Protein AF-A0A165DN73-F1 (afdb_monomer_lite)

InterPro domains:
  IPR006156 Dihydroneopterin aldolase [PTHR42844] (267-382)
  IPR006157 Dihydroneopterin aldolase/epimerase domain [PF02152] (141-256)
  IPR006157 Dihydroneopterin aldolase/epimerase domain [PF02152] (274-376)
  IPR006157 Dihydroneopterin aldolase/epimerase domain [SM00905] (140-257)
  IPR006157 Dihydroneopterin aldolase/epimerase domain [SM00905] (274-377)
  IPR043133 GTP cyclohydrolase I, C-terminal/NADPH-dependent 7-cyano-7-deazaguanine reductase [G3DSA:3.30.1130.10] (134-257)
  IPR043133 GTP cyclohydrolase I, C-terminal/NADPH-dependent 7-cyano-7-deazaguanine reductase [G3DSA:3.30.1130.10] (260-380)

Radius of gyration: 40.14 Å; chains: 1; bounding box: 101×133×83 Å

pLDDT: mean 70.64, std 29.01, range [25.64, 98.56]

Structure (mmCIF, N/CA/C/O backbone):
data_AF-A0A165DN73-F1
#
_entry.id   AF-A0A165DN73-F1
#
loop_
_atom_site.group_PDB
_atom_site.id
_atom_site.type_symbol
_atom_site.label_atom_id
_atom_site.label_alt_id
_atom_site.label_comp_id
_atom_site.label_asym_id
_atom_site.label_entity_id
_atom_site.label_seq_id
_atom_site.pdbx_PDB_ins_code
_atom_site.Cartn_x
_atom_site.Cartn_y
_atom_site.Cartn_z
_atom_site.occupancy
_atom_site.B_iso_or_equiv
_atom_site.auth_seq_id
_atom_site.auth_comp_id
_atom_site.auth_asym_id
_atom_site.auth_atom_id
_atom_site.pdbx_PDB_model_num
ATOM 1 N N . MET A 1 1 ? -51.128 38.262 -44.334 1.00 47.69 1 MET A N 1
ATOM 2 C CA . MET A 1 1 ? -50.463 38.670 -43.079 1.00 47.69 1 MET A CA 1
ATOM 3 C C . MET A 1 1 ? -49.093 38.023 -43.085 1.00 47.69 1 MET A C 1
ATOM 5 O O . MET A 1 1 ? -49.005 36.804 -43.091 1.00 47.69 1 MET A O 1
ATOM 9 N N . SER A 1 2 ? -48.076 38.842 -43.325 1.00 33.59 2 SER A N 1
ATOM 10 C CA . SER A 1 2 ? -46.837 38.476 -44.018 1.00 33.59 2 SER A CA 1
ATOM 11 C C . SER A 1 2 ? -45.715 38.024 -43.074 1.00 33.59 2 SER A C 1
ATOM 13 O O . SER A 1 2 ? -45.574 38.562 -41.981 1.00 33.59 2 SER A O 1
ATOM 15 N N . GLN A 1 3 ? -44.918 37.054 -43.536 1.00 36.19 3 GLN A N 1
ATOM 16 C CA . GLN A 1 3 ? -43.580 36.692 -43.032 1.00 36.19 3 GLN A CA 1
ATOM 17 C C . GLN A 1 3 ? -42.520 37.778 -43.398 1.00 36.19 3 GLN A C 1
ATOM 19 O O . GLN A 1 3 ? -42.934 38.796 -43.960 1.00 36.19 3 GLN A O 1
ATOM 24 N N . PRO A 1 4 ? -41.177 37.557 -43.341 1.00 59.91 4 PRO A N 1
ATOM 25 C CA . PRO A 1 4 ? -40.282 36.740 -42.487 1.00 59.91 4 PRO A CA 1
ATOM 26 C C . PRO A 1 4 ? -39.035 37.527 -41.959 1.00 59.91 4 PRO A C 1
ATOM 28 O O . PRO A 1 4 ? -38.881 38.727 -42.152 1.00 59.91 4 PRO A O 1
ATOM 31 N N . VAL A 1 5 ? -38.138 36.767 -41.316 1.00 47.97 5 VAL A N 1
ATOM 32 C CA . VAL A 1 5 ? -36.706 36.944 -40.969 1.00 47.97 5 VAL A CA 1
ATOM 33 C C . VAL A 1 5 ? -35.807 37.630 -42.032 1.00 47.97 5 VAL A C 1
ATOM 35 O O . VAL A 1 5 ? -35.908 37.300 -43.210 1.00 47.97 5 VAL A O 1
ATOM 38 N N . ALA A 1 6 ? -34.843 38.463 -41.590 1.00 36.78 6 ALA A N 1
ATOM 39 C CA . ALA A 1 6 ? -33.602 38.874 -42.296 1.00 36.78 6 ALA A CA 1
ATOM 40 C C . ALA A 1 6 ? -32.585 39.456 -41.267 1.00 36.78 6 ALA A C 1
ATOM 42 O O . ALA A 1 6 ? -32.956 40.312 -40.471 1.00 36.78 6 ALA A O 1
ATOM 43 N N . SER A 1 7 ? -31.422 38.835 -41.010 1.00 33.72 7 SER A N 1
ATOM 44 C CA . SER A 1 7 ? -30.075 39.085 -41.585 1.00 33.72 7 SER A CA 1
ATOM 45 C C . SER A 1 7 ? -29.487 40.506 -41.414 1.00 33.72 7 SER A C 1
ATOM 47 O O . SER A 1 7 ? -30.041 41.479 -41.914 1.00 33.72 7 SER A O 1
ATOM 49 N N . SER A 1 8 ? -28.306 40.584 -40.776 1.00 32.84 8 SER A N 1
ATOM 50 C CA . SER A 1 8 ? -27.316 41.693 -40.746 1.00 32.84 8 SER A CA 1
ATOM 51 C C . SER A 1 8 ? -26.905 42.167 -42.166 1.00 32.84 8 SER A C 1
ATOM 53 O O . SER A 1 8 ? -27.294 41.483 -43.113 1.00 32.84 8 SER A O 1
ATOM 55 N N . PRO A 1 9 ? -26.035 43.192 -42.398 1.00 49.66 9 PRO A N 1
ATOM 56 C CA . PRO A 1 9 ? -25.287 44.103 -41.504 1.00 49.66 9 PRO A CA 1
ATOM 57 C C . PRO A 1 9 ? -25.316 45.598 -41.962 1.00 49.66 9 PRO A C 1
ATOM 59 O O . PRO A 1 9 ? -25.859 45.921 -43.011 1.00 49.66 9 PRO A O 1
ATOM 62 N N . SER A 1 10 ? -24.687 46.524 -41.218 1.00 31.05 10 SER A N 1
ATOM 63 C CA . SER A 1 10 ? -23.777 47.580 -41.742 1.00 31.05 10 SER A CA 1
ATOM 64 C C . SER A 1 10 ? -23.665 48.837 -40.860 1.00 31.05 10 SER A C 1
ATOM 66 O O . SER A 1 10 ? -24.521 49.191 -40.059 1.00 31.05 10 SER A O 1
ATOM 68 N N . SER A 1 11 ? -22.504 49.459 -41.027 1.00 31.56 11 SER A N 1
ATOM 69 C CA . SER A 1 11 ? -21.884 50.626 -40.405 1.00 31.56 11 SER A CA 1
ATOM 70 C C . SER A 1 11 ? -22.658 51.953 -40.379 1.00 31.56 11 SER A C 1
ATOM 72 O O . SER A 1 11 ? -23.144 52.399 -41.413 1.00 31.56 11 SER A O 1
ATOM 74 N N . SER A 1 12 ? -22.503 52.702 -39.278 1.00 33.12 12 SER A N 1
ATOM 75 C CA . SER A 1 12 ? -22.450 54.183 -39.255 1.00 33.12 12 SER A CA 1
ATOM 76 C C . SER A 1 12 ? -21.990 54.667 -37.869 1.00 33.12 12 SER A C 1
ATOM 78 O O . SER A 1 12 ? -22.677 54.472 -36.876 1.00 33.12 12 SER A O 1
ATOM 80 N N . LYS A 1 13 ? -20.720 55.056 -37.702 1.00 32.69 13 LYS A N 1
ATOM 81 C CA . LYS A 1 13 ? -20.219 56.448 -37.649 1.00 32.69 13 LYS A CA 1
ATOM 82 C C . LYS A 1 13 ? -20.992 57.419 -36.722 1.00 32.69 13 LYS A C 1
ATOM 84 O O . LYS A 1 13 ? -21.967 58.026 -37.132 1.00 32.69 13 LYS A O 1
ATOM 89 N N . ALA A 1 14 ? -20.335 57.712 -35.593 1.00 30.09 14 ALA A N 1
ATOM 90 C CA . ALA A 1 14 ? -19.729 59.016 -35.268 1.00 30.09 14 ALA A CA 1
ATOM 91 C C . ALA A 1 14 ? -20.469 60.039 -34.366 1.00 30.09 14 ALA A C 1
ATOM 93 O O . ALA A 1 14 ? -21.549 60.514 -34.681 1.00 30.09 14 ALA A O 1
ATOM 94 N N . LYS A 1 15 ? -19.665 60.526 -33.395 1.00 30.11 15 LYS A N 1
ATOM 95 C CA . LYS A 1 15 ? -19.577 61.878 -32.789 1.00 30.11 15 LYS A CA 1
ATOM 96 C C . LYS A 1 15 ? -20.568 62.286 -31.692 1.00 30.11 15 LYS A C 1
ATOM 98 O O . LYS A 1 15 ? -21.745 62.453 -31.956 1.00 30.11 15 LYS A O 1
ATOM 103 N N . PHE A 1 16 ? -19.996 62.615 -30.525 1.00 30.73 16 PHE A N 1
ATOM 104 C CA . PHE A 1 16 ? -20.041 63.885 -29.750 1.00 30.73 16 PHE A CA 1
ATOM 105 C C . PHE A 1 16 ? -19.655 63.541 -28.295 1.00 30.73 16 PHE A C 1
ATOM 107 O O . PHE A 1 16 ? -20.081 62.507 -27.808 1.00 30.73 16 PHE A O 1
ATOM 114 N N . GLY A 1 17 ? -18.869 64.259 -27.491 1.00 31.31 17 GLY A N 1
ATOM 115 C CA . GLY A 1 17 ? -18.036 65.467 -27.535 1.00 31.31 17 GLY A CA 1
ATOM 116 C C . GLY A 1 17 ? -17.197 65.405 -26.231 1.00 31.31 17 GLY A C 1
ATOM 117 O O . GLY A 1 17 ? -17.632 64.819 -25.251 1.00 31.31 17 GLY A O 1
ATOM 118 N N . GLY A 1 18 ? -15.912 65.751 -26.193 1.00 29.44 18 GLY A N 1
ATOM 119 C CA . GLY A 1 18 ? -15.428 67.124 -26.098 1.00 29.44 18 GLY A CA 1
ATOM 120 C C . GLY A 1 18 ? -15.257 67.574 -24.636 1.00 29.44 18 GLY A C 1
ATOM 121 O O . GLY A 1 18 ? -16.231 67.981 -24.026 1.00 29.44 18 GLY A O 1
ATOM 122 N N . SER A 1 19 ? -14.022 67.598 -24.112 1.00 34.66 19 SER A N 1
ATOM 123 C CA . SER A 1 19 ? -13.524 68.758 -23.351 1.00 34.66 19 SER A 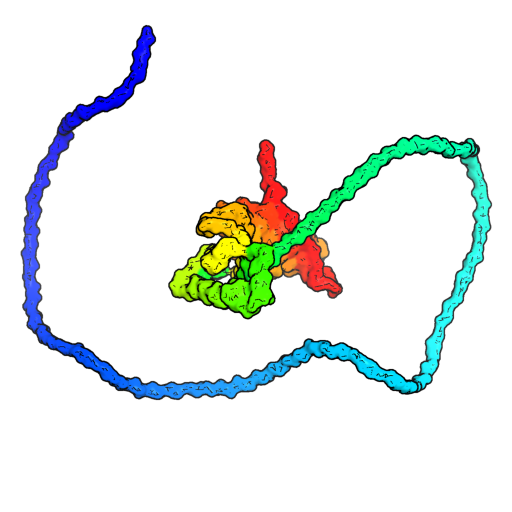CA 1
ATOM 124 C C . SER A 1 19 ? -11.993 68.755 -23.212 1.00 34.66 19 SER A C 1
ATOM 126 O O . SER A 1 19 ? -11.370 67.740 -22.912 1.00 34.66 19 SER A O 1
ATOM 128 N N . LYS A 1 20 ? -11.392 69.915 -23.496 1.00 35.53 20 LYS A N 1
ATOM 129 C CA . LYS A 1 20 ? -9.953 70.239 -23.506 1.00 35.53 20 LYS A CA 1
ATOM 130 C C . LYS A 1 20 ? -9.538 70.884 -22.175 1.00 35.53 20 LYS A C 1
ATOM 132 O O . LYS A 1 20 ? -10.307 71.698 -21.677 1.00 35.53 20 LYS A O 1
ATOM 137 N N . ARG A 1 21 ? -8.276 70.686 -21.743 1.00 35.84 21 ARG A N 1
ATOM 138 C CA . ARG A 1 21 ? -7.293 71.695 -21.219 1.00 35.84 21 ARG A CA 1
ATOM 139 C C . ARG A 1 21 ? -6.169 70.963 -20.450 1.00 35.84 21 ARG A C 1
ATOM 141 O O . ARG A 1 21 ? -6.456 70.300 -19.471 1.00 35.84 21 ARG A O 1
ATOM 148 N N . ARG A 1 22 ? -4.934 70.813 -20.955 1.00 32.31 22 ARG A N 1
ATOM 149 C CA . ARG A 1 22 ? -3.760 71.732 -21.031 1.00 32.31 22 ARG A CA 1
ATOM 150 C C . ARG A 1 22 ? -3.201 72.276 -19.685 1.00 32.31 22 ARG A C 1
ATOM 152 O O . ARG A 1 22 ? -3.631 73.323 -19.226 1.00 32.31 22 ARG A O 1
ATOM 159 N N . SER A 1 23 ? -2.155 71.593 -19.188 1.00 29.69 23 SER A N 1
ATOM 160 C CA . SER A 1 23 ? -0.745 72.035 -18.963 1.00 29.69 23 SER A CA 1
ATOM 161 C C . SER A 1 23 ? -0.344 73.187 -18.009 1.00 29.69 23 SER A C 1
ATOM 163 O O . SER A 1 23 ? -0.702 74.331 -18.273 1.00 29.69 23 SER A O 1
ATOM 165 N N . LYS A 1 24 ? 0.590 72.882 -17.073 1.00 31.08 24 LYS A N 1
ATOM 166 C CA . LYS A 1 24 ? 1.900 73.536 -16.703 1.00 31.08 24 LYS A CA 1
ATOM 167 C C . LYS A 1 24 ? 2.376 72.928 -15.351 1.00 31.08 24 LYS A C 1
ATOM 169 O O . LYS A 1 24 ? 1.539 72.824 -14.471 1.00 31.08 24 LYS A O 1
ATOM 174 N N . LYS A 1 25 ? 3.552 72.301 -15.144 1.00 33.91 25 LYS A N 1
ATOM 175 C CA . LYS A 1 25 ? 5.006 72.627 -15.268 1.00 33.91 25 LYS A CA 1
ATOM 176 C C . LYS A 1 25 ? 5.533 73.582 -14.174 1.00 33.91 25 LYS A C 1
ATOM 178 O O . LYS A 1 25 ? 4.906 74.625 -14.026 1.00 33.91 25 LYS A O 1
ATOM 183 N N . VAL A 1 26 ? 6.705 73.239 -13.573 1.00 33.72 26 VAL A N 1
ATOM 184 C CA . VAL A 1 26 ? 7.794 74.053 -12.914 1.00 33.72 26 VAL A CA 1
ATOM 185 C C . VAL A 1 26 ? 8.186 73.485 -11.516 1.00 33.72 26 VAL A C 1
ATOM 187 O O . VAL A 1 26 ? 7.262 73.122 -10.803 1.00 33.72 26 VAL A O 1
ATOM 190 N N . VAL A 1 27 ? 9.435 73.371 -11.002 1.00 34.56 27 VAL A N 1
ATOM 191 C CA . VAL A 1 27 ? 10.863 73.542 -11.424 1.00 34.56 27 VAL A CA 1
ATOM 192 C C . VAL A 1 27 ? 11.798 7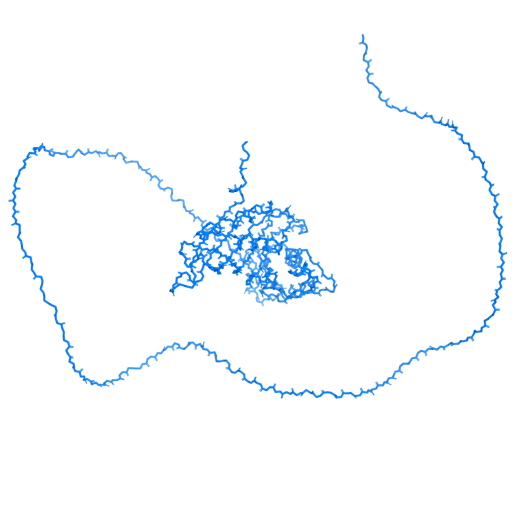2.940 -10.330 1.00 34.56 27 VAL A C 1
ATOM 194 O O . VAL A 1 27 ? 11.380 72.809 -9.183 1.00 34.56 27 VAL A O 1
ATOM 197 N N . ASP A 1 28 ? 13.042 72.621 -10.724 1.00 33.38 28 ASP A N 1
ATOM 198 C CA . ASP A 1 28 ? 14.259 72.234 -9.970 1.00 33.38 28 ASP A CA 1
ATOM 199 C C . ASP A 1 28 ? 14.838 73.237 -8.941 1.00 33.38 28 ASP A C 1
ATOM 201 O O . ASP A 1 28 ? 14.747 74.449 -9.132 1.00 33.38 28 ASP A O 1
ATOM 205 N N . THR A 1 29 ? 15.655 72.716 -8.007 1.00 30.62 29 THR A N 1
ATOM 206 C CA . THR A 1 29 ? 16.985 73.284 -7.669 1.00 30.62 29 THR A CA 1
ATOM 207 C C . THR A 1 29 ? 17.962 72.224 -7.123 1.00 30.62 29 THR A C 1
ATOM 209 O O . THR A 1 29 ? 17.571 71.260 -6.475 1.00 30.62 29 THR A O 1
ATOM 212 N N . SER A 1 30 ? 19.248 72.427 -7.423 1.00 35.03 30 SER A N 1
ATOM 213 C CA . SER A 1 30 ? 20.411 71.519 -7.363 1.00 35.03 30 SER A CA 1
ATOM 214 C C . SER A 1 30 ? 21.444 71.847 -6.264 1.00 35.03 30 SER A C 1
ATOM 216 O O . SER A 1 30 ? 21.418 72.970 -5.767 1.00 35.03 30 SER A O 1
ATOM 218 N N . LEU A 1 31 ? 22.413 70.927 -6.029 1.00 35.16 31 LEU A N 1
ATOM 219 C CA . LEU A 1 31 ? 23.882 71.068 -5.729 1.00 35.16 31 LEU A CA 1
ATOM 220 C C . LEU A 1 31 ? 24.339 69.922 -4.774 1.00 35.16 31 LEU A C 1
ATOM 222 O O . LEU A 1 31 ? 23.590 69.597 -3.865 1.00 35.16 31 LEU A O 1
ATOM 226 N N . ASN A 1 32 ? 25.502 69.245 -4.840 1.00 29.25 32 ASN A N 1
ATOM 227 C CA . ASN A 1 32 ? 26.800 69.441 -5.512 1.00 29.25 32 ASN A CA 1
ATOM 228 C C . ASN A 1 32 ? 27.628 68.108 -5.508 1.00 29.25 32 ASN A C 1
ATOM 230 O O . ASN A 1 32 ? 27.356 67.236 -4.686 1.00 29.25 32 ASN A O 1
ATOM 234 N N . VAL A 1 33 ? 28.656 67.973 -6.366 1.00 35.03 33 VAL A N 1
ATOM 235 C CA . VAL A 1 33 ? 29.646 66.845 -6.490 1.00 35.03 33 VAL A CA 1
ATOM 236 C C . VAL A 1 33 ? 31.048 67.342 -6.016 1.00 35.03 33 VAL A C 1
ATOM 238 O O . VAL A 1 33 ? 31.164 68.564 -5.882 1.00 35.03 33 VAL A O 1
ATOM 241 N N . PRO A 1 34 ? 32.115 66.530 -5.743 1.00 42.94 34 PRO A N 1
ATOM 242 C CA . PRO A 1 34 ? 32.963 65.897 -6.785 1.00 42.94 34 PRO A CA 1
ATOM 243 C C . PRO A 1 34 ? 33.644 64.538 -6.418 1.00 42.94 34 PRO A C 1
ATOM 245 O O . PRO A 1 34 ? 33.554 64.023 -5.310 1.00 42.94 34 PRO A O 1
ATOM 248 N N . SER A 1 35 ? 34.327 63.980 -7.424 1.00 33.69 35 SER A N 1
ATOM 249 C CA . SER A 1 35 ? 34.937 62.651 -7.646 1.00 33.69 35 SER A CA 1
ATOM 250 C C . SER A 1 35 ? 36.448 62.502 -7.354 1.00 33.69 35 SER A C 1
ATOM 252 O O . SER A 1 35 ? 37.150 63.496 -7.489 1.00 33.69 35 SER A O 1
ATOM 254 N N . THR A 1 36 ? 36.951 61.257 -7.214 1.00 29.58 36 THR A N 1
ATOM 255 C CA . THR A 1 36 ? 38.280 60.729 -7.678 1.00 29.58 36 THR A CA 1
ATOM 256 C C . THR A 1 36 ? 38.276 59.177 -7.602 1.00 29.58 36 THR A C 1
ATOM 258 O O . THR A 1 36 ? 37.935 58.622 -6.568 1.00 29.58 36 THR A O 1
ATOM 261 N N . SER A 1 37 ? 38.308 58.412 -8.706 1.00 29.70 37 SER A N 1
ATOM 262 C CA . SER A 1 37 ? 39.447 57.793 -9.438 1.00 29.70 37 SER A CA 1
ATOM 263 C C . SER A 1 37 ? 40.376 56.836 -8.651 1.00 29.70 37 SER A C 1
ATOM 265 O O . SER A 1 37 ? 41.133 57.319 -7.816 1.00 29.70 37 SER A O 1
ATOM 267 N N . ALA A 1 38 ? 40.425 55.536 -9.015 1.00 29.73 38 ALA A N 1
ATOM 268 C CA . ALA A 1 38 ? 41.623 54.825 -9.533 1.00 29.73 38 ALA A CA 1
ATOM 269 C C . ALA A 1 38 ? 41.611 53.278 -9.350 1.00 29.73 38 ALA A C 1
ATOM 271 O O . ALA A 1 38 ? 41.439 52.774 -8.249 1.00 29.73 38 ALA A O 1
ATOM 272 N N . ALA A 1 39 ? 41.939 52.597 -10.460 1.00 30.11 39 ALA A N 1
ATOM 273 C CA . ALA A 1 39 ? 42.869 51.461 -10.615 1.00 30.11 39 ALA A CA 1
ATOM 274 C C . ALA A 1 39 ? 42.522 50.003 -10.197 1.00 30.11 39 ALA A C 1
ATOM 276 O O . ALA A 1 39 ? 42.418 49.671 -9.026 1.00 30.11 39 ALA A O 1
ATOM 277 N N . ASN A 1 40 ? 42.520 49.146 -11.237 1.00 29.56 40 ASN A N 1
ATOM 278 C CA . ASN A 1 40 ? 43.252 47.875 -11.445 1.00 29.56 40 ASN A CA 1
ATOM 279 C C . ASN A 1 40 ? 43.280 46.754 -10.388 1.00 29.56 40 ASN A C 1
ATOM 281 O O . ASN A 1 40 ? 43.687 46.961 -9.253 1.00 29.56 40 ASN A O 1
ATOM 285 N N . GLY A 1 41 ? 43.119 45.509 -10.865 1.00 27.12 41 GLY A N 1
ATOM 286 C CA . GLY A 1 41 ? 43.716 44.337 -10.211 1.00 27.12 41 GLY A CA 1
ATOM 287 C C . GLY A 1 41 ? 43.266 42.977 -10.747 1.00 27.12 41 GLY A C 1
ATOM 288 O O . GLY A 1 41 ? 42.268 42.437 -10.294 1.00 27.12 41 GLY A O 1
ATOM 289 N N . ASN A 1 42 ? 44.024 42.435 -11.699 1.00 29.62 42 ASN A N 1
ATOM 290 C CA . ASN A 1 42 ? 43.960 41.064 -12.217 1.00 29.62 42 ASN A CA 1
ATOM 291 C C . ASN A 1 42 ? 44.447 40.021 -11.184 1.00 29.62 42 ASN A C 1
ATOM 293 O O . ASN A 1 42 ? 45.382 40.319 -10.453 1.00 29.62 42 ASN A O 1
ATOM 297 N N . ALA A 1 43 ? 43.893 38.804 -11.289 1.00 30.20 43 ALA A N 1
ATOM 298 C CA . ALA A 1 43 ? 44.532 37.473 -11.243 1.00 30.20 43 ALA A CA 1
ATOM 299 C C . ALA A 1 43 ? 45.437 37.007 -10.067 1.00 30.20 43 ALA A C 1
ATOM 301 O O . ALA A 1 43 ? 46.200 37.764 -9.480 1.00 30.20 43 ALA A O 1
ATOM 302 N N . ASN A 1 44 ? 45.426 35.671 -9.917 1.00 29.78 44 ASN A N 1
ATOM 303 C CA . ASN A 1 44 ? 46.336 34.756 -9.202 1.00 29.78 44 ASN A CA 1
ATOM 304 C C . ASN A 1 44 ? 46.004 34.501 -7.722 1.00 29.78 44 ASN A C 1
ATOM 306 O O . ASN A 1 44 ? 45.872 35.423 -6.928 1.00 29.78 44 ASN A O 1
ATOM 310 N N . ASP A 1 45 ? 45.610 33.280 -7.360 1.00 29.36 45 ASP A N 1
ATOM 311 C CA . ASP A 1 45 ? 46.396 32.034 -7.226 1.00 29.36 45 ASP A CA 1
ATOM 312 C C . ASP A 1 45 ? 47.181 31.950 -5.908 1.00 29.36 45 ASP A C 1
ATOM 314 O O . ASP A 1 45 ? 47.886 32.868 -5.507 1.00 29.36 45 ASP A O 1
ATOM 318 N N . GLU A 1 46 ? 47.056 30.759 -5.320 1.00 30.05 46 GLU A N 1
ATOM 319 C CA . GLU A 1 46 ? 47.906 30.125 -4.311 1.00 30.05 46 GLU A CA 1
ATOM 320 C C . GLU A 1 46 ? 47.746 30.427 -2.803 1.00 30.05 46 GLU A C 1
ATOM 322 O O . GLU A 1 46 ? 48.058 31.486 -2.272 1.00 30.05 46 GLU A O 1
ATOM 327 N N . GLN A 1 47 ? 47.399 29.322 -2.125 1.00 28.77 47 GLN A N 1
ATOM 328 C CA . GLN A 1 47 ? 47.969 28.814 -0.872 1.00 28.77 47 GLN A CA 1
ATOM 329 C C . GLN A 1 47 ? 47.658 29.552 0.436 1.00 28.77 47 GLN A C 1
ATOM 331 O O . GLN A 1 47 ? 48.294 30.534 0.778 1.00 28.77 47 GLN A O 1
ATOM 336 N N . PHE A 1 48 ? 46.836 28.915 1.281 1.00 30.02 48 PHE A N 1
ATOM 337 C CA . PHE A 1 48 ? 47.183 28.732 2.696 1.00 30.02 48 PHE A CA 1
ATOM 338 C C . PHE A 1 48 ? 46.645 27.393 3.216 1.00 30.02 48 PHE A C 1
ATOM 340 O O . PHE A 1 48 ? 45.445 27.185 3.383 1.00 30.02 48 PHE A O 1
ATOM 347 N N . ALA A 1 49 ? 47.579 26.481 3.481 1.00 29.75 49 ALA A N 1
ATOM 348 C CA . ALA A 1 49 ? 47.374 25.297 4.295 1.00 29.75 49 ALA A CA 1
ATOM 349 C C . ALA A 1 49 ? 47.289 25.702 5.775 1.00 29.75 49 ALA A C 1
ATOM 351 O O . ALA A 1 49 ? 48.170 26.394 6.283 1.00 29.75 49 ALA A O 1
ATOM 352 N N . ALA A 1 50 ? 46.269 25.223 6.488 1.00 29.94 50 ALA A N 1
ATOM 353 C CA . ALA A 1 50 ? 46.263 25.208 7.946 1.00 29.94 50 ALA A CA 1
ATOM 354 C C . ALA A 1 50 ? 45.558 23.945 8.452 1.00 29.94 50 ALA A C 1
ATOM 356 O O . ALA A 1 50 ? 44.343 23.782 8.382 1.00 29.94 50 ALA A O 1
ATOM 357 N N . VAL A 1 51 ? 46.397 23.044 8.950 1.00 31.39 51 VAL A N 1
ATOM 358 C CA . VAL A 1 51 ? 46.096 21.782 9.617 1.00 31.39 51 VAL A CA 1
ATOM 359 C C . VAL A 1 51 ? 45.242 22.020 10.867 1.00 31.39 51 VAL A C 1
ATOM 361 O O . VAL A 1 51 ? 45.641 22.768 11.759 1.00 31.39 51 VAL A O 1
ATOM 364 N N . ARG A 1 52 ? 44.121 21.301 10.996 1.00 29.89 52 ARG A N 1
ATOM 365 C CA . ARG A 1 52 ? 43.521 20.977 12.298 1.00 29.89 52 ARG A CA 1
ATOM 366 C C . ARG A 1 52 ? 43.201 19.487 12.368 1.00 29.89 52 ARG A C 1
ATOM 368 O O . ARG A 1 52 ? 42.323 18.992 11.673 1.00 29.89 52 ARG A O 1
ATOM 375 N N . ARG A 1 53 ? 43.964 18.804 13.227 1.00 26.75 53 ARG A N 1
ATOM 376 C CA . ARG A 1 53 ? 43.660 17.493 13.807 1.00 26.75 53 ARG A CA 1
ATOM 377 C C . ARG A 1 53 ? 42.370 17.593 14.623 1.00 26.75 53 ARG A C 1
ATOM 379 O O . ARG A 1 53 ? 42.235 18.524 15.414 1.00 26.75 53 ARG A O 1
ATOM 386 N N . LEU A 1 54 ? 41.494 16.604 14.489 1.00 28.14 54 LEU A N 1
ATOM 387 C CA . LEU A 1 54 ? 40.622 16.176 15.576 1.00 28.14 54 LEU A CA 1
ATOM 388 C C . LEU A 1 54 ? 40.541 14.651 15.563 1.00 28.14 54 LEU A C 1
ATOM 390 O O . LEU A 1 54 ? 40.301 14.033 14.527 1.00 28.14 54 LEU A O 1
ATOM 394 N N . ASP A 1 55 ? 40.835 14.096 16.729 1.00 26.77 55 ASP A N 1
ATOM 395 C CA . ASP A 1 55 ? 41.000 12.684 17.022 1.00 26.77 55 ASP A CA 1
ATOM 396 C C . ASP A 1 55 ? 39.668 11.928 16.937 1.00 26.77 55 ASP A C 1
ATOM 398 O O . ASP A 1 55 ? 38.664 12.332 17.525 1.00 26.77 55 ASP A O 1
ATOM 402 N N . VAL A 1 56 ? 39.673 10.798 16.227 1.00 28.94 56 VAL A N 1
ATOM 403 C CA . VAL A 1 56 ? 38.596 9.804 16.265 1.00 28.94 56 VAL A CA 1
ATOM 404 C C . VAL A 1 56 ? 38.975 8.762 17.311 1.00 28.94 56 VAL A C 1
ATOM 406 O O . VAL A 1 56 ? 39.885 7.960 17.111 1.00 28.94 56 VAL A O 1
ATOM 409 N N . VAL A 1 57 ? 38.271 8.790 18.440 1.00 29.12 57 VAL A N 1
ATOM 410 C CA . VAL A 1 57 ? 38.295 7.732 19.453 1.00 29.12 57 VAL A CA 1
ATOM 411 C C . VAL A 1 57 ? 37.415 6.585 18.960 1.00 29.12 57 VAL A C 1
ATOM 413 O O . VAL A 1 57 ? 36.199 6.718 18.863 1.00 29.12 57 VAL A O 1
ATOM 416 N N . THR A 1 58 ? 38.039 5.453 18.649 1.00 30.94 58 THR A N 1
ATOM 417 C CA . THR A 1 58 ? 37.376 4.174 18.384 1.00 30.94 58 THR A CA 1
ATOM 418 C C . THR A 1 58 ? 37.249 3.366 19.677 1.00 30.94 58 THR A C 1
ATOM 420 O O . THR A 1 58 ? 38.248 2.900 20.221 1.00 30.94 58 THR A O 1
ATOM 423 N N . GLN A 1 59 ? 36.017 3.157 20.131 1.00 29.88 59 GLN A N 1
ATOM 424 C CA . GLN A 1 59 ? 35.587 2.003 20.929 1.00 29.88 59 GLN A CA 1
ATOM 425 C C . GLN A 1 59 ? 34.390 1.423 20.149 1.00 29.88 59 GLN A C 1
ATOM 427 O O . GLN A 1 59 ? 33.516 2.180 19.752 1.00 29.88 59 GLN A O 1
ATOM 432 N N . GLY A 1 60 ? 34.305 0.157 19.753 1.00 26.89 60 GLY A N 1
ATOM 433 C CA . GLY A 1 60 ? 34.903 -1.039 20.326 1.00 26.89 60 GLY A CA 1
ATOM 434 C C . GLY A 1 60 ? 33.823 -1.875 21.010 1.00 26.89 60 GLY A C 1
ATOM 435 O O . GLY A 1 60 ? 33.979 -2.182 22.181 1.00 26.89 60 GLY A O 1
ATOM 436 N N . GLU A 1 61 ? 32.737 -2.223 20.310 1.00 27.94 61 GLU A N 1
ATOM 437 C CA . GLU A 1 61 ? 31.754 -3.198 20.800 1.00 27.94 61 GLU A CA 1
ATOM 438 C C . GLU A 1 61 ? 31.452 -4.244 19.722 1.00 27.94 61 GLU A C 1
ATOM 440 O O . GLU A 1 61 ? 30.849 -3.988 18.681 1.00 27.94 61 GLU A O 1
ATOM 445 N N . THR A 1 62 ? 31.950 -5.447 19.987 1.00 29.27 62 THR A N 1
ATOM 446 C CA . THR A 1 62 ? 31.704 -6.685 19.256 1.00 29.27 62 THR A CA 1
ATOM 447 C C . THR A 1 62 ? 30.342 -7.255 19.643 1.00 29.27 62 THR A C 1
ATOM 449 O O . THR A 1 62 ? 30.129 -7.601 20.804 1.00 29.27 62 THR A O 1
ATOM 452 N N . SER A 1 63 ? 29.450 -7.425 18.668 1.00 28.27 63 SER A N 1
ATOM 453 C CA . SER A 1 63 ? 28.223 -8.214 18.801 1.00 28.27 63 SER A CA 1
ATOM 454 C C . SER A 1 63 ? 28.273 -9.371 17.804 1.00 28.27 63 SER A C 1
ATOM 456 O O . SER A 1 63 ? 28.052 -9.217 16.605 1.00 28.27 63 SER A O 1
ATOM 458 N N . THR A 1 64 ? 28.644 -10.541 18.314 1.00 31.27 64 THR A N 1
ATOM 459 C CA . THR A 1 64 ? 28.558 -11.836 17.643 1.00 31.27 64 THR A CA 1
ATOM 460 C C . THR A 1 64 ? 27.100 -12.288 17.656 1.00 31.27 64 THR A C 1
ATOM 462 O O . THR A 1 64 ? 26.587 -12.670 18.704 1.00 31.27 64 THR A O 1
ATOM 465 N N . ASN A 1 65 ? 26.434 -12.285 16.498 1.00 29.39 65 ASN A N 1
ATOM 466 C CA . ASN A 1 65 ? 25.152 -12.965 16.325 1.00 29.39 65 ASN A CA 1
ATOM 467 C C . ASN A 1 65 ? 25.344 -14.237 15.499 1.00 29.39 65 ASN A C 1
ATOM 469 O O . ASN A 1 65 ? 25.739 -14.213 14.334 1.00 29.39 65 ASN A O 1
ATOM 473 N N . ALA A 1 66 ? 25.094 -15.358 16.172 1.00 29.89 66 ALA A N 1
ATOM 474 C CA . ALA A 1 66 ? 25.184 -16.709 15.659 1.00 29.89 66 ALA A CA 1
ATOM 475 C C . ALA A 1 66 ? 24.040 -17.003 14.676 1.00 29.89 66 ALA A C 1
ATOM 477 O O . ALA A 1 66 ? 22.862 -16.886 15.012 1.00 29.89 66 ALA A O 1
ATOM 478 N N . HIS A 1 67 ? 24.410 -17.440 13.475 1.00 28.39 67 HIS A N 1
ATOM 479 C CA . HIS A 1 67 ? 23.511 -18.050 12.504 1.00 28.39 67 HIS A CA 1
ATOM 480 C C . HIS A 1 67 ? 23.271 -19.522 12.862 1.00 28.39 67 HIS A C 1
ATOM 482 O O . HIS A 1 67 ? 24.205 -20.321 12.909 1.00 28.39 67 HIS A O 1
ATOM 488 N N . TRP A 1 68 ? 22.003 -19.882 13.056 1.00 25.64 68 TRP A N 1
ATOM 489 C CA . TRP A 1 68 ? 21.519 -21.260 13.072 1.00 25.64 68 TRP A CA 1
ATOM 490 C C . TRP A 1 68 ? 21.036 -21.642 11.670 1.00 25.64 68 TRP A C 1
ATOM 492 O O . TRP A 1 68 ? 20.046 -21.091 11.197 1.00 25.64 68 TRP A O 1
ATOM 502 N N . TRP A 1 69 ? 21.698 -22.608 11.032 1.00 28.41 69 TRP A N 1
ATOM 503 C CA . TRP A 1 69 ? 21.124 -23.383 9.930 1.00 28.41 69 TRP A CA 1
ATOM 504 C C . TRP A 1 69 ? 21.375 -24.876 10.137 1.00 28.41 69 TRP A C 1
ATOM 506 O O . TRP A 1 69 ? 22.462 -25.310 10.518 1.00 28.41 69 TRP A O 1
ATOM 516 N N . LEU A 1 70 ? 20.298 -25.625 9.906 1.00 28.44 70 LEU A N 1
ATOM 517 C CA . LEU A 1 70 ? 20.144 -27.068 10.015 1.00 28.44 70 LEU A CA 1
ATOM 518 C C . LEU A 1 70 ? 21.202 -27.851 9.230 1.00 28.44 70 LEU A C 1
ATOM 520 O O . LEU A 1 70 ? 21.425 -27.600 8.047 1.00 28.44 70 LEU A O 1
ATOM 524 N N . LYS A 1 71 ? 21.744 -28.895 9.865 1.00 29.33 71 LYS A N 1
ATOM 525 C CA . LYS A 1 71 ? 22.420 -30.003 9.188 1.00 29.33 71 LYS A CA 1
ATOM 526 C C . LYS A 1 71 ? 21.559 -31.257 9.346 1.00 29.33 71 LYS A C 1
ATOM 528 O O . LYS A 1 71 ? 21.280 -31.688 10.463 1.00 29.33 71 LYS A O 1
ATOM 533 N N . LEU A 1 72 ? 21.103 -31.775 8.208 1.00 30.64 72 LEU A N 1
ATOM 534 C CA . LEU A 1 72 ? 20.459 -33.078 8.055 1.00 30.64 72 LEU A CA 1
ATOM 535 C C . LEU A 1 72 ? 21.387 -34.192 8.553 1.00 30.64 72 LEU A C 1
ATOM 537 O O . LEU A 1 72 ? 22.610 -34.094 8.434 1.00 30.64 72 LEU A O 1
ATOM 541 N N . GLY A 1 73 ? 20.777 -35.217 9.144 1.00 25.80 73 GLY A N 1
ATOM 542 C CA . GLY A 1 73 ? 21.469 -36.345 9.749 1.00 25.80 73 GLY A CA 1
ATOM 543 C C . GLY A 1 73 ? 21.906 -37.416 8.761 1.00 25.80 73 GLY A C 1
ATOM 544 O O . GLY A 1 73 ? 21.479 -37.422 7.615 1.00 25.80 73 GLY A O 1
ATOM 545 N N . GLU A 1 74 ? 22.703 -38.354 9.267 1.00 27.94 74 GLU A N 1
ATOM 546 C CA . GLU A 1 74 ? 22.587 -39.778 8.966 1.00 27.94 74 GLU A CA 1
ATOM 547 C C . GLU A 1 74 ? 23.448 -40.616 9.933 1.00 27.94 74 GLU A C 1
ATOM 549 O O . GLU A 1 74 ? 24.603 -40.296 10.190 1.00 27.94 74 GLU A O 1
ATOM 554 N N . GLN A 1 75 ? 22.823 -41.699 10.411 1.00 29.09 75 GLN A N 1
ATOM 555 C CA . GLN A 1 75 ? 23.355 -43.019 10.788 1.00 29.09 75 GLN A CA 1
ATOM 556 C C . GLN A 1 75 ? 24.301 -43.208 11.993 1.00 29.09 75 GLN A C 1
ATOM 558 O O . GLN A 1 75 ? 25.350 -42.591 12.130 1.00 29.09 75 GLN A O 1
ATOM 563 N N . GLY A 1 76 ? 23.959 -44.221 12.805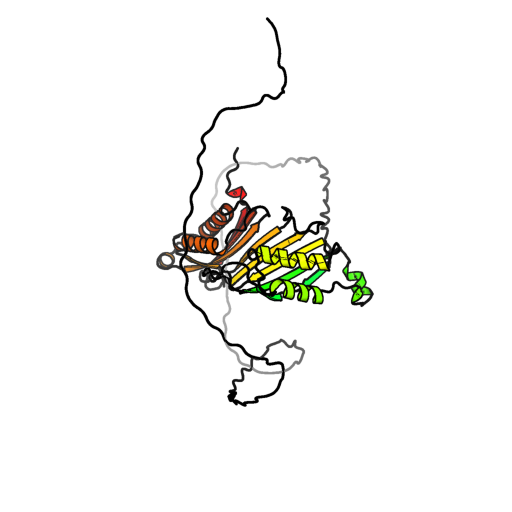 1.00 26.16 76 GLY A N 1
ATOM 564 C CA . GLY A 1 76 ? 24.888 -44.894 13.719 1.00 26.16 76 GLY A CA 1
ATOM 565 C C . GLY A 1 76 ? 24.194 -45.625 14.869 1.00 26.16 76 GLY A C 1
ATOM 566 O O . GLY A 1 76 ? 23.815 -45.010 15.854 1.00 26.16 76 GLY A O 1
ATOM 567 N N . ALA A 1 77 ? 24.011 -46.935 14.720 1.00 27.53 77 ALA A N 1
ATOM 568 C CA . ALA A 1 77 ? 23.312 -47.844 15.627 1.00 27.53 77 ALA A CA 1
ATOM 569 C C . ALA A 1 77 ? 24.131 -48.302 16.858 1.00 27.53 77 ALA A C 1
ATOM 571 O O . ALA A 1 77 ? 25.351 -48.168 16.885 1.00 27.53 77 ALA A O 1
ATOM 572 N N . SER A 1 78 ? 23.426 -49.011 17.763 1.00 28.91 78 SER A N 1
ATOM 573 C CA . SER A 1 78 ? 23.900 -49.900 18.855 1.00 28.91 78 SER A CA 1
ATOM 574 C C . SER A 1 78 ? 24.437 -49.185 20.112 1.00 28.91 78 SER A C 1
ATOM 576 O O . SER A 1 78 ? 25.048 -48.137 19.999 1.00 28.91 78 SER A O 1
ATOM 578 N N . SER A 1 79 ? 24.236 -49.617 21.362 1.00 29.48 79 SER A N 1
ATOM 579 C CA . SER A 1 79 ? 23.787 -50.879 21.979 1.00 29.48 79 SER A CA 1
ATOM 580 C C . SER A 1 79 ? 23.583 -50.659 23.496 1.00 29.48 79 SER A C 1
ATOM 582 O O . SER A 1 79 ? 24.319 -49.849 24.046 1.00 29.48 79 SER A O 1
ATOM 584 N N . THR A 1 80 ? 22.710 -51.467 24.143 1.00 27.94 80 THR A N 1
ATOM 585 C CA . THR A 1 80 ? 22.748 -51.953 25.566 1.00 27.94 80 THR A CA 1
ATOM 586 C C . THR A 1 80 ? 22.781 -50.900 26.694 1.00 27.94 80 THR A C 1
ATOM 588 O O . THR A 1 80 ? 23.469 -49.905 26.588 1.00 27.94 80 THR A O 1
ATOM 591 N N . SER A 1 81 ? 22.165 -50.991 27.872 1.00 28.78 81 SER A N 1
ATOM 592 C CA . SER A 1 81 ? 21.471 -51.978 28.721 1.00 28.78 81 SER A CA 1
ATOM 593 C C . SER A 1 81 ? 20.946 -51.135 29.915 1.00 28.78 81 SER A C 1
ATOM 595 O O . SER A 1 81 ? 21.581 -50.141 30.257 1.00 28.78 81 SER A O 1
ATOM 597 N N . SER A 1 82 ? 19.777 -51.345 30.520 1.00 28.12 82 SER A N 1
ATOM 598 C CA . SER A 1 82 ? 19.563 -52.137 31.752 1.00 28.12 82 SER A CA 1
ATOM 599 C C . SER A 1 82 ? 18.281 -51.569 32.402 1.00 28.12 82 SER A C 1
ATOM 601 O O . SER A 1 82 ? 18.155 -50.354 32.500 1.00 28.12 82 SER A O 1
ATOM 603 N N . VAL A 1 83 ? 17.227 -52.370 32.586 1.00 30.33 83 VAL A N 1
ATOM 604 C CA . VAL A 1 83 ? 16.700 -52.842 33.890 1.00 30.33 83 VAL A CA 1
ATOM 605 C C . VAL A 1 83 ? 16.333 -51.727 34.890 1.00 30.33 83 VAL A C 1
ATOM 607 O O . VAL A 1 83 ? 17.216 -51.174 35.527 1.00 30.33 83 VAL A O 1
ATOM 610 N N . ASP A 1 84 ? 15.032 -51.446 35.057 1.00 29.59 84 ASP A N 1
ATOM 611 C CA . ASP A 1 84 ? 14.307 -51.746 36.308 1.00 29.59 84 ASP A CA 1
ATOM 612 C C . ASP A 1 84 ? 12.776 -51.576 36.171 1.00 29.59 84 ASP A C 1
ATOM 614 O O . ASP A 1 84 ? 12.268 -50.678 35.500 1.00 29.59 84 ASP A O 1
ATOM 618 N N . GLN A 1 85 ? 12.053 -52.519 36.786 1.00 30.34 85 GLN A N 1
ATOM 619 C CA . GLN A 1 85 ? 10.591 -52.583 36.958 1.00 30.34 85 GLN A CA 1
ATOM 620 C C . GLN A 1 85 ? 10.150 -51.560 38.042 1.00 30.34 85 GLN A C 1
ATOM 622 O O . GLN A 1 85 ? 10.983 -51.088 38.803 1.00 30.34 85 GLN A O 1
ATOM 627 N N . VAL A 1 86 ? 8.889 -51.135 38.208 1.00 31.42 86 VAL A N 1
ATOM 628 C CA . VAL A 1 86 ? 7.729 -51.910 38.700 1.00 31.42 86 VAL A CA 1
ATOM 629 C C . VAL A 1 86 ? 6.437 -51.070 38.597 1.00 31.42 86 VAL A C 1
ATOM 631 O O . VAL A 1 86 ? 6.421 -49.912 39.002 1.00 31.42 86 VAL A O 1
ATOM 634 N N . GLY A 1 87 ? 5.344 -51.736 38.184 1.00 27.36 87 GLY A N 1
ATOM 635 C CA . GLY A 1 87 ? 3.956 -51.533 38.654 1.00 27.36 87 GLY A CA 1
ATOM 636 C C . GLY A 1 87 ? 3.133 -50.456 37.934 1.00 27.36 87 GLY A C 1
ATOM 637 O O . GLY A 1 87 ? 3.494 -49.294 37.935 1.00 27.36 87 GLY A O 1
ATOM 638 N N . GLY A 1 88 ? 1.978 -50.707 37.318 1.00 25.69 88 GLY A N 1
ATOM 639 C CA . GLY A 1 88 ? 1.076 -51.855 37.311 1.00 25.69 88 GLY A CA 1
ATOM 640 C C . GLY A 1 88 ? -0.355 -51.325 37.434 1.00 25.69 88 GLY A C 1
ATOM 641 O O . GLY A 1 88 ? -0.667 -50.771 38.472 1.00 25.69 88 GLY A O 1
ATOM 642 N N . PHE A 1 89 ? -1.205 -51.468 36.410 1.00 28.02 89 PHE A N 1
ATOM 643 C CA . PHE A 1 89 ? -2.674 -51.401 36.528 1.00 28.02 89 PHE A CA 1
ATOM 644 C C . PHE A 1 89 ? -3.323 -52.029 35.280 1.00 28.02 89 PHE A C 1
ATOM 646 O O . PHE A 1 89 ? -3.173 -51.532 34.166 1.00 28.02 89 PHE A O 1
ATOM 653 N N . SER A 1 90 ? -4.042 -53.136 35.483 1.00 31.14 90 SER A N 1
ATOM 654 C CA . SER A 1 90 ? -4.926 -53.778 34.498 1.00 31.14 90 SER A CA 1
ATOM 655 C C . SER A 1 90 ? -6.355 -53.228 34.623 1.00 31.14 90 SER A C 1
ATOM 657 O O . SER A 1 90 ? -6.787 -52.978 35.750 1.00 31.14 90 SER A O 1
ATOM 659 N N . PRO A 1 91 ? -7.143 -53.125 33.534 1.00 35.34 91 PRO A N 1
ATOM 660 C CA . PRO A 1 91 ? -8.578 -52.876 33.608 1.00 35.34 91 PRO A CA 1
ATOM 661 C C . PRO A 1 91 ? -9.377 -54.179 33.441 1.00 35.34 91 PRO A C 1
ATOM 663 O O . PRO A 1 91 ? -9.085 -55.000 32.569 1.00 35.34 91 PRO A O 1
ATOM 666 N N . SER A 1 92 ? -10.428 -54.360 34.243 1.00 29.42 92 SER A N 1
ATOM 667 C CA . SER A 1 92 ? -11.383 -55.459 34.090 1.00 29.42 92 SER A CA 1
ATOM 668 C C . SER A 1 92 ? -12.832 -54.964 33.990 1.00 29.42 92 SER A C 1
ATOM 670 O O . SER A 1 92 ? -13.331 -54.220 34.823 1.00 29.42 92 SER A O 1
ATOM 672 N N . HIS A 1 93 ? -13.489 -55.482 32.948 1.00 30.38 93 HIS A N 1
ATOM 673 C CA . HIS A 1 93 ? -14.854 -56.024 32.926 1.00 30.38 93 HIS A CA 1
ATOM 674 C C . HIS A 1 93 ? -16.067 -55.080 32.818 1.00 30.38 93 HIS A C 1
ATOM 676 O O . HIS A 1 93 ? -16.499 -54.422 33.757 1.00 30.38 93 HIS A O 1
ATOM 682 N N . SER A 1 94 ? -16.738 -55.198 31.665 1.00 32.66 94 SER A N 1
ATOM 683 C CA . SER A 1 94 ? -18.203 -55.141 31.549 1.00 32.66 94 SER A CA 1
ATOM 684 C C . SER A 1 94 ? -18.856 -56.348 32.246 1.00 32.66 94 SER A C 1
ATOM 686 O O . SER A 1 94 ? -18.209 -57.386 32.398 1.00 32.66 94 SER A O 1
ATOM 688 N N . PRO A 1 95 ? -20.168 -56.291 32.545 1.00 41.44 95 PRO A N 1
ATOM 689 C CA . PRO A 1 95 ? -21.043 -57.198 31.798 1.00 41.44 95 PRO A CA 1
ATOM 690 C C . PRO A 1 95 ? -22.454 -56.668 31.476 1.00 41.44 95 PRO A C 1
ATOM 692 O O . PRO A 1 95 ? -23.038 -55.801 32.115 1.00 41.44 95 PRO A O 1
ATOM 695 N N . ARG A 1 96 ? -22.996 -57.305 30.441 1.00 27.84 96 ARG A N 1
ATOM 696 C CA . ARG A 1 96 ? -24.342 -57.276 29.857 1.00 27.84 96 ARG A CA 1
ATOM 697 C C . ARG A 1 96 ? -25.321 -58.093 30.712 1.00 27.84 96 ARG A C 1
ATOM 699 O O . ARG A 1 96 ? -24.953 -59.217 31.028 1.00 27.84 96 ARG A O 1
ATOM 706 N N . THR A 1 97 ? -26.574 -57.664 30.946 1.00 29.27 97 THR A N 1
ATOM 707 C CA . THR A 1 97 ? -27.796 -58.466 30.637 1.00 29.27 97 THR A CA 1
ATOM 708 C C . THR A 1 97 ? -29.158 -57.823 30.977 1.00 29.27 97 THR A C 1
ATOM 710 O O . THR A 1 97 ? -29.337 -57.217 32.022 1.00 29.27 97 THR A O 1
ATOM 713 N N . LYS A 1 98 ? -30.130 -58.192 30.118 1.00 29.34 98 LYS A N 1
ATOM 714 C CA . LYS A 1 98 ? -31.552 -58.549 30.348 1.00 29.34 98 LYS A CA 1
ATOM 715 C C . LYS A 1 98 ? -32.676 -57.510 30.166 1.00 29.34 98 LYS A C 1
ATOM 717 O O . LYS A 1 98 ? -32.900 -56.601 30.950 1.00 29.34 98 LYS A O 1
ATOM 722 N N . GLN A 1 99 ? -33.447 -57.815 29.117 1.00 27.91 99 GLN A N 1
ATOM 723 C CA . GLN A 1 99 ? -34.822 -57.437 28.800 1.00 27.91 99 GLN A CA 1
ATOM 724 C C . GLN A 1 99 ? -35.823 -57.845 29.893 1.00 27.91 99 GLN A C 1
ATOM 726 O O . GLN A 1 99 ? -35.707 -58.940 30.438 1.00 27.91 99 GLN A O 1
ATOM 731 N N . THR A 1 100 ? -36.907 -57.076 30.035 1.00 29.73 100 THR A N 1
ATOM 732 C CA . THR A 1 100 ? -38.277 -57.619 30.114 1.00 29.73 100 THR A CA 1
ATOM 733 C C . THR A 1 100 ? -39.247 -56.692 29.377 1.00 29.73 100 THR A C 1
ATOM 735 O O . THR A 1 100 ? -39.049 -55.483 29.301 1.00 29.73 100 THR A O 1
ATOM 738 N N . ALA A 1 101 ? -40.260 -57.299 28.764 1.00 28.38 101 ALA A N 1
ATOM 739 C CA . ALA A 1 101 ? -41.237 -56.690 27.873 1.00 28.38 101 ALA A CA 1
ATOM 740 C C . ALA A 1 101 ? -42.619 -56.603 28.538 1.00 28.38 101 ALA A C 1
ATOM 742 O O . ALA A 1 101 ? -42.981 -57.486 29.316 1.00 28.38 101 ALA A O 1
ATOM 743 N N . ARG A 1 102 ? -43.454 -55.645 28.112 1.00 27.73 102 ARG A N 1
ATOM 744 C CA . ARG A 1 102 ? -44.914 -55.825 28.082 1.00 27.73 102 ARG A CA 1
ATOM 745 C C . ARG A 1 102 ? -45.551 -55.057 26.912 1.00 27.73 102 ARG A C 1
ATOM 747 O O . ARG A 1 102 ? -45.242 -53.897 26.675 1.00 27.73 102 ARG A O 1
ATOM 754 N N . LYS A 1 103 ? -46.386 -55.804 26.175 1.00 30.08 103 LYS A N 1
ATOM 755 C CA . LYS A 1 103 ? -47.282 -55.461 25.044 1.00 30.08 103 LYS A CA 1
ATOM 756 C C . LYS A 1 103 ? -48.344 -54.427 25.493 1.00 30.08 103 LYS A C 1
ATOM 758 O O . LYS A 1 103 ? -48.497 -54.258 26.694 1.00 30.08 103 LYS A O 1
ATOM 763 N N . SER A 1 104 ? -49.140 -53.738 24.669 1.00 30.05 104 SER A N 1
ATOM 764 C CA . SER A 1 104 ? -49.819 -54.003 23.378 1.00 30.05 104 SER A CA 1
ATOM 765 C C . SER A 1 104 ? -50.356 -52.640 22.838 1.00 30.05 104 SER A C 1
ATOM 767 O O . SER A 1 104 ? -50.289 -51.668 23.576 1.00 30.05 104 SER A O 1
ATOM 769 N N . THR A 1 105 ? -50.892 -52.394 21.632 1.00 29.17 105 THR A N 1
ATOM 770 C CA . THR A 1 105 ? -51.760 -53.160 20.711 1.00 29.17 105 THR A CA 1
ATOM 771 C C . THR A 1 105 ? -51.993 -52.319 19.431 1.00 29.17 105 THR A C 1
ATOM 773 O O . THR A 1 105 ? -52.179 -51.112 19.551 1.00 29.17 105 THR A O 1
ATOM 776 N N . GLY A 1 106 ? -52.107 -52.988 18.270 1.00 26.80 106 GLY A N 1
ATOM 777 C CA . GLY A 1 106 ? -52.860 -52.566 17.063 1.00 26.80 106 GLY A CA 1
ATOM 778 C C . GLY A 1 106 ? -52.090 -51.757 15.996 1.00 26.80 106 GLY A C 1
ATOM 779 O O . GLY A 1 106 ? -51.383 -50.832 16.352 1.00 26.80 106 GLY A O 1
ATOM 780 N N . THR A 1 107 ? -52.149 -51.993 14.673 1.00 30.38 107 THR A N 1
ATOM 781 C CA . THR A 1 107 ? -53.002 -52.852 13.823 1.00 30.38 107 THR A CA 1
ATOM 782 C C . THR A 1 107 ? -52.401 -52.950 12.387 1.00 30.38 107 THR A C 1
ATOM 784 O O . THR A 1 107 ? -51.970 -51.946 11.837 1.00 30.38 107 THR A O 1
ATOM 787 N N . SER A 1 108 ? -52.346 -54.178 11.837 1.00 30.22 108 SER A N 1
ATOM 788 C CA . SER A 1 108 ? -52.351 -54.685 10.427 1.00 30.22 108 SER A CA 1
ATOM 789 C C . SER A 1 108 ? -51.679 -53.988 9.196 1.00 30.22 108 SER A C 1
ATOM 791 O O . SER A 1 108 ? -52.183 -52.980 8.719 1.00 30.22 108 SER A O 1
ATOM 793 N N . ILE A 1 109 ? -50.631 -54.640 8.624 1.00 34.22 109 ILE A N 1
ATOM 794 C CA . ILE A 1 109 ? -50.469 -55.353 7.294 1.00 34.22 109 ILE A CA 1
ATOM 795 C C . ILE A 1 109 ? -51.048 -54.712 5.979 1.00 34.22 109 ILE A C 1
ATOM 797 O O . ILE A 1 109 ? -52.138 -54.167 6.084 1.00 34.22 109 ILE A O 1
ATOM 801 N N . PRO A 1 110 ? -50.514 -54.892 4.716 1.00 40.56 110 PRO A N 1
ATOM 802 C CA . PRO A 1 110 ? -49.270 -55.506 4.173 1.00 40.56 110 PRO A CA 1
ATOM 803 C C . PRO A 1 110 ? -48.449 -54.653 3.148 1.00 40.56 110 PRO A C 1
ATOM 805 O O . PRO A 1 110 ? -48.809 -53.565 2.719 1.00 40.56 110 PRO A O 1
ATOM 808 N N . LYS A 1 111 ? -47.337 -55.266 2.710 1.00 36.09 111 LYS A N 1
ATOM 809 C CA . LYS A 1 111 ? -46.325 -54.900 1.700 1.00 36.09 111 LYS A CA 1
ATOM 810 C C . LYS A 1 111 ? -46.795 -54.958 0.229 1.00 36.09 111 LYS A C 1
ATOM 812 O O . LYS A 1 111 ? -47.428 -55.937 -0.155 1.00 36.09 111 LYS A O 1
ATOM 817 N N . ARG A 1 112 ? -46.274 -54.036 -0.598 1.00 32.09 112 ARG A N 1
ATOM 818 C CA . ARG A 1 112 ? -45.511 -54.250 -1.864 1.00 32.09 112 ARG A CA 1
ATOM 819 C C . ARG A 1 112 ? -45.043 -52.879 -2.401 1.00 32.09 112 ARG A C 1
ATOM 821 O O . ARG A 1 112 ? -45.908 -52.039 -2.627 1.00 32.09 112 ARG A O 1
ATOM 828 N N . PRO A 1 113 ? -43.743 -52.610 -2.634 1.00 34.66 113 PRO A N 1
ATOM 829 C CA . PRO A 1 113 ? -43.355 -51.439 -3.409 1.00 34.66 113 PRO A CA 1
ATOM 830 C C . PRO A 1 113 ? -43.468 -51.744 -4.907 1.00 34.66 113 PRO A C 1
ATOM 832 O O . PRO A 1 113 ? -42.983 -52.762 -5.403 1.00 34.66 113 PRO A O 1
ATOM 835 N N . VAL A 1 114 ? -44.163 -50.844 -5.591 1.00 35.38 114 VAL A N 1
ATOM 836 C CA . VAL A 1 114 ? -44.326 -50.755 -7.041 1.00 35.38 114 VAL A CA 1
ATOM 837 C C . VAL A 1 114 ? -42.964 -50.456 -7.674 1.00 35.38 114 VAL A C 1
ATOM 839 O O . VAL A 1 114 ? -42.270 -49.537 -7.243 1.00 35.38 114 VAL A O 1
ATOM 842 N N . VAL A 1 115 ? -42.585 -51.226 -8.695 1.00 32.88 115 VAL A N 1
ATOM 843 C CA . VAL A 1 115 ? -41.481 -50.878 -9.599 1.00 32.88 115 VAL A CA 1
ATOM 844 C C . VAL A 1 115 ? -41.946 -49.676 -10.416 1.00 32.88 115 VAL A C 1
ATOM 846 O O . VAL A 1 115 ? -42.819 -49.807 -11.268 1.00 32.88 115 VAL A O 1
ATOM 849 N N . VAL A 1 116 ? -41.408 -48.497 -10.113 1.00 32.25 116 VAL A N 1
ATOM 850 C CA . VAL A 1 116 ? -41.565 -47.302 -10.946 1.00 32.25 116 VAL A CA 1
ATOM 851 C C . VAL A 1 116 ? -40.332 -47.233 -11.840 1.00 32.25 116 VAL A C 1
ATOM 853 O O . VAL A 1 116 ? -39.247 -46.882 -11.380 1.00 32.25 116 VAL A O 1
ATOM 856 N N . GLU A 1 117 ? -40.488 -47.610 -13.108 1.00 29.64 117 GLU A N 1
ATOM 857 C CA . GLU A 1 117 ? -39.504 -47.299 -14.146 1.00 29.64 117 GLU A CA 1
ATOM 858 C C . GLU A 1 117 ? -39.432 -45.778 -14.314 1.00 29.64 117 GLU A C 1
ATOM 860 O O . GLU A 1 117 ? -40.371 -45.130 -14.776 1.00 29.64 117 GLU A O 1
ATOM 865 N N . VAL A 1 118 ? -38.304 -45.198 -13.906 1.00 34.69 118 VAL A N 1
ATOM 866 C CA . VAL A 1 118 ? -37.971 -43.799 -14.177 1.00 34.69 118 VAL A CA 1
ATOM 867 C C . VAL A 1 118 ? -37.341 -43.740 -15.573 1.00 34.69 118 VAL A C 1
ATOM 869 O O . VAL A 1 118 ? -36.360 -44.450 -15.819 1.00 34.69 118 VAL A O 1
ATOM 872 N N . PRO A 1 119 ? -37.855 -42.923 -16.510 1.00 29.12 119 PRO A N 1
ATOM 873 C CA . PRO A 1 119 ? -37.310 -42.867 -17.856 1.00 29.12 119 PRO A CA 1
ATOM 874 C C . PRO A 1 119 ? -35.885 -42.308 -17.829 1.00 29.12 119 PRO A C 1
ATOM 876 O O . PRO A 1 119 ? -35.608 -41.243 -17.274 1.00 29.12 119 PRO A O 1
ATOM 879 N N . SER A 1 120 ? -34.978 -43.052 -18.461 1.00 32.69 120 SER A N 1
ATOM 880 C CA . SER A 1 120 ? -33.565 -42.716 -18.620 1.00 32.69 120 SER A CA 1
ATOM 881 C C . SER A 1 120 ? -33.394 -41.480 -19.506 1.00 32.69 120 SER A C 1
ATOM 883 O O . SER A 1 120 ? -33.232 -41.573 -20.722 1.00 32.69 120 SER A O 1
ATOM 885 N N . GLN A 1 121 ? -33.397 -40.297 -18.896 1.00 33.31 121 GLN A N 1
ATOM 886 C CA . GLN A 1 121 ? -32.872 -39.096 -19.532 1.00 33.31 121 GLN A CA 1
ATOM 887 C C . GLN A 1 121 ? -31.346 -39.191 -19.560 1.00 33.31 121 GLN A C 1
ATOM 889 O O . GLN A 1 121 ? -30.675 -38.987 -18.548 1.00 33.31 121 GLN A O 1
ATOM 894 N N . LYS A 1 122 ? -30.794 -39.484 -20.744 1.00 33.03 122 LYS A N 1
ATOM 895 C CA . LYS A 1 122 ? -29.379 -39.265 -21.073 1.00 33.03 122 LYS A CA 1
ATOM 896 C C . LYS A 1 122 ? -29.044 -37.788 -20.848 1.00 33.03 122 LYS A C 1
ATOM 898 O O . LYS A 1 122 ? -29.151 -36.967 -21.758 1.00 33.03 122 LYS A O 1
ATOM 903 N N . ARG A 1 123 ? -28.634 -37.441 -19.628 1.00 34.38 123 ARG A N 1
ATOM 904 C CA . ARG A 1 123 ? -27.929 -36.192 -19.351 1.00 34.38 123 ARG A CA 1
ATOM 905 C C . ARG A 1 123 ? -26.580 -36.297 -20.048 1.00 34.38 123 ARG A C 1
ATOM 907 O O . ARG A 1 123 ? -25.692 -36.998 -19.581 1.00 34.38 123 ARG A O 1
ATOM 914 N N . LYS A 1 124 ? -26.455 -35.627 -21.195 1.00 31.45 124 LYS A N 1
ATOM 915 C CA . LYS A 1 124 ? -25.152 -35.262 -21.748 1.00 31.45 124 LYS A CA 1
ATOM 916 C C . LYS A 1 124 ? -24.480 -34.377 -20.703 1.00 31.45 124 LYS A C 1
ATOM 918 O O . LYS A 1 124 ? -24.814 -33.201 -20.589 1.00 31.45 124 LYS A O 1
ATOM 923 N N . THR A 1 125 ? -23.590 -34.954 -19.910 1.00 37.78 125 THR A N 1
ATOM 924 C CA . THR A 1 125 ? -22.578 -34.202 -19.181 1.00 37.78 125 THR A CA 1
ATOM 925 C C . THR A 1 125 ? -21.734 -33.497 -20.235 1.00 37.78 125 THR A C 1
ATOM 927 O O . THR A 1 125 ? -20.911 -34.108 -20.909 1.00 37.78 125 THR A O 1
ATOM 930 N N . LYS A 1 126 ? -22.017 -32.211 -20.462 1.00 34.69 126 LYS A N 1
ATOM 931 C CA . LYS A 1 126 ? -21.022 -31.306 -21.025 1.00 34.69 126 LYS A CA 1
ATOM 932 C C . LYS A 1 126 ? -19.950 -31.196 -19.951 1.00 34.69 126 LYS A C 1
ATOM 934 O O . LYS A 1 126 ? -20.119 -30.462 -18.984 1.00 34.69 126 LYS A O 1
ATOM 939 N N . GLU A 1 127 ? -18.905 -31.996 -20.087 1.00 44.78 127 GLU A N 1
ATOM 940 C CA . GLU A 1 127 ? -17.626 -31.695 -19.464 1.00 44.78 127 GLU A CA 1
ATOM 941 C C . GLU A 1 127 ? -17.145 -30.398 -20.117 1.00 44.78 127 GLU A C 1
ATOM 943 O O . GLU A 1 127 ? -16.567 -30.384 -21.202 1.00 44.78 127 GLU A O 1
ATOM 948 N N . GLU A 1 128 ? -17.514 -29.273 -19.507 1.00 43.75 128 GLU A N 1
ATOM 949 C CA . GLU A 1 128 ? -16.848 -28.007 -19.759 1.00 43.75 128 GLU A CA 1
ATOM 950 C C . GLU A 1 128 ? -15.431 -28.172 -19.226 1.00 43.75 128 GLU A C 1
ATOM 952 O O . GLU A 1 128 ? -15.164 -28.038 -18.033 1.00 43.75 128 GLU A O 1
ATOM 957 N N . HIS A 1 129 ? -14.525 -28.549 -20.125 1.00 41.75 129 HIS A N 1
ATOM 958 C CA . HIS A 1 129 ? -13.103 -28.395 -19.902 1.00 41.75 129 HIS A CA 1
ATOM 959 C C . HIS A 1 129 ? -12.856 -26.911 -19.626 1.00 41.75 129 HIS A C 1
ATOM 961 O O . HIS A 1 129 ? -12.835 -26.088 -20.541 1.00 41.75 129 HIS A O 1
ATOM 967 N N . ILE A 1 130 ? -12.712 -26.567 -18.346 1.00 51.06 130 ILE A N 1
ATOM 968 C CA . ILE A 1 130 ? -12.139 -25.298 -17.923 1.00 51.06 130 ILE A CA 1
ATOM 969 C C . ILE A 1 130 ? -10.684 -25.365 -18.372 1.00 51.06 130 ILE A C 1
ATOM 971 O O . ILE A 1 130 ? -9.829 -25.926 -17.687 1.00 51.06 130 ILE A O 1
ATOM 975 N N . THR A 1 131 ? -10.409 -24.858 -19.570 1.00 46.88 131 THR A N 1
ATOM 976 C CA . THR A 1 131 ? -9.044 -24.584 -19.994 1.00 46.88 131 THR A CA 1
ATOM 977 C C . THR A 1 131 ? -8.556 -23.456 -19.100 1.00 46.88 131 THR A C 1
ATOM 979 O O . THR A 1 131 ? -8.835 -22.288 -19.355 1.00 46.88 131 THR A O 1
ATOM 982 N N . VAL A 1 132 ? -7.888 -23.810 -18.002 1.00 49.59 132 VAL A N 1
ATOM 983 C CA . VAL A 1 132 ? -7.089 -22.861 -17.233 1.00 49.59 132 VAL A CA 1
ATOM 984 C C . VAL A 1 132 ? -5.958 -22.451 -18.167 1.00 49.59 132 VAL A C 1
ATOM 986 O O . VAL A 1 132 ? -4.964 -23.160 -18.306 1.00 49.59 132 VAL A O 1
ATOM 989 N N . THR A 1 133 ? -6.152 -21.355 -18.894 1.00 50.88 133 THR A N 1
ATOM 990 C CA . THR A 1 133 ? -5.053 -20.670 -19.560 1.00 50.88 133 THR A CA 1
ATOM 991 C C . THR A 1 133 ? -4.180 -20.138 -18.438 1.00 50.88 133 THR A C 1
ATOM 993 O O . THR A 1 133 ? -4.554 -19.190 -17.754 1.00 50.88 133 THR A O 1
ATOM 996 N N . LEU A 1 134 ? -3.068 -20.820 -18.168 1.00 60.44 134 LEU A N 1
ATOM 997 C CA . LEU A 1 134 ? -2.008 -20.217 -17.380 1.00 60.44 134 LEU A CA 1
ATOM 998 C C . LEU A 1 134 ? -1.569 -18.987 -18.170 1.00 60.44 134 LEU A C 1
ATOM 1000 O O . LEU A 1 134 ? -1.151 -19.124 -19.321 1.00 60.44 134 LEU A O 1
ATOM 1004 N N . ASP A 1 135 ? -1.733 -17.805 -17.587 1.00 68.06 135 ASP A N 1
ATOM 1005 C CA . ASP A 1 135 ? -1.162 -16.586 -18.142 1.00 68.06 135 ASP A CA 1
ATOM 1006 C C . ASP A 1 135 ? 0.358 -16.742 -18.037 1.00 68.06 135 ASP A C 1
ATOM 1008 O O . ASP A 1 135 ? 0.955 -16.569 -16.977 1.00 68.06 135 ASP A O 1
ATOM 1012 N N . VAL A 1 136 ? 0.971 -17.222 -19.120 1.00 81.81 136 VAL A N 1
ATOM 1013 C CA . VAL A 1 136 ? 2.421 -17.379 -19.212 1.00 81.81 136 VAL A CA 1
ATOM 1014 C C . VAL A 1 136 ? 2.994 -15.993 -19.454 1.00 81.81 136 VAL A C 1
ATOM 1016 O O . VAL A 1 136 ? 2.812 -15.418 -20.528 1.00 81.81 136 VAL A O 1
ATOM 1019 N N . GLU A 1 137 ? 3.666 -15.455 -18.446 1.00 84.81 137 GLU A N 1
ATOM 1020 C CA . GLU A 1 137 ? 4.305 -14.149 -18.503 1.00 84.81 137 GLU A CA 1
ATOM 1021 C C . GLU A 1 137 ? 5.762 -14.227 -18.062 1.00 84.81 137 GLU A C 1
ATOM 1023 O O . GLU A 1 137 ? 6.116 -14.956 -17.135 1.00 84.81 137 GLU A O 1
ATOM 1028 N N . ASP A 1 138 ? 6.591 -13.426 -18.722 1.00 93.69 138 ASP A N 1
ATOM 1029 C CA . ASP A 1 138 ? 7.968 -13.196 -18.316 1.00 93.69 138 ASP A CA 1
ATOM 1030 C C . ASP A 1 138 ? 8.026 -11.890 -17.532 1.00 93.69 138 ASP A C 1
ATOM 1032 O O . ASP A 1 138 ? 7.472 -10.876 -17.966 1.00 93.69 138 ASP A O 1
ATOM 1036 N N . ILE A 1 139 ? 8.714 -11.891 -16.393 1.00 95.38 139 ILE A N 1
ATOM 1037 C CA . ILE A 1 139 ? 8.807 -10.716 -15.527 1.00 95.38 139 ILE A CA 1
ATOM 1038 C C . ILE A 1 139 ? 10.270 -10.387 -15.268 1.00 95.38 139 ILE A C 1
ATOM 1040 O O . ILE A 1 139 ? 11.024 -11.209 -14.750 1.00 95.38 139 ILE A O 1
ATOM 1044 N N . VAL A 1 140 ? 10.652 -9.147 -15.564 1.00 96.19 140 VAL A N 1
ATOM 1045 C CA . VAL A 1 140 ? 11.896 -8.552 -15.063 1.00 96.19 140 VAL A CA 1
ATOM 1046 C C . VAL A 1 140 ? 11.527 -7.614 -13.932 1.00 96.19 140 VAL A C 1
ATOM 1048 O O . VAL A 1 140 ? 10.699 -6.724 -14.116 1.00 96.19 140 VAL A O 1
ATOM 1051 N N . PHE A 1 141 ? 12.121 -7.802 -12.759 1.00 96.88 141 PHE A N 1
ATOM 1052 C CA . PHE A 1 141 ? 11.779 -7.008 -11.588 1.00 96.88 141 PHE A CA 1
ATOM 1053 C C . PHE A 1 141 ? 13.011 -6.480 -10.861 1.00 96.88 141 PHE A C 1
ATOM 1055 O O . PHE A 1 141 ? 14.088 -7.073 -10.896 1.00 96.88 141 PHE A O 1
ATOM 1062 N N . ILE A 1 142 ? 12.822 -5.346 -10.197 1.00 97.62 142 ILE A N 1
ATOM 1063 C CA . ILE A 1 142 ? 13.747 -4.772 -9.230 1.00 97.62 142 ILE A CA 1
ATOM 1064 C C . ILE A 1 142 ? 12.956 -4.642 -7.943 1.00 97.62 142 ILE A C 1
ATOM 1066 O O . ILE A 1 142 ? 11.933 -3.959 -7.921 1.00 97.62 142 ILE A O 1
ATOM 1070 N N . ASP A 1 143 ? 13.407 -5.309 -6.891 1.00 96.31 143 ASP A N 1
ATOM 1071 C CA . ASP A 1 143 ? 12.705 -5.292 -5.618 1.00 96.31 143 ASP A CA 1
ATOM 1072 C C . ASP A 1 143 ? 13.364 -4.315 -4.643 1.00 96.31 143 ASP A C 1
ATOM 1074 O O . ASP A 1 143 ? 14.579 -4.335 -4.444 1.00 96.31 143 ASP A O 1
ATOM 1078 N N . SER A 1 144 ? 12.541 -3.472 -4.028 1.00 95.75 144 SER A N 1
ATOM 1079 C CA . SER A 1 144 ? 12.868 -2.665 -2.860 1.00 95.75 144 SER A CA 1
ATOM 1080 C C . SER A 1 144 ? 14.039 -1.679 -3.033 1.00 95.75 144 SER A C 1
ATOM 1082 O O . SER A 1 144 ? 14.931 -1.593 -2.184 1.00 95.75 144 SER A O 1
ATOM 1084 N N . ILE A 1 145 ? 14.034 -0.871 -4.103 1.00 97.12 145 ILE A N 1
ATOM 1085 C CA . ILE A 1 145 ? 14.997 0.232 -4.275 1.00 97.12 145 ILE A CA 1
ATOM 1086 C C . ILE A 1 145 ? 14.769 1.259 -3.162 1.00 97.12 145 ILE A C 1
ATOM 1088 O O . ILE A 1 145 ? 13.712 1.883 -3.094 1.00 97.12 145 ILE A O 1
ATOM 1092 N N . GLN A 1 146 ? 15.755 1.444 -2.288 1.00 97.00 146 GLN A N 1
ATOM 1093 C CA . GLN A 1 146 ? 15.687 2.416 -1.198 1.00 97.00 146 GLN A CA 1
ATOM 1094 C C . GLN A 1 146 ? 16.036 3.809 -1.725 1.00 97.00 146 GLN A C 1
ATOM 1096 O O . GLN A 1 146 ? 17.140 4.015 -2.222 1.00 97.00 146 GLN A O 1
ATOM 1101 N N . LEU A 1 147 ? 15.099 4.749 -1.614 1.00 96.19 147 LEU A N 1
ATOM 1102 C CA . LEU A 1 147 ? 15.209 6.104 -2.156 1.00 96.19 147 LEU A CA 1
ATOM 1103 C C . LEU A 1 147 ? 14.790 7.144 -1.116 1.00 96.19 147 LEU A C 1
ATOM 1105 O O . LEU A 1 147 ? 14.041 6.855 -0.178 1.00 96.19 147 LEU A O 1
ATOM 1109 N N . SER A 1 148 ? 15.226 8.385 -1.321 1.00 94.94 148 SER A N 1
ATOM 1110 C CA . SER A 1 148 ? 14.731 9.547 -0.583 1.00 94.94 148 SER A CA 1
ATOM 1111 C C . SER A 1 148 ? 13.889 10.441 -1.497 1.00 94.94 148 SER A C 1
ATOM 1113 O O . SER A 1 148 ? 14.425 11.196 -2.305 1.00 94.94 148 SER A O 1
ATOM 1115 N N . ALA A 1 149 ? 12.560 10.370 -1.381 1.00 93.44 149 ALA A N 1
ATOM 1116 C CA . ALA A 1 149 ? 11.636 11.061 -2.285 1.00 93.44 149 ALA A CA 1
ATOM 1117 C C . ALA A 1 149 ? 10.829 12.149 -1.567 1.00 93.44 149 ALA A C 1
ATOM 1119 O O . ALA A 1 149 ? 10.352 11.953 -0.449 1.00 93.44 149 ALA A O 1
ATOM 1120 N N . ASN A 1 150 ? 10.630 13.294 -2.222 1.00 91.94 150 ASN A N 1
ATOM 1121 C CA . ASN A 1 150 ? 9.716 14.337 -1.754 1.00 91.94 150 ASN A CA 1
ATOM 1122 C C . ASN A 1 150 ? 8.351 14.166 -2.438 1.00 91.94 150 ASN A C 1
ATOM 1124 O O . ASN A 1 150 ? 8.196 14.511 -3.609 1.00 91.94 150 ASN A O 1
ATOM 1128 N N . MET A 1 151 ? 7.391 13.566 -1.732 1.00 88.25 151 MET A N 1
ATOM 1129 C CA . MET A 1 151 ? 6.097 13.168 -2.304 1.00 88.25 151 MET A CA 1
ATOM 1130 C C . MET A 1 151 ? 4.955 14.106 -1.932 1.00 88.25 151 MET A C 1
ATOM 1132 O O . MET A 1 151 ? 4.198 14.518 -2.790 1.00 88.25 151 MET A O 1
ATOM 1136 N N . ASP A 1 152 ? 4.785 14.395 -0.652 1.00 81.62 152 ASP A N 1
ATOM 1137 C CA . ASP A 1 152 ? 3.789 15.331 -0.137 1.00 81.62 152 ASP A CA 1
ATOM 1138 C C . ASP A 1 152 ? 4.248 15.753 1.267 1.00 81.62 152 ASP A C 1
ATOM 1140 O O . ASP A 1 152 ? 5.300 15.310 1.749 1.00 81.62 152 ASP A O 1
ATOM 1144 N N . ALA A 1 153 ? 3.476 16.600 1.936 1.00 83.69 153 ALA A N 1
ATOM 1145 C CA . ALA A 1 153 ? 3.656 16.867 3.347 1.00 83.69 153 ALA A CA 1
ATOM 1146 C C . ALA A 1 153 ? 3.663 15.555 4.155 1.00 83.69 153 ALA A C 1
ATOM 1148 O O . ALA A 1 153 ? 2.846 14.656 3.948 1.00 83.69 153 ALA A O 1
ATOM 1149 N N . ASP A 1 154 ? 4.607 15.444 5.092 1.00 83.25 154 ASP A N 1
ATOM 1150 C CA . ASP A 1 154 ? 4.633 14.335 6.036 1.00 83.25 154 ASP A CA 1
ATOM 1151 C C . ASP A 1 154 ? 3.427 14.376 6.988 1.00 83.25 154 ASP A C 1
ATOM 1153 O O . ASP A 1 154 ? 2.650 15.330 7.006 1.00 83.25 154 ASP A O 1
ATOM 1157 N N . TRP A 1 155 ? 3.279 13.352 7.831 1.00 83.12 155 TRP A N 1
ATOM 1158 C CA . TRP A 1 155 ? 2.198 13.287 8.822 1.00 83.12 155 TRP A CA 1
ATOM 1159 C C . TRP A 1 155 ? 2.137 14.514 9.763 1.00 83.12 155 TRP A C 1
ATOM 1161 O O . TRP A 1 155 ? 1.111 14.770 10.387 1.00 83.12 155 TRP A O 1
ATOM 1171 N N . TRP A 1 156 ? 3.221 15.292 9.873 1.00 84.38 156 TRP A N 1
ATOM 1172 C CA . TRP A 1 156 ? 3.299 16.524 10.667 1.00 84.38 156 TRP A CA 1
ATOM 1173 C C . TRP A 1 156 ? 3.208 17.804 9.821 1.00 84.38 156 TRP A C 1
ATOM 1175 O O . TRP A 1 156 ? 3.470 18.892 10.338 1.00 84.38 156 TRP A O 1
ATOM 1185 N N . GLY A 1 157 ? 2.864 17.698 8.538 1.00 84.00 157 GLY A N 1
ATOM 1186 C CA . GLY A 1 157 ? 2.701 18.831 7.631 1.00 84.00 157 GLY A CA 1
ATOM 1187 C C . GLY A 1 157 ? 4.007 19.368 7.033 1.00 84.00 157 GLY A C 1
ATOM 1188 O O . GLY A 1 157 ? 4.010 20.458 6.463 1.00 84.00 157 GLY A O 1
ATOM 1189 N N . ARG A 1 158 ? 5.139 18.666 7.176 1.00 87.50 158 ARG A N 1
ATOM 1190 C CA . ARG A 1 158 ? 6.448 19.139 6.691 1.00 87.50 158 ARG A CA 1
ATOM 1191 C C . ARG A 1 158 ? 6.749 18.573 5.312 1.00 87.50 158 ARG A C 1
ATOM 1193 O O . ARG A 1 158 ? 6.708 17.364 5.115 1.00 87.50 158 ARG A O 1
ATOM 1200 N N . VAL A 1 159 ? 7.160 19.434 4.388 1.00 87.00 159 VAL A N 1
ATOM 1201 C CA . VAL A 1 159 ? 7.609 19.028 3.050 1.00 87.00 159 VAL A CA 1
ATOM 1202 C C . VAL A 1 159 ? 9.112 18.762 3.088 1.00 87.00 159 VAL A C 1
ATOM 1204 O O . VAL A 1 159 ? 9.911 19.688 3.236 1.00 87.00 159 VAL A O 1
ATOM 1207 N N . ARG A 1 160 ? 9.509 17.490 3.005 1.00 89.62 160 ARG A N 1
ATOM 1208 C CA . ARG A 1 160 ? 10.915 17.063 2.973 1.00 89.62 160 ARG A CA 1
ATOM 1209 C C . ARG A 1 160 ? 11.054 15.701 2.291 1.00 89.62 160 ARG A C 1
ATOM 1211 O O . ARG A 1 160 ? 10.097 14.932 2.319 1.00 89.62 160 ARG A O 1
ATOM 1218 N N . PRO A 1 161 ? 12.243 15.357 1.768 1.00 91.62 161 PRO A N 1
ATOM 1219 C CA . PRO A 1 161 ? 12.520 14.002 1.314 1.00 91.62 161 PRO A CA 1
ATOM 1220 C C . PRO A 1 161 ? 12.307 12.981 2.440 1.00 91.62 161 PRO A C 1
ATOM 1222 O O . PRO A 1 161 ? 12.765 13.177 3.574 1.00 91.62 161 PRO A O 1
ATOM 1225 N N . GLN A 1 162 ? 11.590 11.906 2.128 1.00 91.31 162 GLN A N 1
ATOM 1226 C CA . GLN A 1 162 ? 11.281 10.815 3.041 1.00 91.31 162 GLN A CA 1
ATOM 1227 C C . GLN A 1 162 ? 11.862 9.502 2.512 1.00 91.31 162 GLN A C 1
ATOM 1229 O O . GLN A 1 162 ? 11.856 9.285 1.300 1.00 91.31 162 GLN A O 1
ATOM 1234 N N . PRO A 1 163 ? 12.319 8.606 3.406 1.00 93.69 163 PRO A N 1
ATOM 1235 C CA . PRO A 1 163 ? 12.740 7.276 3.001 1.00 93.69 163 PRO A CA 1
ATOM 1236 C C . PRO A 1 163 ? 11.532 6.490 2.487 1.00 93.69 163 PRO A C 1
ATOM 1238 O O . PRO A 1 163 ? 10.528 6.333 3.194 1.00 93.69 163 PRO A O 1
ATOM 1241 N N . VAL A 1 164 ? 11.656 5.998 1.263 1.00 95.44 164 VAL A N 1
ATOM 1242 C CA . VAL A 1 164 ? 10.674 5.154 0.587 1.00 95.44 164 VAL A CA 1
ATOM 1243 C C . VAL A 1 164 ? 11.385 3.984 -0.070 1.00 95.44 164 VAL A C 1
ATOM 1245 O O . VAL A 1 164 ? 12.559 4.075 -0.429 1.00 95.44 164 VAL A O 1
ATOM 1248 N N . SER A 1 165 ? 10.661 2.890 -0.238 1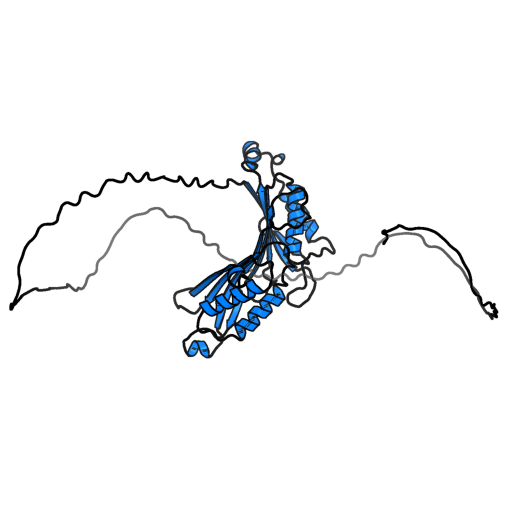.00 97.12 165 SER A N 1
ATOM 1249 C CA . SER A 1 165 ? 11.107 1.759 -1.030 1.00 97.12 165 SER A CA 1
ATOM 1250 C C . SER A 1 165 ? 10.268 1.665 -2.295 1.00 97.12 165 SER A C 1
ATOM 1252 O O . SER A 1 165 ? 9.051 1.832 -2.239 1.00 97.12 165 SER A O 1
ATOM 1254 N N . VAL A 1 166 ? 10.906 1.440 -3.439 1.00 97.75 166 VAL A N 1
ATOM 1255 C CA . VAL A 1 166 ? 10.225 1.312 -4.728 1.00 97.75 166 VAL A CA 1
ATOM 1256 C C . VAL A 1 166 ? 10.587 -0.022 -5.362 1.00 97.75 166 VAL A C 1
ATOM 1258 O O . VAL A 1 166 ? 11.749 -0.259 -5.685 1.00 97.75 166 VAL A O 1
ATOM 1261 N N . SER A 1 167 ? 9.589 -0.869 -5.593 1.00 98.38 167 SER A N 1
ATOM 1262 C CA . SER A 1 167 ? 9.726 -2.084 -6.397 1.00 98.38 167 SER A CA 1
ATOM 1263 C C . SER A 1 167 ? 9.103 -1.875 -7.775 1.00 98.38 167 SER A C 1
ATOM 1265 O O . SER A 1 167 ? 8.043 -1.260 -7.914 1.00 98.38 167 SER A O 1
ATOM 1267 N N . VAL A 1 168 ? 9.754 -2.402 -8.806 1.00 98.06 168 VAL A N 1
ATOM 1268 C CA . VAL A 1 168 ? 9.353 -2.278 -10.210 1.00 98.06 168 VAL A CA 1
ATOM 1269 C C . VAL A 1 168 ? 9.248 -3.664 -10.814 1.00 98.06 168 VAL A C 1
ATOM 1271 O O . VAL A 1 168 ? 10.197 -4.435 -10.744 1.00 98.06 168 VAL A O 1
ATOM 1274 N N . TYR A 1 169 ? 8.122 -3.967 -11.447 1.00 97.50 169 TYR A N 1
ATOM 1275 C CA . TYR A 1 169 ? 7.863 -5.229 -12.130 1.00 97.50 169 TYR A CA 1
ATOM 1276 C C . TYR A 1 169 ? 7.469 -4.930 -13.578 1.00 97.50 169 TYR A C 1
ATOM 1278 O O . TYR A 1 169 ? 6.429 -4.323 -13.844 1.00 97.50 169 TYR A O 1
ATOM 1286 N N . LEU A 1 170 ? 8.319 -5.334 -14.517 1.00 96.62 170 LEU A N 1
ATOM 1287 C CA . LEU A 1 170 ? 8.081 -5.249 -15.951 1.00 96.62 170 LEU A CA 1
ATOM 1288 C C . LEU A 1 170 ? 7.505 -6.582 -16.410 1.00 96.62 170 LEU A C 1
ATOM 1290 O O . LEU A 1 170 ? 8.240 -7.561 -16.529 1.00 96.62 170 LEU A O 1
ATOM 1294 N N . HIS A 1 171 ? 6.205 -6.621 -16.670 1.00 95.44 171 HIS A N 1
ATOM 1295 C CA . HIS A 1 171 ? 5.586 -7.782 -17.293 1.00 95.44 171 HIS A CA 1
ATOM 1296 C C . HIS A 1 171 ? 5.819 -7.670 -18.794 1.00 95.44 171 HIS A C 1
ATOM 1298 O O . HIS A 1 171 ? 5.429 -6.681 -19.419 1.00 95.44 171 HIS A O 1
ATOM 1304 N N . LEU A 1 172 ? 6.511 -8.642 -19.366 1.00 94.25 172 LEU A N 1
ATOM 1305 C CA . LEU A 1 172 ? 6.937 -8.642 -20.757 1.00 94.25 172 LEU A CA 1
ATOM 1306 C C . LEU A 1 172 ? 5.969 -9.469 -21.606 1.00 94.25 172 LEU A C 1
ATOM 1308 O O . LEU A 1 172 ? 5.032 -10.101 -21.113 1.00 94.25 172 LEU A O 1
ATOM 1312 N N . LYS A 1 173 ? 6.178 -9.453 -22.921 1.00 91.81 173 LYS A N 1
ATOM 1313 C CA . LYS A 1 173 ? 5.505 -10.406 -23.809 1.00 91.81 173 LYS A CA 1
ATOM 1314 C C . LYS A 1 173 ? 5.934 -11.841 -23.455 1.00 91.81 173 LYS A C 1
ATOM 1316 O O . LYS A 1 173 ? 7.074 -12.023 -23.032 1.00 91.81 173 LYS A O 1
ATOM 1321 N N . PRO A 1 174 ? 5.066 -12.846 -23.657 1.00 91.44 174 PRO A N 1
ATOM 1322 C CA . PRO A 1 174 ? 5.415 -14.239 -23.389 1.00 91.44 174 PRO A CA 1
ATOM 1323 C C . PRO A 1 174 ? 6.689 -14.662 -24.132 1.00 91.44 174 PRO A C 1
ATOM 1325 O O . PRO A 1 174 ? 6.854 -14.286 -25.298 1.00 91.44 174 PRO A O 1
ATOM 1328 N N . ALA A 1 175 ? 7.541 -15.458 -23.477 1.00 90.06 175 ALA A N 1
ATOM 1329 C CA . ALA A 1 175 ? 8.787 -15.997 -24.038 1.00 90.06 175 ALA A CA 1
ATOM 1330 C C . ALA A 1 175 ? 9.786 -14.924 -24.524 1.00 90.06 175 ALA A C 1
ATOM 1332 O O . ALA A 1 175 ? 10.624 -15.172 -25.395 1.00 90.06 175 ALA A O 1
ATOM 1333 N N . HIS A 1 176 ? 9.703 -13.701 -23.996 1.00 91.25 176 HIS A N 1
ATOM 1334 C CA . HIS A 1 176 ? 10.664 -12.651 -24.308 1.00 91.25 176 HIS A CA 1
ATOM 1335 C C . HIS A 1 176 ? 12.066 -12.981 -23.781 1.00 91.25 176 HIS A C 1
ATOM 1337 O O . HIS A 1 176 ? 13.057 -12.674 -24.445 1.00 91.25 176 HIS A O 1
ATOM 1343 N N . LEU A 1 177 ? 12.160 -13.614 -22.610 1.00 93.38 177 LEU A N 1
ATOM 1344 C CA . LEU A 1 177 ? 13.432 -13.936 -21.964 1.00 93.38 177 LEU A CA 1
ATOM 1345 C C . LEU A 1 177 ? 14.105 -15.188 -22.542 1.00 93.38 177 LEU A C 1
ATOM 1347 O O . LEU A 1 177 ? 15.307 -15.364 -22.344 1.00 93.38 177 LEU A O 1
ATOM 1351 N N . ASP A 1 178 ? 13.393 -16.005 -23.325 1.00 94.31 178 ASP A N 1
ATOM 1352 C CA . ASP A 1 178 ? 13.921 -17.228 -23.949 1.00 94.31 178 ASP A CA 1
ATOM 1353 C C . ASP A 1 178 ? 15.154 -16.959 -24.812 1.00 94.31 178 ASP A C 1
ATOM 1355 O O . ASP A 1 178 ? 16.112 -17.739 -24.813 1.00 94.31 178 ASP A O 1
ATOM 1359 N N . ARG A 1 179 ? 15.150 -15.836 -25.544 1.00 91.81 179 ARG A N 1
ATOM 1360 C CA . ARG A 1 179 ? 16.278 -15.452 -26.396 1.00 91.81 179 ARG A CA 1
ATOM 1361 C C . ARG A 1 179 ? 17.532 -15.231 -25.561 1.00 91.81 179 ARG A C 1
ATOM 1363 O O . ARG A 1 179 ? 18.549 -15.836 -25.874 1.00 91.81 179 ARG A O 1
ATOM 1370 N N . ALA A 1 180 ? 17.443 -14.417 -24.510 1.00 93.25 180 ALA A N 1
ATOM 1371 C CA . ALA A 1 180 ? 18.564 -14.172 -23.610 1.00 93.25 180 ALA A CA 1
ATOM 1372 C C . ALA A 1 180 ? 18.994 -15.453 -22.880 1.00 93.25 180 ALA A C 1
ATOM 1374 O O . ALA A 1 180 ? 20.186 -15.710 -22.757 1.00 93.25 180 ALA A O 1
ATOM 1375 N N . GLY A 1 181 ? 18.038 -16.292 -22.464 1.00 95.12 181 GLY A N 1
ATOM 1376 C CA . GLY A 1 181 ? 18.321 -17.582 -21.830 1.00 95.12 181 GLY A CA 1
ATOM 1377 C C . GLY A 1 181 ? 19.020 -18.586 -22.753 1.00 95.12 181 GLY A C 1
ATOM 1378 O O . GLY A 1 181 ? 19.793 -19.413 -22.281 1.00 95.12 181 GLY A O 1
ATOM 1379 N N . THR A 1 182 ? 18.780 -18.508 -24.066 1.00 96.62 182 THR A N 1
ATOM 1380 C CA . THR A 1 182 ? 19.421 -19.383 -25.061 1.00 96.62 182 THR A CA 1
ATOM 1381 C C . THR A 1 182 ? 20.758 -18.828 -25.547 1.00 96.62 182 THR A C 1
ATOM 1383 O O . THR A 1 182 ? 21.686 -19.595 -25.791 1.00 96.62 182 THR A O 1
ATOM 1386 N N . SER A 1 183 ? 20.853 -17.510 -25.746 1.00 95.88 183 SER A N 1
ATOM 1387 C CA . SER A 1 183 ? 22.052 -16.866 -26.288 1.00 95.88 183 SER A CA 1
ATOM 1388 C C . SER A 1 183 ? 23.119 -16.590 -25.232 1.00 95.88 183 SER A C 1
ATOM 1390 O O . SER A 1 183 ? 24.287 -16.493 -25.596 1.00 95.88 183 SER A O 1
ATOM 1392 N N . ASP A 1 184 ? 22.725 -16.461 -23.960 1.00 93.75 184 ASP A N 1
ATOM 1393 C CA . ASP A 1 184 ? 23.571 -16.015 -22.844 1.00 93.75 184 ASP A CA 1
ATOM 1394 C C . ASP A 1 184 ? 24.247 -14.652 -23.109 1.00 93.75 184 ASP A C 1
ATOM 1396 O O . ASP A 1 184 ? 25.343 -14.359 -22.637 1.00 93.75 184 ASP A O 1
ATOM 1400 N N . GLN A 1 185 ? 23.593 -13.792 -23.905 1.00 90.94 185 GLN A N 1
ATOM 1401 C CA . GLN A 1 185 ? 24.109 -12.472 -24.268 1.00 90.94 185 GLN A CA 1
ATOM 1402 C C . GLN A 1 185 ? 23.353 -11.355 -23.558 1.00 90.94 185 GLN A C 1
ATOM 1404 O O . GLN A 1 185 ? 22.147 -11.177 -23.729 1.00 90.94 185 GLN A O 1
ATOM 1409 N N . VAL A 1 186 ? 24.094 -10.505 -22.842 1.00 90.50 186 VAL A N 1
ATOM 1410 C CA . VAL A 1 186 ? 23.533 -9.356 -22.111 1.00 90.50 186 VAL A CA 1
ATOM 1411 C C . VAL A 1 186 ? 22.786 -8.368 -23.019 1.00 90.50 186 VAL A C 1
ATOM 1413 O O . VAL A 1 186 ? 21.842 -7.726 -22.570 1.00 90.50 186 VAL A O 1
ATOM 1416 N N . THR A 1 187 ? 23.145 -8.273 -24.302 1.00 90.25 187 THR A N 1
ATOM 1417 C CA . THR A 1 187 ? 22.484 -7.396 -25.290 1.00 90.25 187 THR A CA 1
ATOM 1418 C C . THR A 1 187 ? 21.055 -7.814 -25.614 1.00 90.25 187 THR A C 1
ATOM 1420 O O . THR A 1 187 ? 20.294 -7.019 -26.157 1.00 90.25 187 THR A O 1
ATOM 1423 N N . ASP A 1 188 ? 20.708 -9.066 -25.316 1.00 88.62 188 ASP A N 1
ATOM 1424 C CA . ASP A 1 188 ? 19.365 -9.605 -25.499 1.00 88.62 188 ASP A CA 1
ATOM 1425 C C . ASP A 1 188 ? 18.511 -9.461 -24.226 1.00 88.62 188 ASP A C 1
ATOM 1427 O O . ASP A 1 188 ? 17.337 -9.828 -24.234 1.00 88.62 188 ASP A O 1
ATOM 1431 N N . THR A 1 189 ? 19.084 -8.937 -23.134 1.00 91.06 189 THR A N 1
ATOM 1432 C CA . THR A 1 189 ? 18.386 -8.746 -21.857 1.00 91.06 189 THR A CA 1
ATOM 1433 C C . THR A 1 189 ? 17.746 -7.362 -21.748 1.00 91.06 189 THR A C 1
ATOM 1435 O O . THR A 1 189 ? 18.110 -6.411 -22.439 1.00 91.06 189 THR A O 1
ATOM 1438 N N . VAL A 1 190 ? 16.802 -7.228 -20.816 1.00 90.12 190 VAL A N 1
ATOM 1439 C CA . VAL A 1 190 ? 16.317 -5.922 -20.363 1.00 90.12 190 VAL A CA 1
ATOM 1440 C C . VAL A 1 190 ? 17.287 -5.381 -19.311 1.00 90.12 190 VAL A C 1
ATOM 1442 O O . VAL A 1 190 ? 17.448 -5.976 -18.246 1.00 90.12 190 VAL A O 1
ATOM 1445 N N . HIS A 1 191 ? 17.913 -4.234 -19.585 1.00 90.69 191 HIS A N 1
ATOM 1446 C CA . HIS A 1 191 ? 18.909 -3.616 -18.704 1.00 90.69 191 HIS A CA 1
ATOM 1447 C C . HIS A 1 191 ? 18.284 -2.985 -17.444 1.00 90.69 191 HIS A C 1
ATOM 1449 O O . HIS A 1 191 ? 18.175 -1.765 -17.311 1.00 90.69 191 HIS A O 1
ATOM 1455 N N . TYR A 1 192 ? 17.916 -3.815 -16.467 1.00 91.88 192 TYR A N 1
ATOM 1456 C CA . TYR A 1 192 ? 17.385 -3.366 -15.173 1.00 91.88 192 TYR A CA 1
ATOM 1457 C C . TYR A 1 192 ? 18.381 -2.502 -14.371 1.00 91.88 192 TYR A C 1
ATOM 1459 O O . TYR A 1 192 ? 17.967 -1.690 -13.547 1.00 91.88 192 TYR A O 1
ATOM 1467 N N . GLY A 1 193 ? 19.690 -2.622 -14.631 1.00 94.75 193 GLY A N 1
ATOM 1468 C CA . GLY A 1 193 ? 20.711 -1.759 -14.029 1.00 94.75 193 GLY A CA 1
ATOM 1469 C C . GLY A 1 193 ? 20.604 -0.298 -14.475 1.00 94.75 193 GLY A C 1
ATOM 1470 O O . GLY A 1 193 ? 20.709 0.603 -13.645 1.00 94.75 193 GLY A O 1
ATOM 1471 N N . ASP A 1 194 ? 20.339 -0.055 -15.759 1.00 94.75 194 ASP A N 1
ATOM 1472 C CA . ASP A 1 194 ? 20.141 1.303 -16.275 1.00 94.75 194 ASP A CA 1
ATOM 1473 C C . ASP A 1 194 ? 18.766 1.846 -15.885 1.00 94.75 194 ASP A C 1
ATOM 1475 O O . ASP A 1 194 ? 18.644 3.024 -15.560 1.00 94.75 194 ASP A O 1
ATOM 1479 N N . LEU A 1 195 ? 17.753 0.977 -15.792 1.00 95.56 195 LEU A N 1
ATOM 1480 C CA . LEU A 1 195 ? 16.462 1.347 -15.214 1.00 95.56 195 LEU A CA 1
ATOM 1481 C C . LEU A 1 195 ? 16.613 1.840 -13.769 1.00 95.56 195 LEU A C 1
ATOM 1483 O O . LEU A 1 195 ? 16.087 2.894 -13.428 1.00 95.56 195 LEU A O 1
ATOM 1487 N N . CYS A 1 196 ? 17.356 1.107 -12.936 1.00 97.19 196 CYS A N 1
ATOM 1488 C CA . CYS A 1 196 ? 17.615 1.490 -11.550 1.00 97.19 196 CYS A CA 1
ATOM 1489 C C . CYS A 1 196 ? 18.284 2.871 -11.458 1.00 97.19 196 CYS A C 1
ATOM 1491 O O . CYS A 1 196 ? 17.803 3.733 -10.726 1.00 97.19 196 CYS A O 1
ATOM 1493 N N . LYS A 1 197 ? 19.332 3.116 -12.260 1.00 97.19 197 LYS A N 1
ATOM 1494 C CA . LYS A 1 197 ? 20.008 4.425 -12.321 1.00 97.19 197 LYS A CA 1
ATOM 1495 C C . LYS A 1 197 ? 19.053 5.540 -12.743 1.00 97.19 197 LYS A C 1
ATOM 1497 O O . LYS A 1 197 ? 18.954 6.538 -12.043 1.00 97.19 197 LYS A O 1
ATOM 1502 N N . ASN A 1 198 ? 18.289 5.338 -13.818 1.00 96.62 198 ASN A N 1
ATOM 1503 C CA . ASN A 1 198 ? 17.330 6.331 -14.308 1.00 96.62 198 ASN A CA 1
ATOM 1504 C C . ASN A 1 198 ? 16.251 6.658 -13.263 1.00 96.62 198 ASN A C 1
ATOM 1506 O O . ASN A 1 198 ? 15.812 7.802 -13.158 1.00 96.62 198 ASN A O 1
ATOM 1510 N N . ILE A 1 199 ? 15.818 5.663 -12.480 1.00 96.88 199 ILE A N 1
ATOM 1511 C CA . ILE A 1 199 ? 14.877 5.863 -11.373 1.00 96.88 199 ILE A CA 1
ATOM 1512 C C . ILE A 1 199 ? 15.522 6.695 -10.263 1.00 96.88 199 ILE A C 1
ATOM 1514 O O . ILE A 1 199 ? 14.917 7.678 -9.837 1.00 96.88 199 ILE A O 1
ATOM 1518 N N . ILE A 1 200 ? 16.730 6.337 -9.818 1.00 97.12 200 ILE A N 1
ATOM 1519 C CA . ILE A 1 200 ? 17.469 7.084 -8.788 1.00 97.12 200 ILE A CA 1
ATOM 1520 C C . ILE A 1 200 ? 17.649 8.540 -9.228 1.00 97.12 200 ILE A C 1
ATOM 1522 O O . ILE A 1 200 ? 17.234 9.450 -8.513 1.00 97.12 200 ILE A O 1
ATOM 1526 N N . ASP A 1 201 ? 18.153 8.762 -10.443 1.00 96.56 201 ASP A N 1
ATOM 1527 C CA . ASP A 1 201 ? 18.386 10.098 -10.992 1.00 96.56 201 ASP A CA 1
ATOM 1528 C C . ASP A 1 201 ? 17.088 10.912 -11.064 1.00 96.56 201 ASP A C 1
ATOM 1530 O O . ASP A 1 201 ? 17.059 12.093 -10.715 1.00 96.56 201 ASP A O 1
ATOM 1534 N N . ARG A 1 202 ? 15.974 10.286 -11.469 1.00 95.50 202 ARG A N 1
ATOM 1535 C CA . ARG A 1 202 ? 14.674 10.961 -11.563 1.00 95.50 202 ARG A CA 1
ATOM 1536 C C . ARG A 1 202 ? 14.087 11.316 -10.196 1.00 95.50 202 ARG A C 1
ATOM 1538 O O . ARG A 1 202 ? 13.438 12.363 -10.083 1.00 95.50 202 ARG A O 1
ATOM 1545 N N . VAL A 1 203 ? 14.242 10.441 -9.204 1.00 95.62 203 VAL A N 1
ATOM 1546 C CA . VAL A 1 203 ? 13.626 10.578 -7.875 1.00 95.62 203 VAL A CA 1
ATOM 1547 C C . VAL A 1 203 ? 14.443 11.482 -6.961 1.00 95.62 203 VAL A C 1
ATOM 1549 O O . VAL A 1 203 ? 13.862 12.332 -6.290 1.00 95.62 203 VAL A O 1
ATOM 1552 N N . GLU A 1 204 ? 15.767 11.354 -6.985 1.00 95.12 204 GLU A N 1
ATOM 1553 C CA . GLU A 1 204 ? 16.680 12.102 -6.113 1.00 95.12 204 GLU A CA 1
ATOM 1554 C C . GLU A 1 204 ? 17.227 13.384 -6.759 1.00 95.12 204 GLU A C 1
ATOM 1556 O O . GLU A 1 204 ? 18.025 14.099 -6.147 1.00 95.12 204 GLU A O 1
ATOM 1561 N N . SER A 1 205 ? 16.782 13.726 -7.978 1.00 94.75 205 SER A N 1
ATOM 1562 C CA . SER A 1 205 ? 17.157 14.997 -8.608 1.00 94.75 205 SER A CA 1
ATOM 1563 C C . SER A 1 205 ? 16.838 16.206 -7.704 1.00 94.75 205 SER A C 1
ATOM 1565 O O . SER A 1 205 ? 15.759 16.271 -7.100 1.00 94.75 205 SER A O 1
ATOM 1567 N N . PRO A 1 206 ? 17.742 17.202 -7.611 1.00 92.00 206 PRO A N 1
ATOM 1568 C CA . PRO A 1 206 ? 17.512 18.387 -6.793 1.00 92.00 206 PRO A CA 1
ATOM 1569 C C . PRO A 1 206 ? 16.222 19.115 -7.188 1.00 92.00 206 PRO A C 1
ATOM 1571 O O . PRO A 1 206 ? 16.063 19.547 -8.328 1.00 92.00 206 PRO A O 1
ATOM 1574 N N . GLY A 1 207 ? 15.303 19.272 -6.233 1.00 88.75 207 GLY A N 1
ATOM 1575 C CA . GLY A 1 207 ? 14.015 19.932 -6.463 1.00 88.75 207 GLY A CA 1
ATOM 1576 C C . GLY A 1 207 ? 12.925 19.035 -7.057 1.00 88.75 207 GLY A C 1
ATOM 1577 O O . GLY A 1 207 ? 11.835 19.538 -7.325 1.00 88.75 207 GLY A O 1
ATOM 1578 N N . ALA A 1 208 ? 13.165 17.728 -7.228 1.00 92.12 208 ALA A N 1
ATOM 1579 C CA . ALA A 1 208 ? 12.090 16.794 -7.539 1.00 92.12 208 ALA A CA 1
ATOM 1580 C C . ALA A 1 208 ? 11.011 16.837 -6.455 1.00 92.12 208 ALA A C 1
ATOM 1582 O O . ALA A 1 208 ? 11.281 16.695 -5.262 1.00 92.12 208 ALA A O 1
ATOM 1583 N N . MET A 1 209 ? 9.776 17.016 -6.906 1.00 91.56 209 MET A N 1
ATOM 1584 C CA . MET A 1 209 ? 8.575 16.896 -6.098 1.00 91.56 209 MET A CA 1
ATOM 1585 C C . MET A 1 209 ? 7.576 16.046 -6.866 1.00 91.56 209 MET A C 1
ATOM 1587 O O . MET A 1 209 ? 7.433 16.188 -8.085 1.00 91.56 209 MET A O 1
ATOM 1591 N N . PHE A 1 210 ? 6.917 15.148 -6.152 1.00 91.00 210 PHE A N 1
ATOM 1592 C CA . PHE A 1 210 ? 5.879 14.289 -6.697 1.00 91.00 210 PHE A CA 1
ATOM 1593 C C . PHE A 1 210 ? 4.516 14.705 -6.143 1.00 91.00 210 PHE A C 1
ATOM 1595 O O . PHE A 1 210 ? 4.431 15.544 -5.257 1.00 91.00 210 PHE A O 1
ATOM 1602 N N . ASP A 1 211 ? 3.451 14.171 -6.730 1.00 86.31 211 ASP A N 1
ATOM 1603 C CA . ASP A 1 211 ? 2.070 14.354 -6.273 1.00 86.31 211 ASP A CA 1
ATOM 1604 C C . ASP A 1 211 ? 1.669 13.105 -5.474 1.00 86.31 211 ASP A C 1
ATOM 1606 O O . ASP A 1 211 ? 1.087 12.152 -6.006 1.00 86.31 211 ASP A O 1
ATOM 1610 N N . GLY A 1 212 ? 2.138 13.040 -4.227 1.00 87.62 212 GLY A N 1
ATOM 1611 C CA . GLY A 1 212 ? 1.987 11.875 -3.359 1.00 87.62 212 GLY A CA 1
ATOM 1612 C C . GLY A 1 212 ? 2.712 10.616 -3.859 1.00 87.62 212 GLY A C 1
ATOM 1613 O O . GLY A 1 212 ? 3.525 10.634 -4.790 1.00 87.62 212 GLY A O 1
ATOM 1614 N N . THR A 1 213 ? 2.408 9.480 -3.229 1.00 89.94 213 THR A N 1
ATOM 1615 C CA . THR A 1 213 ? 2.970 8.165 -3.592 1.00 89.94 213 THR A CA 1
ATOM 1616 C C . THR A 1 213 ? 2.535 7.712 -4.981 1.00 89.94 213 THR A C 1
ATOM 1618 O O . THR A 1 213 ? 3.334 7.158 -5.732 1.00 89.94 213 THR A O 1
ATOM 1621 N N . THR A 1 214 ? 1.287 7.991 -5.3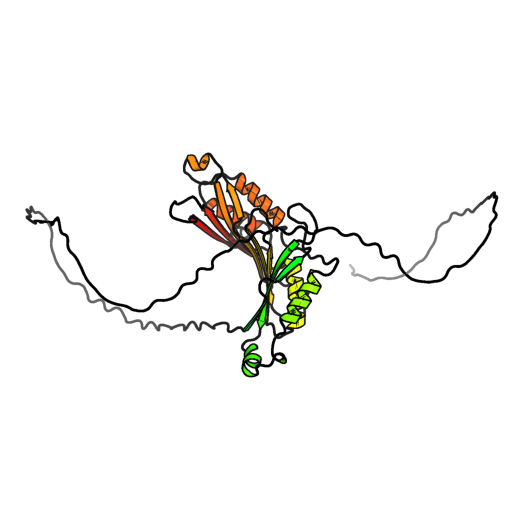59 1.00 90.00 214 THR A N 1
ATOM 1622 C CA . THR A 1 214 ? 0.762 7.675 -6.691 1.00 90.00 214 THR A CA 1
ATOM 1623 C C . THR A 1 214 ? 1.515 8.453 -7.774 1.00 90.00 214 THR A C 1
ATOM 1625 O O . THR A 1 214 ? 1.913 7.870 -8.780 1.00 90.00 214 THR A O 1
ATOM 1628 N N . GLY A 1 215 ? 1.771 9.753 -7.573 1.00 89.94 215 GLY A N 1
ATOM 1629 C CA . GLY A 1 215 ? 2.558 10.564 -8.505 1.00 89.94 215 GLY A CA 1
ATOM 1630 C C . GLY A 1 215 ? 3.997 10.067 -8.656 1.00 89.94 215 GLY A C 1
ATOM 1631 O O . GLY A 1 215 ? 4.509 10.016 -9.776 1.00 89.94 215 GLY A O 1
ATOM 1632 N N . LEU A 1 216 ? 4.623 9.634 -7.556 1.00 93.31 216 LEU A N 1
ATOM 1633 C CA . LEU A 1 216 ? 5.933 8.981 -7.591 1.00 93.31 216 LEU A CA 1
ATOM 1634 C C . LEU A 1 216 ? 5.887 7.682 -8.411 1.00 93.31 216 LEU A C 1
ATOM 1636 O O . LEU A 1 216 ? 6.718 7.495 -9.299 1.00 93.31 216 LEU A O 1
ATOM 1640 N N . ALA A 1 217 ? 4.891 6.823 -8.179 1.00 93.88 217 ALA A N 1
ATOM 1641 C CA . ALA A 1 217 ? 4.728 5.573 -8.920 1.00 93.88 217 ALA A CA 1
ATOM 1642 C C . ALA A 1 217 ? 4.598 5.809 -10.436 1.00 93.88 217 ALA A C 1
ATOM 1644 O O . ALA A 1 217 ? 5.248 5.123 -11.224 1.00 93.88 217 ALA A O 1
ATOM 1645 N N . TYR A 1 218 ? 3.835 6.825 -10.856 1.00 92.12 218 TYR A N 1
ATOM 1646 C CA . TYR A 1 218 ? 3.724 7.208 -12.268 1.00 92.12 218 TYR A CA 1
ATOM 1647 C C . TYR A 1 218 ? 5.044 7.714 -12.861 1.00 92.12 218 TYR A C 1
ATOM 1649 O O . TYR A 1 218 ? 5.382 7.358 -13.990 1.00 92.12 218 TYR A O 1
ATOM 1657 N N . ALA A 1 219 ? 5.810 8.516 -12.117 1.00 92.88 219 ALA A N 1
ATOM 1658 C CA . ALA A 1 219 ? 7.109 8.999 -12.582 1.00 92.88 219 ALA A CA 1
ATOM 1659 C C . ALA A 1 219 ? 8.113 7.851 -12.781 1.00 92.88 219 ALA A C 1
ATOM 1661 O O . ALA A 1 219 ? 8.853 7.837 -13.766 1.00 92.88 219 ALA A O 1
ATOM 1662 N N . VAL A 1 220 ? 8.103 6.863 -11.881 1.00 95.56 220 VAL A N 1
ATOM 1663 C CA . VAL A 1 220 ? 8.912 5.640 -11.995 1.00 95.56 220 VAL A CA 1
ATOM 1664 C C . VAL A 1 220 ? 8.444 4.787 -13.175 1.00 95.56 220 VAL A C 1
ATOM 1666 O O . VAL A 1 220 ? 9.265 4.339 -13.976 1.00 95.56 220 VAL A O 1
ATOM 1669 N N . ALA A 1 221 ? 7.131 4.609 -13.341 1.00 94.19 221 ALA A N 1
ATOM 1670 C CA . ALA A 1 221 ? 6.572 3.873 -14.470 1.00 94.19 221 ALA A CA 1
ATOM 1671 C C . ALA A 1 221 ? 6.948 4.499 -15.821 1.00 94.19 221 ALA A C 1
ATOM 1673 O O . ALA A 1 221 ? 7.225 3.778 -16.776 1.00 94.19 221 ALA A O 1
ATOM 1674 N N . GLN A 1 222 ? 7.021 5.831 -15.906 1.00 92.56 222 GLN A N 1
ATOM 1675 C CA . GLN A 1 222 ? 7.488 6.514 -17.112 1.00 92.56 222 GLN A CA 1
ATOM 1676 C C . GLN A 1 222 ? 8.925 6.102 -17.464 1.00 92.56 222 GLN A C 1
ATOM 1678 O O . GLN A 1 222 ? 9.186 5.767 -18.616 1.00 92.56 222 GLN A O 1
ATOM 1683 N N . GLN A 1 223 ? 9.839 6.047 -16.488 1.00 94.75 223 GLN A N 1
ATOM 1684 C CA . GLN A 1 223 ? 11.213 5.574 -16.721 1.00 94.75 223 GLN A CA 1
ATOM 1685 C C . GLN A 1 223 ? 11.249 4.102 -17.154 1.00 94.75 223 GLN A C 1
ATOM 1687 O O . GLN A 1 223 ? 11.970 3.741 -18.085 1.00 94.75 223 GLN A O 1
ATOM 1692 N N . ALA A 1 224 ? 10.417 3.262 -16.534 1.00 94.56 224 ALA A N 1
ATOM 1693 C CA . ALA A 1 224 ? 10.267 1.858 -16.904 1.00 94.56 224 ALA A CA 1
ATOM 1694 C C . ALA A 1 224 ? 9.807 1.679 -18.358 1.00 94.56 224 ALA A C 1
ATOM 1696 O O . ALA A 1 224 ? 10.389 0.881 -19.096 1.00 94.56 224 ALA A O 1
ATOM 1697 N N . PHE A 1 225 ? 8.807 2.439 -18.804 1.00 93.31 225 PHE A N 1
ATOM 1698 C CA . PHE A 1 225 ? 8.330 2.382 -20.184 1.00 93.31 225 PHE A CA 1
ATOM 1699 C C . PHE A 1 225 ? 9.287 3.021 -21.194 1.00 93.31 225 PHE A C 1
ATOM 1701 O O . PHE A 1 225 ? 9.359 2.544 -22.323 1.00 93.31 225 PHE A O 1
ATOM 1708 N N . LEU A 1 226 ? 10.035 4.063 -20.816 1.00 91.94 226 LEU A N 1
ATOM 1709 C CA . LEU A 1 226 ? 11.069 4.646 -21.680 1.00 91.94 226 LEU A CA 1
ATOM 1710 C C . LEU A 1 226 ? 12.168 3.626 -22.005 1.00 91.94 226 LEU A C 1
ATOM 1712 O O . LEU A 1 226 ? 12.641 3.587 -23.137 1.00 91.94 226 LEU A O 1
ATOM 1716 N N . LEU A 1 227 ? 12.538 2.785 -21.035 1.00 91.69 227 LEU A N 1
ATOM 1717 C CA . LEU A 1 227 ? 13.557 1.751 -21.219 1.00 91.69 227 LEU A CA 1
ATOM 1718 C C . LEU A 1 227 ? 13.014 0.492 -21.910 1.00 91.69 227 LEU A C 1
ATOM 1720 O O . LEU A 1 227 ? 13.654 -0.041 -22.812 1.00 91.69 227 LEU A O 1
ATOM 1724 N N . SER A 1 228 ? 11.847 0.000 -21.490 1.00 90.50 228 SER A N 1
ATOM 1725 C CA . SER A 1 228 ? 11.279 -1.258 -22.006 1.00 90.50 228 SER A CA 1
ATOM 1726 C C . SER A 1 228 ? 10.514 -1.097 -23.324 1.00 90.50 228 SER A C 1
ATOM 1728 O O . SER A 1 228 ? 10.388 -2.048 -24.100 1.00 90.50 228 SER A O 1
ATOM 1730 N N . GLY A 1 229 ? 9.987 0.095 -23.601 1.00 87.69 229 GLY A N 1
ATOM 1731 C CA . GLY A 1 229 ? 9.176 0.368 -24.780 1.00 87.69 229 GLY A CA 1
ATOM 1732 C C . GLY A 1 229 ? 7.977 -0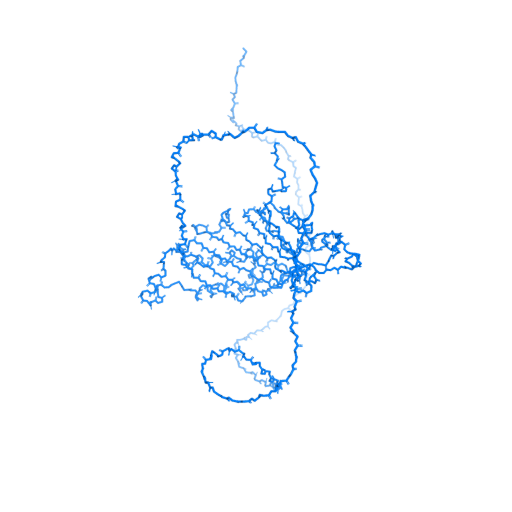.591 -24.909 1.00 87.69 229 GLY A C 1
ATOM 1733 O O . GLY A 1 229 ? 7.361 -0.955 -23.909 1.00 87.69 229 GLY A O 1
ATOM 1734 N N . PRO A 1 230 ? 7.625 -1.030 -26.133 1.00 87.19 230 PRO A N 1
ATOM 1735 C CA . PRO A 1 230 ? 6.472 -1.900 -26.392 1.00 87.19 230 PRO A CA 1
ATOM 1736 C C . PRO A 1 230 ? 6.707 -3.372 -26.021 1.00 87.19 230 PRO A C 1
ATOM 1738 O O . PRO A 1 230 ? 5.910 -4.236 -26.407 1.00 87.19 230 PRO A O 1
ATOM 1741 N N . ILE A 1 231 ? 7.838 -3.690 -25.386 1.00 91.19 231 ILE A N 1
ATOM 1742 C CA . ILE A 1 231 ? 8.159 -5.042 -24.925 1.00 91.19 231 ILE A CA 1
ATOM 1743 C C . ILE A 1 231 ? 7.408 -5.335 -23.627 1.00 91.19 231 ILE A C 1
ATOM 1745 O O . ILE A 1 231 ? 6.860 -6.428 -23.487 1.00 91.19 231 ILE A O 1
ATOM 1749 N N . ALA A 1 232 ? 7.344 -4.358 -22.718 1.00 92.62 232 ALA A N 1
ATOM 1750 C CA . ALA A 1 232 ? 6.511 -4.458 -21.532 1.00 92.62 232 ALA A CA 1
ATOM 1751 C C . ALA A 1 232 ? 5.033 -4.387 -21.940 1.00 92.62 232 ALA A C 1
ATOM 1753 O O . ALA A 1 232 ? 4.619 -3.463 -22.635 1.00 92.62 232 ALA A O 1
ATOM 1754 N N . THR A 1 233 ? 4.241 -5.375 -21.533 1.00 93.06 233 THR A N 1
ATOM 1755 C CA . THR A 1 233 ? 2.781 -5.411 -21.697 1.00 93.06 233 THR A CA 1
ATOM 1756 C C . THR A 1 233 ? 2.088 -4.615 -20.597 1.00 93.06 233 THR A C 1
ATOM 1758 O O . THR A 1 233 ? 1.077 -3.963 -20.853 1.00 93.06 233 THR A O 1
ATOM 1761 N N . GLN A 1 234 ? 2.659 -4.621 -19.394 1.00 93.94 234 GLN A N 1
ATOM 1762 C CA . GLN A 1 234 ? 2.255 -3.793 -18.265 1.00 93.94 234 GLN A CA 1
ATOM 1763 C C . GLN A 1 234 ? 3.445 -3.558 -17.329 1.00 93.94 234 GLN A C 1
ATOM 1765 O O . GLN A 1 234 ? 4.385 -4.353 -17.265 1.00 93.94 234 GLN A O 1
ATOM 1770 N N . VAL A 1 235 ? 3.391 -2.462 -16.582 1.00 95.62 235 VAL A N 1
ATOM 1771 C CA . VAL A 1 235 ? 4.357 -2.140 -15.533 1.00 95.62 235 VAL A CA 1
ATOM 1772 C C . VAL A 1 235 ? 3.611 -2.034 -14.217 1.00 95.62 235 VAL A C 1
ATOM 1774 O O . VAL A 1 235 ? 2.623 -1.307 -14.110 1.00 95.62 235 VAL A O 1
ATOM 1777 N N . ARG A 1 236 ? 4.098 -2.752 -13.212 1.00 97.00 236 ARG A N 1
ATOM 1778 C CA . ARG A 1 236 ? 3.583 -2.709 -11.850 1.00 97.00 236 ARG A CA 1
ATOM 1779 C C . ARG A 1 236 ? 4.634 -2.091 -10.940 1.00 97.00 236 ARG A C 1
ATOM 1781 O O . ARG A 1 236 ? 5.752 -2.590 -10.851 1.00 97.00 236 ARG A O 1
ATOM 1788 N N . ILE A 1 237 ? 4.272 -0.993 -10.292 1.00 97.56 237 ILE A N 1
ATOM 1789 C CA . ILE A 1 237 ? 5.125 -0.249 -9.367 1.00 97.56 237 ILE A CA 1
ATOM 1790 C C . ILE A 1 237 ? 4.537 -0.368 -7.972 1.00 97.56 237 ILE A C 1
ATOM 1792 O O . ILE A 1 237 ? 3.346 -0.129 -7.795 1.00 97.56 237 ILE A O 1
ATOM 1796 N N . VAL A 1 238 ? 5.369 -0.693 -6.990 1.00 97.88 238 VAL A N 1
ATOM 1797 C CA . VAL A 1 238 ? 4.991 -0.704 -5.575 1.00 97.88 238 VAL A CA 1
ATOM 1798 C C . VAL A 1 238 ? 5.840 0.336 -4.862 1.00 97.88 238 VAL A C 1
ATOM 1800 O O . VAL A 1 238 ? 7.063 0.245 -4.874 1.00 97.88 238 VAL A O 1
ATOM 1803 N N . VAL A 1 239 ? 5.196 1.343 -4.281 1.00 96.56 239 VAL A N 1
ATOM 1804 C CA . VAL A 1 239 ? 5.837 2.367 -3.450 1.00 96.56 239 VAL A CA 1
ATOM 1805 C C . VAL A 1 239 ? 5.471 2.093 -2.001 1.00 96.56 239 VAL A C 1
ATOM 1807 O O . VAL A 1 239 ? 4.305 2.213 -1.630 1.00 96.56 239 VAL A O 1
ATOM 1810 N N . GLU A 1 240 ? 6.459 1.763 -1.181 1.00 96.25 240 GLU A N 1
ATOM 1811 C CA . GLU A 1 240 ? 6.293 1.423 0.229 1.00 96.25 240 GLU A CA 1
ATOM 1812 C C . GLU A 1 240 ? 6.947 2.472 1.131 1.00 96.25 240 GLU A C 1
ATOM 1814 O O . GLU A 1 240 ? 8.023 3.008 0.854 1.00 96.25 240 GLU A O 1
ATOM 1819 N N . SER A 1 241 ? 6.306 2.757 2.260 1.00 92.38 241 SER A N 1
ATOM 1820 C CA . SER A 1 241 ? 6.857 3.597 3.312 1.00 92.38 241 SER A CA 1
ATOM 1821 C C . SER A 1 241 ? 6.385 3.122 4.681 1.00 92.38 241 SER A C 1
ATOM 1823 O O . SER A 1 241 ? 5.192 3.090 4.978 1.00 92.38 241 SER A O 1
ATOM 1825 N N . SER A 1 242 ? 7.337 2.827 5.564 1.00 88.00 242 SER A N 1
ATOM 1826 C CA . SER A 1 242 ? 7.070 2.493 6.970 1.00 88.00 242 SER A CA 1
ATOM 1827 C C . SER A 1 242 ? 6.829 3.721 7.854 1.00 88.00 242 SER A C 1
ATOM 1829 O O . SER A 1 242 ? 6.508 3.590 9.030 1.00 88.00 242 SER A O 1
ATOM 1831 N N . LYS A 1 243 ? 7.015 4.935 7.317 1.00 84.81 243 LYS A N 1
ATOM 1832 C CA . LYS A 1 243 ? 6.956 6.189 8.092 1.00 84.81 243 LYS A CA 1
ATOM 1833 C C . LYS A 1 243 ? 5.847 7.138 7.649 1.00 84.81 243 LYS A C 1
ATOM 1835 O O . LYS A 1 243 ? 5.686 8.188 8.266 1.00 84.81 243 LYS A O 1
ATOM 1840 N N . TYR A 1 244 ? 5.097 6.787 6.604 1.00 86.06 244 TYR A N 1
ATOM 1841 C CA . TYR A 1 244 ? 4.034 7.641 6.075 1.00 86.06 244 TYR A CA 1
ATOM 1842 C C . TYR A 1 244 ? 2.832 7.727 7.030 1.00 86.06 244 TYR A C 1
ATOM 1844 O O . TYR A 1 244 ? 2.301 8.811 7.253 1.00 86.06 244 TYR A O 1
ATOM 1852 N N . ILE A 1 245 ? 2.451 6.606 7.657 1.00 90.88 245 ILE A N 1
ATOM 1853 C CA . ILE A 1 245 ? 1.381 6.532 8.665 1.00 90.88 245 ILE A CA 1
ATOM 1854 C C . ILE A 1 245 ? 1.984 6.003 9.974 1.00 90.88 245 ILE A C 1
ATOM 1856 O O . ILE A 1 245 ? 2.195 4.799 10.086 1.00 90.88 245 ILE A O 1
ATOM 1860 N N . PRO A 1 246 ? 2.226 6.849 10.991 1.00 90.75 246 PRO A N 1
ATOM 1861 C CA . PRO A 1 246 ? 2.889 6.435 12.234 1.00 90.75 246 PRO A CA 1
ATOM 1862 C C . PRO A 1 246 ? 2.139 5.366 13.042 1.00 90.75 246 PRO A C 1
ATOM 1864 O O . PRO A 1 246 ? 2.736 4.674 13.861 1.00 90.75 246 PRO A O 1
ATOM 1867 N N . LEU A 1 247 ? 0.821 5.261 12.848 1.00 93.06 247 LEU A N 1
ATOM 1868 C CA . LEU A 1 247 ? -0.030 4.274 13.518 1.00 93.06 247 LEU A CA 1
ATOM 1869 C C . LEU A 1 247 ? -0.003 2.894 12.841 1.00 93.06 247 LEU A C 1
ATOM 1871 O O . LEU A 1 247 ? -0.536 1.941 13.410 1.00 93.06 247 LEU A O 1
ATOM 1875 N N . ALA A 1 248 ? 0.558 2.789 11.636 1.00 95.19 248 ALA A N 1
ATOM 1876 C CA . ALA A 1 248 ? 0.645 1.559 10.860 1.00 95.19 248 ALA A CA 1
ATOM 1877 C C . ALA A 1 248 ? 2.094 1.068 10.785 1.00 95.19 248 ALA A C 1
ATOM 1879 O O . ALA A 1 248 ? 3.036 1.835 10.958 1.00 95.19 248 ALA A O 1
ATOM 1880 N N . GLU A 1 249 ? 2.267 -0.224 10.529 1.00 94.69 249 GLU A N 1
ATOM 1881 C CA . GLU A 1 249 ? 3.595 -0.807 10.317 1.00 94.69 249 GLU A CA 1
ATOM 1882 C C . GLU A 1 249 ? 4.101 -0.530 8.897 1.00 94.69 249 GLU A C 1
ATOM 1884 O O . GLU A 1 249 ? 5.281 -0.259 8.684 1.00 94.69 249 GLU A O 1
ATOM 1889 N N . GLU A 1 250 ? 3.187 -0.566 7.929 1.00 94.56 250 GLU A N 1
ATOM 1890 C CA . GLU A 1 250 ? 3.502 -0.430 6.515 1.00 94.56 250 GLU A CA 1
ATOM 1891 C C . GLU A 1 250 ? 2.374 0.315 5.799 1.00 94.56 250 GLU A C 1
ATOM 1893 O O . GLU A 1 250 ? 1.189 0.018 5.988 1.00 94.56 250 GLU A O 1
ATOM 1898 N N . PHE A 1 251 ? 2.758 1.269 4.955 1.00 94.94 251 PHE A N 1
ATOM 1899 C CA . PHE A 1 251 ? 1.896 1.889 3.963 1.00 94.94 251 PHE A CA 1
ATOM 1900 C C . PHE A 1 251 ? 2.479 1.620 2.579 1.00 94.94 251 PHE A C 1
ATOM 1902 O O . PHE A 1 251 ? 3.642 1.934 2.336 1.00 94.94 251 PHE A O 1
ATOM 1909 N N . ALA A 1 252 ? 1.677 1.069 1.675 1.00 95.88 252 ALA A N 1
ATOM 1910 C CA . ALA A 1 252 ? 2.096 0.748 0.321 1.00 95.88 252 ALA A CA 1
ATOM 1911 C C . ALA A 1 252 ? 1.051 1.198 -0.701 1.00 95.88 252 ALA A C 1
ATOM 1913 O O . ALA A 1 252 ? -0.154 1.036 -0.493 1.00 95.88 252 ALA A O 1
ATOM 1914 N N . VAL A 1 253 ? 1.516 1.733 -1.825 1.00 94.88 253 VAL A N 1
ATOM 1915 C CA . VAL A 1 253 ? 0.698 2.019 -3.004 1.00 94.88 253 VAL A CA 1
ATOM 1916 C C . VAL A 1 253 ? 1.247 1.227 -4.174 1.00 94.88 253 VAL A C 1
ATOM 1918 O O . VAL A 1 253 ? 2.380 1.427 -4.601 1.00 94.88 253 VAL A O 1
ATOM 1921 N N . GLU A 1 254 ? 0.421 0.334 -4.696 1.00 96.00 254 GLU A N 1
ATOM 1922 C CA . GLU A 1 254 ? 0.685 -0.448 -5.891 1.00 96.00 254 GLU A CA 1
ATOM 1923 C C . GLU A 1 254 ? -0.101 0.143 -7.061 1.00 96.00 254 GLU A C 1
ATOM 1925 O O . GLU A 1 254 ? -1.317 0.329 -6.983 1.00 96.00 254 GLU A O 1
ATOM 1930 N N . VAL A 1 255 ? 0.598 0.443 -8.152 1.00 94.44 255 VAL A N 1
ATOM 1931 C CA . VAL A 1 255 ? 0.018 0.956 -9.393 1.00 94.44 255 VAL A CA 1
ATOM 1932 C C . VAL A 1 255 ? 0.403 0.013 -10.522 1.00 94.44 255 VAL A C 1
ATOM 1934 O O . VAL A 1 255 ? 1.585 -0.190 -10.789 1.00 94.44 255 VAL A O 1
ATOM 1937 N N . THR A 1 256 ? -0.593 -0.563 -11.191 1.00 94.62 256 THR A N 1
ATOM 1938 C CA . THR A 1 256 ? -0.400 -1.377 -12.396 1.00 94.62 256 THR A CA 1
ATOM 1939 C C . THR A 1 256 ? -0.917 -0.618 -13.606 1.00 94.62 256 THR A C 1
ATOM 1941 O O . THR A 1 256 ? -2.100 -0.276 -13.665 1.00 94.62 256 THR A O 1
ATOM 1944 N N . ILE A 1 257 ? -0.027 -0.374 -14.565 1.00 92.38 257 ILE A N 1
ATOM 1945 C CA . ILE A 1 257 ? -0.277 0.437 -15.756 1.00 92.38 257 ILE A CA 1
ATOM 1946 C C . ILE A 1 257 ? -0.072 -0.453 -16.986 1.00 92.38 257 ILE A C 1
ATOM 1948 O O . ILE A 1 257 ? 1.042 -0.945 -17.195 1.00 92.38 257 ILE A O 1
ATOM 1952 N N . PRO A 1 258 ? -1.103 -0.688 -17.812 1.00 91.56 258 PRO A N 1
ATOM 1953 C CA . PRO A 1 258 ? -0.939 -1.391 -19.078 1.00 91.56 258 PRO A CA 1
ATOM 1954 C C . PRO A 1 258 ? -0.167 -0.537 -20.093 1.00 91.56 258 PRO A C 1
ATOM 1956 O O . PRO A 1 258 ? -0.241 0.694 -20.091 1.00 91.56 258 PRO A O 1
ATOM 1959 N N . TYR A 1 259 ? 0.565 -1.190 -20.995 1.00 89.38 259 TYR A N 1
ATOM 1960 C CA . TYR A 1 259 ? 1.295 -0.498 -22.051 1.00 89.38 259 TYR A CA 1
ATOM 1961 C C . TYR A 1 259 ? 0.357 0.207 -23.029 1.00 89.38 259 TYR A C 1
ATOM 1963 O O . TYR A 1 259 ? -0.665 -0.329 -23.463 1.00 89.38 259 TYR A O 1
ATOM 1971 N N . ARG A 1 260 ? 0.766 1.406 -23.442 1.00 84.44 260 ARG A N 1
ATOM 1972 C CA . ARG A 1 260 ? 0.053 2.254 -24.397 1.00 84.44 260 ARG A CA 1
ATOM 1973 C C . ARG A 1 260 ? 0.990 3.286 -25.004 1.00 84.44 260 ARG A C 1
ATOM 1975 O O . ARG A 1 260 ? 2.041 3.591 -24.452 1.00 84.44 260 ARG A O 1
ATOM 1982 N N . LYS A 1 261 ? 0.589 3.842 -26.150 1.00 76.25 261 LYS A N 1
ATOM 1983 C CA . LYS A 1 261 ? 1.411 4.801 -26.905 1.00 76.25 261 LYS A CA 1
ATOM 1984 C C . LYS A 1 261 ? 1.609 6.136 -26.181 1.00 76.25 261 LYS A C 1
ATOM 1986 O O . LYS A 1 261 ? 2.672 6.724 -26.332 1.00 76.25 261 LYS A O 1
ATOM 1991 N N . ASN A 1 262 ? 0.611 6.599 -25.424 1.00 74.88 262 ASN A N 1
ATOM 1992 C CA . ASN A 1 262 ? 0.706 7.816 -24.621 1.00 74.88 262 ASN A CA 1
ATOM 1993 C C . ASN A 1 262 ? 0.606 7.469 -23.130 1.00 74.88 262 ASN A C 1
ATOM 1995 O O . ASN A 1 262 ? -0.478 7.213 -22.614 1.00 74.88 262 ASN A O 1
ATOM 1999 N N . ILE A 1 263 ? 1.753 7.395 -22.454 1.00 66.75 263 ILE A N 1
ATOM 2000 C CA . ILE A 1 263 ? 1.846 6.975 -21.045 1.00 66.75 263 ILE A CA 1
ATOM 2001 C C . ILE A 1 263 ? 1.354 8.083 -20.100 1.00 66.75 263 ILE A C 1
ATOM 2003 O O . ILE A 1 263 ? 0.875 7.780 -19.008 1.00 66.75 263 ILE A O 1
ATOM 2007 N N . GLU A 1 264 ? 1.426 9.346 -20.532 1.00 65.56 264 GLU A N 1
ATOM 2008 C CA . GLU A 1 264 ? 1.093 10.521 -19.714 1.00 65.56 264 GLU A CA 1
ATOM 2009 C C . GLU A 1 264 ? -0.412 10.656 -19.436 1.00 65.56 264 GLU A C 1
ATOM 2011 O O . GLU A 1 264 ? -0.817 11.193 -18.404 1.00 65.56 264 GLU A O 1
ATOM 2016 N N . GLU A 1 265 ? -1.262 10.130 -20.320 1.00 68.81 265 GLU A N 1
ATOM 2017 C CA . GLU A 1 265 ? -2.718 10.234 -20.202 1.00 68.81 265 GLU A CA 1
ATOM 2018 C C . GLU A 1 265 ? -3.282 9.229 -19.203 1.00 68.81 265 GLU A C 1
ATOM 2020 O O . GLU A 1 265 ? -3.785 8.196 -19.594 1.00 68.81 265 GLU A O 1
ATOM 2025 N N . ARG A 1 266 ? -3.219 9.481 -17.900 1.00 72.62 266 ARG A N 1
ATOM 2026 C CA . ARG A 1 266 ? -3.947 8.725 -16.855 1.00 72.62 266 ARG A CA 1
ATOM 2027 C C . ARG A 1 266 ? -5.306 8.153 -17.332 1.00 72.62 266 ARG A C 1
ATOM 2029 O O . ARG A 1 266 ? -6.183 8.920 -17.719 1.00 72.62 266 ARG A O 1
ATOM 2036 N N . ASP A 1 267 ? -5.486 6.826 -17.285 1.00 70.31 267 ASP A N 1
ATOM 2037 C CA . ASP A 1 267 ? -6.680 6.144 -17.816 1.00 70.31 267 ASP A CA 1
ATOM 2038 C C . ASP A 1 267 ? -7.348 5.189 -16.811 1.00 70.31 267 ASP A C 1
ATOM 2040 O O . ASP A 1 267 ? -6.737 4.701 -15.866 1.00 70.31 267 ASP A O 1
ATOM 2044 N N . HIS A 1 268 ? -8.631 4.904 -17.023 1.00 69.56 268 HIS A N 1
ATOM 2045 C CA . HIS A 1 268 ? -9.479 4.073 -16.164 1.00 69.56 268 HIS A CA 1
ATOM 2046 C C . HIS A 1 268 ? -9.068 2.590 -16.115 1.00 69.56 268 HIS A C 1
ATOM 2048 O O . HIS A 1 268 ? -9.586 1.839 -15.283 1.00 69.56 268 HIS A O 1
ATOM 2054 N N . HIS A 1 269 ? -8.159 2.167 -16.996 1.00 78.75 269 HIS A N 1
ATOM 2055 C CA . HIS A 1 269 ? -7.556 0.835 -16.989 1.00 78.75 269 HIS A CA 1
ATOM 2056 C C . HIS A 1 269 ? -6.413 0.684 -15.976 1.00 78.75 269 HIS A C 1
ATOM 2058 O O . HIS A 1 269 ? -6.064 -0.452 -15.643 1.00 78.75 269 HIS A O 1
ATOM 2064 N N . ASP A 1 270 ? -5.867 1.789 -15.462 1.00 87.88 270 ASP A N 1
ATOM 2065 C CA . ASP A 1 270 ? -4.854 1.748 -14.414 1.00 87.88 270 ASP A CA 1
ATOM 2066 C C . ASP A 1 270 ? -5.483 1.208 -13.126 1.00 87.88 270 ASP A C 1
ATOM 2068 O O . ASP A 1 270 ? -6.531 1.676 -12.663 1.00 87.88 270 ASP A O 1
ATOM 2072 N N . LYS A 1 271 ? -4.836 0.205 -12.535 1.00 90.88 271 LYS A N 1
ATOM 2073 C CA . LYS A 1 271 ? -5.272 -0.384 -11.268 1.00 90.88 271 LYS A CA 1
ATOM 2074 C C . LYS A 1 271 ? -4.424 0.189 -10.150 1.00 90.88 271 LYS A C 1
ATOM 2076 O O . LYS A 1 271 ? -3.204 0.045 -10.178 1.00 90.88 271 LYS A O 1
ATOM 2081 N N . ILE A 1 272 ? -5.076 0.792 -9.162 1.00 92.94 272 ILE A N 1
ATOM 2082 C CA . ILE A 1 272 ? -4.415 1.282 -7.954 1.00 92.94 272 ILE A CA 1
ATOM 2083 C C . ILE A 1 272 ? -4.889 0.450 -6.771 1.00 92.94 272 ILE A C 1
ATOM 2085 O O . ILE A 1 272 ? -6.092 0.295 -6.546 1.00 92.94 272 ILE A O 1
ATOM 2089 N N . GLN A 1 273 ? -3.940 -0.057 -5.996 1.00 95.06 273 GLN A N 1
ATOM 2090 C CA . GLN A 1 273 ? -4.189 -0.702 -4.721 1.00 95.06 273 GLN A CA 1
ATOM 2091 C C . GLN A 1 273 ? -3.400 0.015 -3.631 1.00 95.06 273 GLN A C 1
ATOM 2093 O O . GLN A 1 273 ? -2.182 0.124 -3.699 1.00 95.06 273 GLN A O 1
ATOM 2098 N N . VAL A 1 274 ? -4.094 0.474 -2.597 1.00 94.94 274 VAL A N 1
ATOM 2099 C CA . VAL A 1 274 ? -3.468 1.048 -1.405 1.00 94.94 274 VAL A CA 1
ATOM 2100 C C . VAL A 1 274 ? -3.598 0.062 -0.264 1.00 94.94 274 VAL A C 1
ATOM 2102 O O . VAL A 1 274 ? -4.694 -0.417 0.012 1.00 94.94 274 VAL A O 1
ATOM 2105 N N . SER A 1 275 ? -2.484 -0.241 0.389 1.00 96.75 275 SER A N 1
ATOM 2106 C CA . SER A 1 275 ? -2.409 -1.203 1.480 1.00 96.75 275 SER A CA 1
ATOM 2107 C C . SER A 1 275 ? -1.850 -0.521 2.722 1.00 96.75 275 SER A C 1
ATOM 2109 O O . SER A 1 275 ? -0.791 0.095 2.685 1.00 96.75 275 SER A O 1
ATOM 2111 N N . ILE A 1 276 ? -2.569 -0.638 3.830 1.00 97.00 276 ILE A N 1
ATOM 2112 C CA . ILE A 1 276 ? -2.152 -0.177 5.152 1.00 97.00 276 ILE A CA 1
ATOM 2113 C C . ILE A 1 276 ? -2.146 -1.414 6.041 1.00 97.00 276 ILE A C 1
ATOM 2115 O O . ILE A 1 276 ? -3.209 -1.985 6.290 1.00 97.00 276 ILE A O 1
ATOM 2119 N N . LYS A 1 277 ? -0.972 -1.856 6.492 1.00 96.94 277 LYS A N 1
ATOM 2120 C CA . LYS A 1 277 ? -0.843 -3.071 7.308 1.00 96.94 277 LYS A CA 1
ATOM 2121 C C . LYS A 1 277 ? -0.639 -2.737 8.778 1.00 96.94 277 LYS A C 1
ATOM 2123 O O . LYS A 1 277 ? 0.100 -1.815 9.130 1.00 96.94 277 LYS A O 1
ATOM 2128 N N . ASN A 1 278 ? -1.280 -3.530 9.635 1.00 95.88 278 ASN A N 1
ATOM 2129 C CA . ASN A 1 278 ? -1.198 -3.451 11.090 1.00 95.88 278 ASN A CA 1
ATOM 2130 C C . ASN A 1 278 ? -1.441 -2.036 11.652 1.00 95.88 278 ASN A C 1
ATOM 2132 O O . ASN A 1 278 ? -0.780 -1.625 12.608 1.00 95.88 278 ASN A O 1
ATOM 2136 N N . LEU A 1 279 ? -2.423 -1.304 11.108 1.00 97.12 279 LEU A N 1
ATOM 2137 C CA . LEU A 1 279 ? -2.902 -0.052 11.696 1.00 97.12 279 LEU A CA 1
ATOM 2138 C C . LEU A 1 279 ? -3.398 -0.323 13.120 1.00 97.12 279 LEU A C 1
ATOM 2140 O O . LEU A 1 279 ? -4.343 -1.082 13.343 1.00 97.12 279 LEU A O 1
ATOM 2144 N N . SER A 1 280 ? -2.733 0.285 14.092 1.00 96.56 280 SER A N 1
ATOM 2145 C CA . SER A 1 280 ? -2.977 0.070 15.509 1.00 96.56 280 SER A CA 1
ATOM 2146 C C . SER A 1 280 ? -4.031 1.040 16.028 1.00 96.56 280 SER A C 1
ATOM 2148 O O . SER A 1 280 ? -3.730 2.204 16.283 1.00 96.56 280 SER A O 1
ATOM 2150 N N . LEU A 1 281 ? -5.251 0.547 16.236 1.00 97.06 281 LEU A N 1
ATOM 2151 C CA . LEU A 1 281 ? -6.378 1.341 16.723 1.00 97.06 281 LEU A CA 1
ATOM 2152 C C . LEU A 1 281 ? -6.719 0.967 18.167 1.00 97.06 281 LEU A C 1
ATOM 2154 O O . LEU A 1 281 ? -6.865 -0.212 18.487 1.00 97.06 281 LEU A O 1
ATOM 2158 N N . SER A 1 282 ? -6.850 1.963 19.041 1.00 96.06 282 SER A N 1
ATOM 2159 C CA . SER A 1 282 ? -7.187 1.770 20.456 1.00 96.06 282 SER A CA 1
ATOM 2160 C C . SER A 1 282 ? -8.654 2.108 20.688 1.00 96.06 282 SER A C 1
ATOM 2162 O O . SER A 1 282 ? -9.035 3.269 20.598 1.00 96.06 282 SER A O 1
ATOM 2164 N N . THR A 1 283 ? -9.484 1.114 20.996 1.00 96.25 283 THR A N 1
ATOM 2165 C CA . THR A 1 283 ? -10.943 1.286 21.114 1.00 96.25 283 THR A CA 1
ATOM 2166 C C . THR A 1 283 ? -11.525 0.420 22.231 1.00 96.25 283 THR A C 1
ATOM 2168 O O . THR A 1 283 ? -10.919 -0.575 22.637 1.00 96.25 283 THR A O 1
ATOM 2171 N N . ILE A 1 284 ? -12.695 0.787 22.750 1.00 97.38 284 ILE A N 1
ATOM 2172 C CA . ILE A 1 284 ? -13.467 -0.075 23.646 1.00 97.38 284 ILE A CA 1
ATOM 2173 C C . ILE A 1 284 ? -14.218 -1.089 22.780 1.00 97.38 284 ILE A C 1
ATOM 2175 O O . ILE A 1 284 ? -15.095 -0.729 21.995 1.00 97.38 284 ILE A O 1
ATOM 2179 N N . ILE A 1 285 ? -13.874 -2.371 22.911 1.00 96.62 285 ILE A N 1
ATOM 2180 C CA . ILE A 1 285 ? -14.366 -3.404 22.002 1.00 96.62 285 ILE A CA 1
ATOM 2181 C C . ILE A 1 285 ? -14.621 -4.721 22.722 1.00 96.62 285 ILE A C 1
ATOM 2183 O O . ILE A 1 285 ? -13.712 -5.303 23.312 1.00 96.62 285 ILE A O 1
ATOM 2187 N N . GLY A 1 286 ? -15.821 -5.270 22.564 1.00 94.75 286 GLY A N 1
ATOM 2188 C CA . GLY A 1 286 ? -16.188 -6.559 23.150 1.00 94.75 286 GLY A CA 1
ATOM 2189 C C . GLY A 1 286 ? -17.413 -6.495 24.057 1.00 94.75 286 GLY A C 1
ATOM 2190 O O . GLY A 1 286 ? -18.010 -5.430 24.233 1.00 94.75 286 GLY A O 1
ATOM 2191 N N . VAL A 1 287 ? -17.791 -7.653 24.595 1.00 94.50 287 VAL A N 1
ATOM 2192 C CA . VAL A 1 287 ? -19.006 -7.853 25.406 1.00 94.50 287 VAL A CA 1
ATOM 2193 C C . VAL A 1 287 ? -18.697 -8.099 26.879 1.00 94.50 287 VAL A C 1
ATOM 2195 O O . VAL A 1 287 ? -19.574 -7.901 27.717 1.00 94.50 287 VAL A O 1
ATOM 2198 N N . ASN A 1 288 ? -17.478 -8.534 27.211 1.00 92.06 288 ASN A N 1
ATOM 2199 C CA . ASN A 1 288 ? -17.140 -8.879 28.587 1.00 92.06 288 ASN A CA 1
ATOM 2200 C C . ASN A 1 288 ? -16.966 -7.601 29.421 1.00 92.06 288 ASN A C 1
ATOM 2202 O O . ASN A 1 288 ? -16.330 -6.668 28.939 1.00 92.06 288 ASN A O 1
ATOM 2206 N N . PRO A 1 289 ? -17.441 -7.535 30.679 1.00 93.62 289 PRO A N 1
ATOM 2207 C CA . PRO A 1 289 ? -17.308 -6.326 31.496 1.00 93.62 289 PRO A CA 1
ATOM 2208 C C . PRO A 1 289 ? -15.873 -5.768 31.591 1.00 93.62 289 PRO A C 1
ATOM 2210 O O . PRO A 1 289 ? -15.713 -4.575 31.348 1.00 93.62 289 PRO A O 1
ATOM 2213 N N . PRO A 1 290 ? -14.812 -6.588 31.776 1.00 90.06 290 PRO A N 1
ATOM 2214 C CA . PRO A 1 290 ? -13.435 -6.079 31.758 1.00 90.06 290 PRO A CA 1
ATOM 2215 C C . PRO A 1 290 ? -13.017 -5.466 30.411 1.00 90.06 290 PRO A C 1
ATOM 2217 O O . PRO A 1 290 ? -12.233 -4.524 30.368 1.00 90.06 290 PRO A O 1
ATOM 2220 N N . GLU A 1 291 ? -13.564 -5.959 29.292 1.00 92.06 291 GLU A N 1
ATOM 2221 C CA . GLU A 1 291 ? -13.311 -5.404 27.953 1.00 92.06 291 GLU A CA 1
ATOM 2222 C C . GLU A 1 291 ? -13.916 -4.001 27.777 1.00 92.06 291 GLU A C 1
ATOM 2224 O O . GLU A 1 291 ? -13.542 -3.291 26.841 1.00 92.06 291 GLU A O 1
ATOM 2229 N N . ARG A 1 292 ? -14.855 -3.614 28.654 1.00 95.00 292 ARG A N 1
ATOM 2230 C CA . ARG A 1 292 ? -15.563 -2.327 28.634 1.00 95.00 292 ARG A CA 1
ATOM 2231 C C . ARG A 1 292 ? -14.919 -1.253 29.507 1.00 95.00 292 ARG A C 1
ATOM 2233 O O . ARG A 1 292 ? -15.293 -0.094 29.384 1.00 95.00 292 ARG A O 1
ATOM 2240 N N . GLU A 1 293 ? -13.971 -1.617 30.366 1.00 94.25 293 GLU A N 1
ATOM 2241 C CA . GLU A 1 293 ? -13.331 -0.687 31.306 1.00 94.25 293 GLU A CA 1
ATOM 2242 C C . GLU A 1 293 ? -12.121 0.034 30.698 1.00 94.25 293 GLU A C 1
ATOM 2244 O O . GLU A 1 293 ? -11.799 1.153 31.095 1.00 94.25 293 GLU A O 1
ATOM 2249 N N . ALA A 1 294 ? -11.447 -0.586 29.723 1.00 93.56 294 ALA A N 1
ATOM 2250 C CA . ALA A 1 294 ? -10.221 -0.057 29.136 1.00 93.56 294 ALA A CA 1
ATOM 2251 C C . ALA A 1 294 ? -10.155 -0.269 27.620 1.00 93.56 294 ALA A C 1
ATOM 2253 O O . ALA A 1 294 ? -10.586 -1.296 27.088 1.00 93.56 294 ALA A O 1
ATOM 2254 N N . LYS A 1 295 ? -9.562 0.709 26.918 1.00 95.50 295 LYS A N 1
ATOM 2255 C CA . LYS A 1 295 ? -9.309 0.618 25.475 1.00 95.50 295 LYS A CA 1
ATOM 2256 C C . LYS A 1 295 ? -8.336 -0.520 25.193 1.00 95.50 295 LYS A C 1
ATOM 2258 O O . LYS A 1 295 ? -7.290 -0.642 25.826 1.00 95.50 295 LYS A O 1
ATOM 2263 N N . GLN A 1 296 ? -8.677 -1.322 24.199 1.00 94.38 296 GLN A N 1
ATOM 2264 C CA . GLN A 1 296 ? -7.870 -2.431 23.718 1.00 94.38 296 GLN A CA 1
ATOM 2265 C C . GLN A 1 296 ? -7.301 -2.102 22.344 1.00 94.38 296 GLN A C 1
ATOM 2267 O O . GLN A 1 296 ? -7.916 -1.392 21.547 1.00 94.38 296 GLN A O 1
ATOM 2272 N N . ARG A 1 297 ? -6.132 -2.673 22.052 1.00 95.38 297 ARG A N 1
ATOM 2273 C CA . ARG A 1 297 ? -5.500 -2.576 20.738 1.00 95.38 297 ARG A CA 1
ATOM 2274 C C . ARG A 1 297 ? -6.175 -3.529 19.752 1.00 95.38 297 ARG A C 1
ATOM 2276 O O . ARG A 1 297 ? -6.205 -4.740 19.973 1.00 95.38 297 ARG A O 1
ATOM 2283 N N . VAL A 1 298 ? -6.632 -2.982 18.635 1.00 97.06 298 VAL A N 1
ATOM 2284 C CA . VAL A 1 298 ? -7.124 -3.711 17.466 1.00 97.06 298 VAL A CA 1
ATOM 2285 C C . VAL A 1 298 ? -6.157 -3.457 16.313 1.00 97.06 298 VAL A C 1
ATOM 2287 O O . VAL A 1 298 ? -5.950 -2.315 15.905 1.00 97.06 298 VAL A O 1
ATOM 2290 N N . LEU A 1 299 ? -5.537 -4.524 15.809 1.00 97.25 299 LEU A N 1
ATOM 2291 C CA . LEU A 1 299 ? -4.700 -4.474 14.612 1.00 97.25 299 LEU A CA 1
ATOM 2292 C C . LEU A 1 299 ? -5.599 -4.531 13.385 1.00 97.25 299 LEU A C 1
ATOM 2294 O O . LEU A 1 299 ? -6.406 -5.456 13.262 1.00 97.25 299 LEU A O 1
ATOM 2298 N N . THR A 1 300 ? -5.458 -3.551 12.502 1.00 98.12 300 THR A N 1
ATOM 2299 C CA . THR A 1 300 ? -6.331 -3.392 11.343 1.00 98.12 300 THR A CA 1
ATOM 2300 C C . THR A 1 300 ? -5.511 -3.326 10.061 1.00 98.12 300 THR A C 1
ATOM 2302 O O . THR A 1 300 ? -4.699 -2.422 9.894 1.00 98.12 300 THR A O 1
ATOM 2305 N N . ASP A 1 301 ? -5.740 -4.257 9.142 1.00 98.25 301 ASP A N 1
ATOM 2306 C CA . ASP A 1 301 ? -5.224 -4.175 7.776 1.00 98.25 301 ASP A CA 1
ATOM 2307 C C . ASP A 1 301 ? -6.319 -3.598 6.877 1.00 98.25 301 ASP A C 1
ATOM 2309 O O . ASP A 1 301 ? -7.470 -4.041 6.944 1.00 98.25 301 ASP A O 1
ATOM 2313 N N . ILE A 1 302 ? -5.979 -2.620 6.042 1.00 98.00 302 ILE A N 1
ATOM 2314 C CA . ILE A 1 302 ? -6.901 -1.980 5.099 1.00 98.00 302 ILE A CA 1
ATOM 2315 C C . ILE A 1 302 ? -6.293 -2.072 3.702 1.00 98.00 302 ILE A C 1
ATOM 2317 O O . ILE A 1 302 ? -5.205 -1.556 3.464 1.00 98.00 302 ILE A O 1
ATOM 2321 N N . ILE A 1 303 ? -7.008 -2.706 2.776 1.00 97.75 303 ILE A N 1
ATOM 2322 C CA . ILE A 1 303 ? -6.655 -2.777 1.355 1.00 97.75 303 ILE A CA 1
ATOM 2323 C C . ILE A 1 303 ? -7.758 -2.080 0.567 1.00 97.75 303 ILE A C 1
ATOM 2325 O O . ILE A 1 303 ? -8.932 -2.426 0.696 1.00 97.75 303 ILE A O 1
ATOM 2329 N N . ILE A 1 304 ? -7.385 -1.097 -0.243 1.00 95.44 304 ILE A N 1
ATOM 2330 C CA . ILE A 1 304 ? -8.295 -0.244 -1.003 1.00 95.44 304 ILE A CA 1
ATOM 2331 C C . ILE A 1 304 ? -7.972 -0.412 -2.482 1.00 95.44 304 ILE A C 1
ATOM 2333 O O . ILE A 1 304 ? -6.888 -0.033 -2.915 1.00 95.44 304 ILE A O 1
ATOM 2337 N N . HIS A 1 305 ? -8.917 -0.927 -3.261 1.00 94.31 305 HIS A N 1
ATOM 2338 C CA . HIS A 1 305 ? -8.813 -0.974 -4.717 1.00 94.31 305 HIS A CA 1
ATOM 2339 C C . HIS A 1 305 ? -9.526 0.232 -5.317 1.00 94.31 305 HIS A C 1
ATOM 2341 O O . HIS A 1 305 ? -10.688 0.504 -4.994 1.00 94.31 305 HIS A O 1
ATOM 2347 N N . GLN A 1 306 ? -8.835 0.955 -6.190 1.00 90.06 306 GLN A N 1
ATOM 2348 C CA . GLN A 1 306 ? -9.310 2.205 -6.766 1.00 90.06 306 GLN A CA 1
ATOM 2349 C C . GLN A 1 306 ? -9.174 2.191 -8.282 1.00 90.06 306 GLN A C 1
ATOM 2351 O O . GLN A 1 306 ? -8.258 1.581 -8.837 1.00 90.06 306 GLN A O 1
ATOM 2356 N N . ARG A 1 307 ? -10.098 2.895 -8.940 1.00 78.00 307 ARG A N 1
ATOM 2357 C CA . ARG A 1 307 ? -9.990 3.247 -10.356 1.00 78.00 307 ARG A CA 1
ATOM 2358 C C . ARG A 1 307 ? -9.526 4.690 -10.485 1.00 78.00 307 ARG A C 1
ATOM 2360 O O . ARG A 1 307 ? -9.901 5.549 -9.685 1.00 78.00 307 ARG A O 1
ATOM 2367 N N . LEU A 1 308 ? -8.738 4.951 -11.517 1.00 69.06 308 LEU A N 1
ATOM 2368 C CA . LEU A 1 308 ? -8.271 6.289 -11.835 1.00 69.06 308 LEU A CA 1
ATOM 2369 C C . LEU A 1 308 ? -9.431 7.220 -12.220 1.00 69.06 308 LEU A C 1
ATOM 2371 O O . LEU A 1 308 ? -10.381 6.793 -12.875 1.00 69.06 308 LEU A O 1
ATOM 2375 N N . GLY A 1 309 ? -9.349 8.495 -11.830 1.00 54.72 309 GLY A N 1
ATOM 2376 C CA . GLY A 1 309 ? -10.323 9.524 -12.230 1.00 54.72 309 GLY A CA 1
ATOM 2377 C C . GLY A 1 309 ? -10.730 10.509 -11.134 1.00 54.72 309 GLY A C 1
ATOM 2378 O O . GLY A 1 309 ? -11.382 11.504 -11.436 1.00 54.72 309 GLY A O 1
ATOM 2379 N N . TRP A 1 310 ? -10.323 10.278 -9.883 1.00 51.06 310 TRP A N 1
ATOM 2380 C CA . TRP A 1 310 ? -10.554 11.208 -8.774 1.00 51.06 310 TRP A CA 1
ATOM 2381 C C . TRP A 1 310 ? -9.242 11.510 -8.057 1.00 51.06 310 TRP A C 1
ATOM 2383 O O . TRP A 1 310 ? -8.337 10.675 -8.051 1.00 51.06 310 TRP A O 1
ATOM 2393 N N . LEU A 1 311 ? -9.137 12.711 -7.481 1.00 53.16 311 LEU A N 1
ATOM 2394 C CA . LEU A 1 311 ? -8.008 13.106 -6.638 1.00 53.16 311 LEU A CA 1
ATOM 2395 C C . LEU A 1 311 ? -7.768 12.009 -5.594 1.00 53.16 311 LEU A C 1
ATOM 2397 O O . LEU A 1 311 ? -8.708 11.603 -4.901 1.00 53.16 311 LEU A O 1
ATOM 2401 N N . SER A 1 312 ? -6.535 11.495 -5.535 1.00 59.19 312 SER A N 1
ATOM 2402 C CA . SER A 1 312 ? -6.168 10.502 -4.528 1.00 59.19 312 SER A CA 1
ATOM 2403 C C . SER A 1 312 ? -6.449 11.119 -3.158 1.00 59.19 312 SER A C 1
ATOM 2405 O O . SER A 1 312 ? -6.007 12.245 -2.919 1.00 59.19 312 SER A O 1
ATOM 2407 N N . PRO A 1 313 ? -7.199 10.447 -2.270 1.00 62.72 313 PRO A N 1
ATOM 2408 C CA . PRO A 1 313 ? -7.468 11.003 -0.957 1.00 62.72 313 PRO A CA 1
ATOM 2409 C C . PRO A 1 313 ? -6.145 11.225 -0.220 1.00 62.72 313 PRO A C 1
ATOM 2411 O O . PRO A 1 313 ? -5.208 10.432 -0.357 1.00 62.72 313 PRO A O 1
ATOM 2414 N N . ALA A 1 314 ? -6.080 12.291 0.576 1.00 76.94 314 ALA A N 1
ATOM 2415 C CA . ALA A 1 314 ? -4.996 12.497 1.524 1.00 76.94 314 ALA A CA 1
ATOM 2416 C C . ALA A 1 314 ? -5.083 11.397 2.596 1.00 76.94 314 ALA A C 1
ATOM 2418 O O . ALA A 1 314 ? -5.760 11.549 3.615 1.00 76.94 314 ALA A O 1
ATOM 2419 N N . TYR A 1 315 ? -4.448 10.245 2.339 1.00 84.25 315 TYR A N 1
ATOM 2420 C CA . TYR A 1 315 ? -4.558 9.064 3.204 1.00 84.25 315 TYR A CA 1
ATOM 2421 C C . TYR A 1 315 ? -4.129 9.363 4.639 1.00 84.25 315 TYR A C 1
ATOM 2423 O O . TYR A 1 315 ? -4.707 8.794 5.557 1.00 84.25 315 TYR A O 1
ATOM 2431 N N . GLY A 1 316 ? -3.173 10.276 4.842 1.00 85.19 316 GLY A N 1
ATOM 2432 C CA . GLY A 1 316 ? -2.757 10.711 6.174 1.00 85.19 316 GLY A CA 1
ATOM 2433 C C . GLY A 1 316 ? -3.927 11.250 7.002 1.00 85.19 316 GLY A C 1
ATOM 2434 O O . GLY A 1 316 ? -4.288 10.683 8.034 1.00 85.19 316 GLY A O 1
ATOM 2435 N N . GLU A 1 317 ? -4.584 12.297 6.503 1.00 86.69 317 GLU A N 1
ATOM 2436 C CA . GLU A 1 317 ? -5.738 12.911 7.167 1.00 86.69 317 GLU A CA 1
ATOM 2437 C C . GLU A 1 317 ? -6.911 11.941 7.298 1.00 86.69 317 GLU A C 1
ATOM 2439 O O . GLU A 1 317 ? -7.571 11.883 8.335 1.00 86.69 317 GLU A O 1
ATOM 2444 N N . PHE A 1 318 ? -7.176 11.157 6.252 1.00 89.69 318 PHE A N 1
ATOM 2445 C CA . PHE A 1 318 ? -8.293 10.224 6.263 1.00 89.69 318 PHE A CA 1
ATOM 2446 C C . PHE A 1 318 ? -8.111 9.109 7.300 1.00 89.69 318 PHE A C 1
ATOM 2448 O O . PHE A 1 318 ? -9.041 8.789 8.042 1.00 89.69 318 PHE A O 1
ATOM 2455 N N . ILE A 1 319 ? -6.904 8.555 7.411 1.00 92.94 319 ILE A N 1
ATOM 2456 C CA . ILE A 1 319 ? -6.592 7.529 8.408 1.00 92.94 319 ILE A CA 1
ATOM 2457 C C . ILE A 1 319 ? -6.597 8.112 9.821 1.00 92.94 319 ILE A C 1
ATOM 2459 O O . ILE A 1 319 ? -7.065 7.438 10.737 1.00 92.94 319 ILE A O 1
ATOM 2463 N N . ALA A 1 320 ? -6.176 9.369 10.004 1.00 91.81 320 ALA A N 1
ATOM 2464 C CA . ALA A 1 320 ? -6.329 10.063 11.281 1.00 91.81 320 ALA A CA 1
ATOM 2465 C C . ALA A 1 320 ? -7.809 10.179 11.696 1.00 91.81 320 ALA A C 1
ATOM 2467 O O . ALA A 1 320 ? -8.144 9.872 12.841 1.00 91.81 320 ALA A O 1
ATOM 2468 N N . ARG A 1 321 ? -8.711 10.520 10.761 1.00 93.75 321 ARG A N 1
ATOM 2469 C CA . ARG A 1 321 ? -10.165 10.553 11.019 1.00 93.75 321 ARG A CA 1
ATOM 2470 C C . ARG A 1 321 ? -10.734 9.177 11.358 1.00 93.75 321 ARG A C 1
ATOM 2472 O O . ARG A 1 321 ? -11.522 9.064 12.291 1.00 93.75 321 ARG A O 1
ATOM 2479 N N . ILE A 1 322 ? -10.333 8.126 10.632 1.00 95.69 322 ILE A N 1
ATOM 2480 C CA . ILE A 1 322 ? -10.735 6.747 10.960 1.00 95.69 322 ILE A CA 1
ATOM 2481 C C . ILE A 1 322 ? -10.272 6.387 12.372 1.00 95.69 322 ILE A C 1
ATOM 2483 O O . ILE A 1 322 ? -11.052 5.825 13.139 1.00 95.69 322 ILE A O 1
ATOM 2487 N N . ALA A 1 323 ? -9.025 6.705 12.724 1.00 95.88 323 ALA A N 1
ATOM 2488 C CA . ALA A 1 323 ? -8.488 6.399 14.041 1.00 95.88 323 ALA A CA 1
ATOM 2489 C C . ALA A 1 323 ? -9.281 7.097 15.154 1.00 95.88 323 ALA A C 1
ATOM 2491 O O . ALA A 1 323 ? -9.655 6.440 16.122 1.00 95.88 323 ALA A O 1
ATOM 2492 N N . GLU A 1 324 ? -9.610 8.378 14.979 1.00 95.69 324 GLU A N 1
ATOM 2493 C CA . GLU A 1 324 ? -10.418 9.146 15.928 1.00 95.69 324 GLU A CA 1
ATOM 2494 C C . GLU A 1 324 ? -11.847 8.594 16.073 1.00 95.69 324 GLU A C 1
ATOM 2496 O O . GLU A 1 324 ? -12.331 8.403 17.191 1.00 95.69 324 GLU A O 1
ATOM 2501 N N . GLU A 1 325 ? -12.519 8.287 14.960 1.00 96.31 325 GLU A N 1
ATOM 2502 C CA . GLU A 1 325 ? -13.876 7.723 14.968 1.00 96.31 325 GLU A CA 1
ATOM 2503 C C . GLU A 1 325 ? -13.900 6.354 15.664 1.00 96.31 325 GLU A C 1
ATOM 2505 O O . GLU A 1 325 ? -14.763 6.070 16.499 1.00 96.31 325 GLU A O 1
ATOM 2510 N N . MET A 1 326 ? -12.917 5.500 15.365 1.00 97.25 326 MET A N 1
ATOM 2511 C CA . MET A 1 326 ? -12.796 4.181 15.982 1.00 97.25 326 MET A CA 1
ATOM 2512 C C . MET A 1 326 ? -12.433 4.274 17.464 1.00 97.25 326 MET A C 1
ATOM 2514 O O . MET A 1 326 ? -12.956 3.500 18.268 1.00 97.25 326 MET A O 1
ATOM 2518 N N . GLU A 1 327 ? -11.603 5.237 17.852 1.00 96.50 327 GLU A N 1
ATOM 2519 C CA . GLU A 1 327 ? -11.231 5.477 19.244 1.00 96.50 327 GLU A CA 1
ATOM 2520 C C . GLU A 1 327 ? -12.413 5.947 20.109 1.00 96.50 327 GLU A C 1
ATOM 2522 O O . GLU A 1 327 ? -12.492 5.585 21.287 1.00 96.50 327 GLU A O 1
ATOM 2527 N N . ARG A 1 328 ? -13.335 6.728 19.532 1.00 97.00 328 ARG A N 1
ATOM 2528 C CA . ARG A 1 328 ? -14.585 7.163 20.181 1.00 97.00 328 ARG A CA 1
ATOM 2529 C C . ARG A 1 328 ? -15.670 6.086 20.179 1.00 97.00 328 ARG A C 1
ATOM 2531 O O . ARG A 1 328 ? -16.662 6.217 20.894 1.00 97.00 328 ARG A O 1
ATOM 2538 N N . SER A 1 329 ? -15.512 5.050 19.360 1.00 97.06 329 SER A N 1
ATOM 2539 C CA . SER A 1 329 ? -16.479 3.965 19.263 1.00 97.06 329 SER A CA 1
ATOM 2540 C C . SER A 1 329 ? -16.400 3.003 20.451 1.00 97.06 329 SER A C 1
ATOM 2542 O O . SER A 1 329 ? -15.382 2.862 21.126 1.00 97.06 329 SER A O 1
ATOM 2544 N N . GLU A 1 330 ? -17.516 2.321 20.683 1.00 97.19 330 GLU A N 1
ATOM 2545 C CA . GLU A 1 330 ? -17.739 1.451 21.834 1.00 97.19 330 GLU A CA 1
ATOM 2546 C C . GLU A 1 330 ? -18.375 0.120 21.398 1.00 97.19 330 GLU A C 1
ATOM 2548 O O . GLU A 1 330 ? -19.246 -0.442 22.070 1.00 97.19 330 GLU A O 1
ATOM 2553 N N . TYR A 1 331 ? -17.994 -0.387 20.225 1.00 97.75 331 TYR A N 1
ATOM 2554 C CA . TYR A 1 331 ? -18.663 -1.535 19.613 1.00 97.75 331 TYR A CA 1
ATOM 2555 C C . TYR A 1 331 ? -18.524 -2.819 20.439 1.00 97.75 331 TYR A C 1
ATOM 2557 O O . TYR A 1 331 ? -17.562 -3.041 21.167 1.00 97.75 331 TYR A O 1
ATOM 2565 N N . LEU A 1 332 ? -19.508 -3.706 20.314 1.00 97.12 332 LEU A N 1
ATOM 2566 C CA . LEU A 1 332 ? -19.484 -4.998 21.000 1.00 97.12 332 LEU A CA 1
ATOM 2567 C C . LEU A 1 332 ? -18.695 -6.060 20.225 1.00 97.12 332 LEU A C 1
ATOM 2569 O O . LEU A 1 332 ? -18.218 -7.021 20.820 1.00 97.12 332 LEU A O 1
ATOM 2573 N N . THR A 1 333 ? -18.558 -5.912 18.905 1.00 97.06 333 THR A N 1
ATOM 2574 C CA . THR A 1 333 ? -18.018 -6.964 18.035 1.00 97.06 333 THR A CA 1
ATOM 2575 C C . THR A 1 333 ? -17.044 -6.424 16.990 1.00 97.06 333 THR A C 1
ATOM 2577 O O . THR A 1 333 ? -17.157 -5.275 16.547 1.00 97.06 333 THR A O 1
ATOM 2580 N N . LEU A 1 334 ? -16.086 -7.263 16.575 1.00 97.12 334 LEU A N 1
ATOM 2581 C CA . LEU A 1 334 ? -15.113 -6.905 15.537 1.00 97.12 334 LEU A CA 1
ATOM 2582 C C . LEU A 1 334 ? -15.762 -6.783 14.155 1.00 97.12 334 LEU A C 1
ATOM 2584 O O . LEU A 1 334 ? -15.272 -6.034 13.318 1.00 97.12 334 LEU A O 1
ATOM 2588 N N . GLU A 1 335 ? -16.880 -7.464 13.919 1.00 98.31 335 GLU A N 1
ATOM 2589 C CA . GLU A 1 335 ? -17.662 -7.367 12.691 1.00 98.31 335 GLU A CA 1
ATOM 2590 C C . GLU A 1 335 ? -18.201 -5.953 12.506 1.00 98.31 335 GLU A C 1
ATOM 2592 O O . GLU A 1 335 ? -18.051 -5.386 11.427 1.00 98.31 335 GLU A O 1
ATOM 2597 N N . LYS A 1 336 ? -18.789 -5.356 13.555 1.00 98.06 336 LYS A N 1
ATOM 2598 C CA . LYS A 1 336 ? -19.284 -3.975 13.497 1.00 98.06 336 LYS A CA 1
ATOM 2599 C C . LYS A 1 336 ? -18.136 -2.989 13.292 1.00 98.06 336 LYS A C 1
ATOM 2601 O O . LYS A 1 336 ? -18.260 -2.099 12.457 1.00 98.06 336 LYS A O 1
ATOM 2606 N N . PHE A 1 337 ? -17.031 -3.188 14.009 1.00 98.25 337 PHE A N 1
ATOM 2607 C CA . PHE A 1 337 ? -15.819 -2.382 13.880 1.00 98.25 337 PHE A CA 1
ATOM 2608 C C . PHE A 1 337 ? -15.272 -2.401 12.443 1.00 98.25 337 PHE A C 1
ATOM 2610 O O . PHE A 1 337 ? -15.184 -1.360 11.797 1.00 98.25 337 PHE A O 1
ATOM 2617 N N . ALA A 1 338 ? -14.991 -3.589 11.899 1.00 98.31 338 ALA A N 1
ATOM 2618 C CA . ALA A 1 338 ? -14.481 -3.737 10.539 1.00 98.31 338 ALA A CA 1
ATOM 2619 C C . ALA A 1 338 ? -15.480 -3.211 9.497 1.00 98.31 338 ALA A C 1
ATOM 2621 O O . ALA A 1 338 ? -15.082 -2.564 8.532 1.00 98.31 338 ALA A O 1
ATOM 2622 N N . TYR A 1 339 ? -16.780 -3.446 9.698 1.00 98.12 339 TYR A N 1
ATOM 2623 C CA . TYR A 1 339 ? -17.822 -2.995 8.780 1.00 98.12 339 TYR A CA 1
ATOM 2624 C C . TYR A 1 339 ? -17.929 -1.467 8.711 1.00 98.12 339 TYR A C 1
ATOM 2626 O O . TYR A 1 339 ? -18.102 -0.928 7.618 1.00 98.12 339 TYR A O 1
ATOM 2634 N N . GLU A 1 340 ? -17.815 -0.758 9.839 1.00 97.94 340 GLU A N 1
ATOM 2635 C CA . GLU A 1 340 ? -17.825 0.710 9.826 1.00 97.94 340 GLU A CA 1
ATOM 2636 C C . GLU A 1 340 ? -16.576 1.281 9.151 1.00 97.94 340 GLU A C 1
ATOM 2638 O O . GLU A 1 340 ? -16.717 2.191 8.338 1.00 97.94 340 GLU A O 1
ATOM 2643 N N . ILE A 1 341 ? -15.386 0.699 9.354 1.00 97.50 341 ILE A N 1
ATOM 2644 C CA . ILE A 1 341 ? -14.186 1.110 8.602 1.00 97.50 341 ILE A CA 1
ATOM 2645 C C . ILE A 1 341 ? -14.392 0.891 7.099 1.00 97.50 341 ILE A C 1
ATOM 2647 O O . ILE A 1 341 ? -14.187 1.817 6.317 1.00 97.50 341 ILE A O 1
ATOM 2651 N N . VAL A 1 342 ? -14.856 -0.295 6.679 1.00 97.38 342 VAL A N 1
ATOM 2652 C CA . VAL A 1 342 ? -15.159 -0.580 5.263 1.00 97.38 342 VAL A CA 1
ATOM 2653 C C . VAL A 1 342 ? -16.111 0.468 4.695 1.00 97.38 342 VAL A C 1
ATOM 2655 O O . VAL A 1 342 ? -15.873 0.992 3.612 1.00 97.38 342 VAL A O 1
ATOM 2658 N N . LYS A 1 343 ? -17.176 0.803 5.426 1.00 95.81 343 LYS A N 1
ATOM 2659 C CA . LYS A 1 343 ? -18.165 1.793 5.002 1.00 95.81 343 LYS A CA 1
ATOM 2660 C C . LYS A 1 343 ? -17.567 3.197 4.886 1.00 95.81 343 LYS A C 1
ATOM 2662 O O . LYS A 1 343 ? -17.820 3.852 3.879 1.00 95.81 343 LYS A O 1
ATOM 2667 N N . LEU A 1 344 ? -16.782 3.651 5.867 1.00 95.12 344 LEU A N 1
ATOM 2668 C CA . LEU A 1 344 ? -16.103 4.952 5.829 1.00 95.12 344 LEU A CA 1
ATOM 2669 C C . LEU A 1 344 ? -15.183 5.048 4.606 1.00 95.12 344 LEU A C 1
ATOM 2671 O O . LEU A 1 344 ? -15.309 5.981 3.819 1.00 95.12 344 LEU A O 1
ATOM 2675 N N . VAL A 1 345 ? -14.332 4.040 4.388 1.00 94.00 345 VAL A N 1
ATOM 2676 C CA . VAL A 1 345 ? -13.400 3.989 3.247 1.00 94.00 345 VAL A CA 1
ATOM 2677 C C . VAL A 1 345 ? -14.144 3.910 1.918 1.00 94.00 345 VAL A C 1
ATOM 2679 O O . VAL A 1 345 ? -13.823 4.643 0.987 1.00 94.00 345 VAL A O 1
ATOM 2682 N N . CYS A 1 346 ? -15.172 3.066 1.818 1.00 92.81 346 CYS A N 1
ATOM 2683 C CA . CYS A 1 346 ? -15.978 2.970 0.608 1.00 92.81 346 CYS A CA 1
ATOM 2684 C C . CYS A 1 346 ? -16.670 4.286 0.261 1.00 92.81 346 CYS A C 1
ATOM 2686 O O . CYS A 1 346 ? -16.891 4.518 -0.923 1.00 92.81 346 CYS A O 1
ATOM 2688 N N . LEU A 1 347 ? -17.047 5.106 1.249 1.00 91.69 347 LEU A N 1
ATOM 2689 C CA . LEU A 1 347 ? -17.782 6.354 1.043 1.00 91.69 347 LEU A CA 1
ATOM 2690 C C . LEU A 1 347 ? -16.879 7.582 0.851 1.00 91.69 347 LEU A C 1
ATOM 2692 O O . LEU A 1 347 ? -17.326 8.505 0.172 1.00 91.69 347 LEU A O 1
ATOM 2696 N N . GLU A 1 348 ? -15.636 7.551 1.338 1.00 88.44 348 GLU A N 1
ATOM 2697 C CA . GLU A 1 348 ? -14.663 8.659 1.303 1.00 88.44 348 GLU A CA 1
ATOM 2698 C C . GLU A 1 348 ? -14.465 9.267 -0.093 1.00 88.44 348 GLU A C 1
ATOM 2700 O O . GLU A 1 348 ? -14.519 10.482 -0.252 1.00 88.44 348 GLU A O 1
ATOM 2705 N N . SER A 1 349 ? -14.270 8.436 -1.122 1.00 85.00 349 SER A N 1
ATOM 2706 C CA . SER A 1 349 ? -14.024 8.914 -2.488 1.00 85.00 349 SER A CA 1
ATOM 2707 C C . SER A 1 349 ? -14.782 8.106 -3.536 1.00 85.00 349 SER A C 1
ATOM 2709 O O . SER A 1 349 ? -14.976 6.896 -3.408 1.00 85.00 349 SER A O 1
ATOM 2711 N N . GLY A 1 350 ? -15.184 8.786 -4.614 1.00 84.06 350 GLY A N 1
ATOM 2712 C CA . GLY A 1 350 ? -15.778 8.169 -5.801 1.00 84.06 350 GLY A CA 1
ATOM 2713 C C . GLY A 1 350 ? -14.830 7.230 -6.556 1.00 84.06 350 GLY A C 1
ATOM 2714 O O . GLY A 1 350 ? -15.315 6.388 -7.307 1.00 84.06 350 GLY A O 1
ATOM 2715 N N . ALA A 1 351 ? -13.513 7.331 -6.334 1.00 85.06 351 ALA A N 1
ATOM 2716 C CA . ALA A 1 351 ? -12.515 6.443 -6.941 1.00 85.06 351 ALA A CA 1
ATOM 2717 C C . ALA A 1 351 ? -12.466 5.040 -6.323 1.00 85.06 351 ALA A C 1
ATOM 2719 O O . ALA A 1 351 ? -11.941 4.120 -6.951 1.00 85.06 351 ALA A O 1
ATOM 2720 N N . VAL A 1 352 ? -12.985 4.858 -5.105 1.00 90.62 352 VAL A N 1
ATOM 2721 C CA . VAL A 1 352 ? -12.916 3.571 -4.405 1.00 90.62 352 VAL A CA 1
ATOM 2722 C C . VAL A 1 352 ? -13.866 2.571 -5.057 1.00 90.62 352 VAL A C 1
ATOM 2724 O O . VAL A 1 352 ? -15.078 2.778 -5.086 1.00 90.62 352 VAL A O 1
ATOM 2727 N N . ASP A 1 353 ? -13.318 1.461 -5.549 1.00 91.88 353 ASP A N 1
ATOM 2728 C CA . ASP A 1 353 ? -14.092 0.360 -6.123 1.00 91.88 353 ASP A CA 1
ATOM 2729 C C . ASP A 1 353 ? -14.476 -0.652 -5.043 1.00 91.88 353 ASP A C 1
ATOM 2731 O O . ASP A 1 353 ? -15.653 -0.967 -4.842 1.00 91.88 353 ASP A O 1
ATOM 2735 N N . SER A 1 354 ? -13.482 -1.125 -4.293 1.00 94.94 354 SER A N 1
ATOM 2736 C CA . SER A 1 354 ? -13.683 -2.071 -3.201 1.00 94.94 354 SER A CA 1
ATOM 2737 C C . SER A 1 354 ? -12.657 -1.900 -2.092 1.00 94.94 354 SER A C 1
ATOM 2739 O O . SER A 1 354 ? -11.570 -1.359 -2.292 1.00 94.94 354 SER A O 1
ATOM 2741 N N . VAL A 1 355 ? -13.037 -2.347 -0.900 1.00 97.25 355 VAL A N 1
ATOM 2742 C CA . VAL A 1 355 ? -12.220 -2.269 0.306 1.00 97.25 355 VAL A CA 1
ATOM 2743 C C . VAL A 1 355 ? -12.260 -3.616 1.002 1.00 97.25 355 VAL A C 1
ATOM 2745 O O . VAL A 1 355 ? -13.336 -4.192 1.178 1.00 97.25 355 VAL A O 1
ATOM 2748 N N . THR A 1 356 ? -11.095 -4.085 1.431 1.00 98.44 356 THR A N 1
ATOM 2749 C CA . THR A 1 356 ? -10.945 -5.202 2.360 1.00 98.44 356 THR A CA 1
ATOM 2750 C C . THR A 1 356 ? -10.387 -4.676 3.672 1.00 98.44 356 THR A C 1
ATOM 2752 O O . THR A 1 356 ? -9.327 -4.060 3.686 1.00 98.44 356 THR A O 1
ATOM 2755 N N . VAL A 1 357 ? -11.085 -4.936 4.775 1.00 98.56 357 VAL A N 1
ATOM 2756 C CA . VAL A 1 357 ? -10.601 -4.649 6.128 1.00 98.56 357 VAL A CA 1
ATOM 2757 C C . VAL A 1 357 ? -10.474 -5.951 6.891 1.00 98.56 357 VAL A C 1
ATOM 2759 O O . VAL A 1 357 ? -11.439 -6.710 6.988 1.00 98.56 357 VAL A O 1
ATOM 2762 N N . ARG A 1 358 ? -9.300 -6.191 7.466 1.00 98.50 358 ARG A N 1
ATOM 2763 C CA . ARG A 1 358 ? -9.055 -7.278 8.411 1.00 98.50 358 ARG A CA 1
ATOM 2764 C C . ARG A 1 358 ? -8.804 -6.672 9.783 1.00 98.50 358 ARG A C 1
ATOM 2766 O O . ARG A 1 358 ? -7.835 -5.950 9.954 1.00 98.50 358 ARG A O 1
ATOM 2773 N N . ALA A 1 359 ? -9.665 -6.964 10.751 1.00 98.12 359 ALA A N 1
ATOM 2774 C CA . ALA A 1 359 ? -9.547 -6.459 12.116 1.00 98.12 359 ALA A CA 1
ATOM 2775 C C . ALA A 1 359 ? -9.297 -7.618 13.079 1.00 98.12 359 ALA A C 1
ATOM 2777 O O . ALA A 1 359 ? -10.045 -8.599 13.087 1.00 98.12 359 ALA A O 1
ATOM 2778 N N . GLY A 1 360 ? -8.256 -7.508 13.899 1.00 97.00 360 GLY A N 1
ATOM 2779 C CA . GLY A 1 360 ? -7.847 -8.555 14.822 1.00 97.00 360 GLY A CA 1
ATOM 2780 C C . GLY A 1 360 ? -7.474 -8.035 16.203 1.00 97.00 360 GLY A C 1
ATOM 2781 O O . GLY A 1 360 ? -6.873 -6.975 16.355 1.00 97.00 360 GLY A O 1
ATOM 2782 N N . LYS A 1 361 ? -7.797 -8.826 17.224 1.00 94.25 361 LYS A N 1
ATOM 2783 C CA . LYS A 1 361 ? -7.376 -8.626 18.610 1.00 94.25 361 LYS A CA 1
ATOM 2784 C C . LYS A 1 361 ? -6.251 -9.613 18.935 1.00 94.25 361 LYS A C 1
ATOM 2786 O O . LYS A 1 361 ? -6.516 -10.819 18.970 1.00 94.25 361 LYS A O 1
ATOM 2791 N N . PRO A 1 362 ? -5.015 -9.144 19.179 1.00 90.81 362 PRO A N 1
ATOM 2792 C CA . PRO A 1 362 ? -3.898 -10.029 19.509 1.00 90.81 362 PRO A CA 1
ATOM 2793 C C . PRO A 1 362 ? -4.135 -10.845 20.784 1.00 90.81 362 PRO A C 1
ATOM 2795 O O . PRO A 1 362 ? -3.914 -12.046 20.803 1.00 90.81 362 PRO A O 1
ATOM 2798 N N . SER A 1 363 ? -4.670 -10.210 21.827 1.00 83.38 363 SER A N 1
ATOM 2799 C CA . SER A 1 363 ? -4.792 -10.814 23.162 1.00 83.38 363 SER A CA 1
ATOM 2800 C C . SER A 1 363 ? -6.137 -11.498 23.427 1.00 83.38 363 SER A C 1
ATOM 2802 O O . SER A 1 363 ? -6.458 -11.778 24.577 1.00 83.38 363 SER A O 1
ATOM 2804 N N . ALA A 1 364 ? -6.952 -11.738 22.394 1.00 83.31 364 ALA A N 1
ATOM 2805 C CA . ALA A 1 364 ? -8.295 -12.292 22.579 1.00 83.31 364 ALA A CA 1
ATOM 2806 C C . ALA A 1 364 ? -8.296 -13.783 22.953 1.00 83.31 364 ALA A C 1
ATOM 2808 O O . ALA A 1 364 ? -9.207 -14.234 23.638 1.00 83.31 364 ALA A O 1
ATOM 2809 N N . LEU A 1 365 ? -7.300 -14.552 22.502 1.00 88.06 365 LEU A N 1
ATOM 2810 C CA . LEU A 1 365 ? -7.203 -15.991 22.753 1.00 88.06 365 LEU A CA 1
ATOM 2811 C C . LEU A 1 365 ? -5.781 -16.341 23.194 1.00 88.06 365 LEU A C 1
ATOM 2813 O O . LEU A 1 365 ? -4.832 -16.077 22.466 1.00 88.06 365 LEU A O 1
ATOM 2817 N N . SER A 1 366 ? -5.633 -16.999 24.346 1.00 85.88 366 SER A N 1
ATOM 2818 C CA . SER A 1 366 ? -4.323 -17.286 24.960 1.00 85.88 366 SER A CA 1
ATOM 2819 C C . SER A 1 366 ? -3.372 -18.119 24.090 1.00 85.88 366 SER A C 1
ATOM 2821 O O . SER A 1 366 ? -2.162 -18.037 24.265 1.00 85.88 366 SER A O 1
ATOM 2823 N N . PHE A 1 367 ? -3.904 -18.915 23.158 1.00 91.12 367 PHE A N 1
ATOM 2824 C CA . PHE A 1 367 ? -3.127 -19.823 22.304 1.00 91.12 367 PHE A CA 1
ATOM 2825 C C . PHE A 1 367 ? -3.051 -19.378 20.838 1.00 91.12 367 PHE A C 1
ATOM 2827 O O . PHE A 1 367 ? -2.512 -20.107 20.007 1.00 91.12 367 PHE A O 1
ATOM 2834 N N . ALA A 1 368 ? -3.594 -18.206 20.497 1.00 91.56 368 ALA A N 1
ATOM 2835 C CA . ALA A 1 368 ? -3.527 -17.662 19.146 1.00 91.56 368 ALA A CA 1
ATOM 2836 C C . ALA A 1 368 ? -2.788 -16.323 19.152 1.00 91.56 368 ALA A C 1
ATOM 2838 O O . ALA A 1 368 ? -2.983 -15.505 20.041 1.00 91.56 368 ALA A O 1
ATOM 2839 N N . ARG A 1 369 ? -1.978 -16.067 18.116 1.00 89.56 369 ARG A N 1
ATOM 2840 C CA . ARG A 1 369 ? -1.308 -14.766 17.948 1.00 89.56 369 ARG A CA 1
ATOM 2841 C C . ARG A 1 369 ? -2.321 -13.626 17.784 1.00 89.56 369 ARG A C 1
ATOM 2843 O O . ARG A 1 369 ? -2.084 -12.530 18.275 1.00 89.56 369 ARG A O 1
ATOM 2850 N N . VAL A 1 370 ? -3.389 -13.868 17.018 1.00 93.31 370 VAL A N 1
ATOM 2851 C CA . VAL A 1 370 ? -4.474 -12.914 16.738 1.00 93.31 370 VAL A CA 1
ATOM 2852 C C . VAL A 1 370 ? -5.753 -13.691 16.426 1.00 93.31 370 VAL A C 1
ATOM 2854 O O . VAL A 1 370 ? -5.721 -14.609 15.608 1.00 93.31 370 VAL A O 1
ATOM 2857 N N . ALA A 1 371 ? -6.882 -13.279 17.005 1.00 94.12 371 ALA A N 1
ATOM 2858 C CA . ALA A 1 371 ? -8.219 -13.660 16.545 1.00 94.12 371 ALA A CA 1
ATOM 2859 C C . ALA A 1 371 ? -8.892 -12.454 15.876 1.00 94.12 371 ALA A C 1
ATOM 2861 O O . ALA A 1 371 ? -8.754 -11.331 16.364 1.00 94.12 371 ALA A O 1
ATOM 2862 N N . GLY A 1 372 ? -9.599 -12.649 14.762 1.00 96.25 372 GLY A N 1
ATOM 2863 C CA . GLY A 1 372 ? -10.133 -11.524 13.997 1.00 96.25 372 GLY A CA 1
ATOM 2864 C C . GLY A 1 372 ? -11.109 -11.902 12.893 1.00 96.25 372 GLY A C 1
ATOM 2865 O O . GLY A 1 372 ? -11.407 -13.075 12.679 1.00 96.25 372 GLY A O 1
ATOM 2866 N N . VAL A 1 373 ? -11.582 -10.878 12.190 1.00 98.06 373 VAL A N 1
ATOM 2867 C CA . VAL A 1 373 ? -12.528 -10.975 11.073 1.00 98.06 373 VAL A CA 1
ATOM 2868 C C . VAL A 1 373 ? -11.985 -10.227 9.861 1.00 98.06 373 VAL A C 1
ATOM 2870 O O . VAL A 1 373 ? -11.208 -9.282 10.005 1.00 98.06 373 VAL A O 1
ATOM 2873 N N . GLN A 1 374 ? -12.417 -10.626 8.667 1.00 98.44 374 GLN A N 1
ATOM 2874 C CA . GLN A 1 374 ? -12.114 -9.929 7.422 1.00 98.44 374 GLN A CA 1
ATOM 2875 C C . GLN A 1 374 ? -13.404 -9.652 6.655 1.00 98.44 374 GLN A C 1
ATOM 2877 O O . GLN A 1 374 ? -14.229 -10.545 6.464 1.00 98.44 374 GLN A O 1
ATOM 2882 N N . ILE A 1 375 ? -13.576 -8.409 6.213 1.00 98.31 375 ILE A N 1
ATOM 2883 C CA . ILE A 1 375 ? -14.735 -7.963 5.447 1.00 98.31 375 ILE A CA 1
ATOM 2884 C C . ILE A 1 375 ? -14.245 -7.304 4.163 1.00 98.31 375 ILE A C 1
ATOM 2886 O O . ILE A 1 375 ? -13.526 -6.312 4.211 1.00 98.31 375 ILE A O 1
ATOM 2890 N N . THR A 1 376 ? -14.705 -7.820 3.025 1.00 97.88 376 THR A N 1
ATOM 2891 C CA . THR A 1 376 ? -14.512 -7.205 1.707 1.00 97.88 376 THR A CA 1
ATOM 2892 C C . THR A 1 376 ? -15.852 -6.738 1.160 1.00 97.88 376 THR A C 1
ATOM 2894 O O . THR A 1 376 ? -16.794 -7.533 1.082 1.00 97.88 376 THR A O 1
ATOM 2897 N N . ARG A 1 377 ? -15.977 -5.463 0.791 1.00 97.06 377 ARG A N 1
ATOM 2898 C CA . ARG A 1 377 ? -17.181 -4.919 0.142 1.00 97.06 377 ARG A CA 1
ATOM 2899 C C . ARG A 1 377 ? -16.803 -3.967 -0.983 1.00 97.06 377 ARG A C 1
ATOM 2901 O O . ARG A 1 377 ? -15.784 -3.288 -0.923 1.00 97.06 377 ARG A O 1
ATOM 2908 N N . SER A 1 378 ? -17.656 -3.910 -1.998 1.00 95.44 378 SER A N 1
ATOM 2909 C CA . SER A 1 378 ? -17.599 -2.885 -3.036 1.00 95.44 378 SER A CA 1
ATOM 2910 C C . SER A 1 378 ? -18.263 -1.592 -2.561 1.00 95.44 378 SER A C 1
ATOM 2912 O O . SER A 1 378 ? -19.214 -1.627 -1.773 1.00 95.44 378 SER A O 1
ATOM 2914 N N . ARG A 1 379 ? -17.855 -0.447 -3.117 1.00 92.69 379 ARG A N 1
ATOM 2915 C CA . ARG A 1 379 ? -18.531 0.841 -2.885 1.00 92.69 379 ARG A CA 1
ATOM 2916 C C . ARG A 1 379 ? -20.016 0.790 -3.259 1.00 92.69 379 ARG A C 1
ATOM 2918 O O . ARG A 1 379 ? -20.852 1.359 -2.554 1.00 92.69 379 ARG A O 1
ATOM 2925 N N . SER A 1 380 ? -20.363 0.052 -4.315 1.00 92.06 380 SER A N 1
ATOM 2926 C CA . SER A 1 380 ? -21.752 -0.149 -4.757 1.00 92.06 380 SER A CA 1
ATOM 2927 C C . SER A 1 380 ? -22.657 -0.795 -3.702 1.00 92.06 380 SER A C 1
ATOM 2929 O O . SER A 1 380 ? -23.871 -0.643 -3.775 1.00 92.06 380 SER A O 1
ATOM 2931 N N . SER A 1 381 ? -22.094 -1.460 -2.688 1.00 91.25 381 SER A N 1
ATOM 2932 C CA . SER A 1 381 ? -22.869 -2.011 -1.568 1.00 91.25 381 SER A CA 1
ATOM 2933 C C . SER A 1 381 ? -23.433 -0.929 -0.633 1.00 91.25 381 SER A C 1
ATOM 2935 O O . SER A 1 381 ? -24.378 -1.193 0.108 1.00 91.25 381 SER A O 1
ATOM 2937 N N . PHE A 1 382 ? -22.864 0.282 -0.649 1.00 90.81 382 PHE A N 1
ATOM 2938 C CA . PHE A 1 382 ? -23.218 1.378 0.265 1.00 90.81 382 PHE A CA 1
ATOM 2939 C C . PHE A 1 382 ? -23.888 2.556 -0.437 1.00 90.81 382 PHE A C 1
ATOM 2941 O O . PHE A 1 382 ? -24.716 3.249 0.156 1.00 90.81 382 PHE A O 1
ATOM 2948 N N . VAL A 1 383 ? -23.557 2.777 -1.708 1.00 87.38 383 VAL A N 1
ATOM 2949 C CA . VAL A 1 383 ? -24.238 3.760 -2.546 1.00 87.38 383 VAL A CA 1
ATOM 2950 C C . VAL A 1 383 ? -25.548 3.121 -3.001 1.00 87.38 383 VAL A C 1
ATOM 2952 O O . VAL A 1 383 ? -25.549 2.286 -3.901 1.00 87.38 383 VAL A O 1
ATOM 2955 N N . LYS A 1 384 ? -26.669 3.455 -2.343 1.00 73.06 384 LYS A N 1
ATOM 2956 C CA . LYS A 1 384 ? -28.003 2.995 -2.765 1.00 73.06 384 LYS A CA 1
ATOM 2957 C C . LYS A 1 384 ? -28.157 3.246 -4.267 1.00 73.06 384 LYS A C 1
ATOM 2959 O O . LYS A 1 384 ? -28.036 4.388 -4.703 1.00 73.06 384 LYS A O 1
ATOM 2964 N N . GLY A 1 385 ? -28.440 2.194 -5.036 1.00 48.66 385 GLY A N 1
ATOM 2965 C CA . GLY A 1 385 ? -28.849 2.338 -6.427 1.00 48.66 385 GLY A CA 1
ATOM 2966 C C . GLY A 1 385 ? -30.073 3.244 -6.479 1.00 48.66 385 GLY A C 1
ATOM 2967 O O . GLY A 1 385 ? -31.125 2.880 -5.950 1.00 48.66 385 GLY A O 1
ATOM 2968 N N . GLY A 1 386 ? -29.916 4.436 -7.055 1.00 40.22 386 GLY A N 1
ATOM 2969 C CA . GLY A 1 386 ? -31.049 5.242 -7.481 1.00 40.22 386 GLY A CA 1
ATOM 2970 C C . GLY A 1 386 ? -31.823 4.416 -8.497 1.00 40.22 386 GLY A C 1
ATOM 2971 O O . GLY A 1 386 ? -31.340 4.202 -9.606 1.00 40.22 386 GLY A O 1
ATOM 2972 N N . LYS A 1 387 ? -32.953 3.859 -8.064 1.00 32.91 387 LYS A N 1
ATOM 2973 C CA . LYS A 1 387 ? -34.014 3.455 -8.979 1.00 32.91 387 LYS A CA 1
ATOM 2974 C C . LYS A 1 387 ? -34.745 4.693 -9.456 1.00 32.91 387 LYS A C 1
ATOM 2976 O O . LYS A 1 387 ? -34.940 5.594 -8.607 1.00 32.91 387 LYS A O 1
#

Sequence (387 aa):
MSQPVASSPSSSKAKFGGSKRRSKKVVDTSLNVPSTSAANGNANDEQFAAVRRLDVVTQGETSTNAHWWLKLGEQGASSTSSVDQVGGFSPSHSPRTKQTARKSTGTSIPKRPVVVEVPSQKRKTKEEHITVTLDVEDIVFIDSIQLSANMDADWWGRVRPQPVSVSVYLHLKPAHLDRAGTSDQVTDTVHYGDLCKNIIDRVESPGAMFDGTTGLAYAVAQQAFLLSGPIATQVRIVVESSKYIPLAEEFAVEVTIPYRKNIEERDHHDKIQVSIKNLSLSTIIGVNPPEREAKQRVLTDIIIHQRLGWLSPAYGEFIARIAEEMERSEYLTLEKFAYEIVKLVCLESGAVDSVTVRAGKPSALSFARVAGVQITRSRSSFVKGGK

Secondary structure (DSSP, 8-state):
------------------------------------------------------------------------------------------------------------------------------------------EEEEEEEEEEE--S--TTS----EEEEEEEEEEE-TTSTHHHHHH--GGGS--HHHHHHHHHHHHHSTT---SHHHHHHHHHHHHHHHHHGGGEEEEEEEEEESSSSTTSSEEEEEEEEE--S-SSS--TT-EEEEEEEEEEEEE---SSGGGGTS-EEEEEEEEEEEESSSPPP-HHHHHHHHHHHHHH---S-HHHHHHHHHHHHHHH-TTEEEEEEEEEEGGGSTT-S-EEEEEEEEGGGTS----

Foldseek 3Di:
DDDDDDDDDDDDDDDDDDDDDDDDDDDDDDDDDDDDDDDDDDDDDDDDDDDDDDDDDDDDDDDDDDDDDDDDDDDDDDDDDDDDDDDDDDDDDDDDDDDDDDDDDDDDDDDDDDPDDDDDDPPPPPPPPPPPPPPQWDKDKDFWLWAFAQEAQALVRDGGTDTKTKMKIFTFDHCQCVVCVVVVDPVSDQPVVVLSVVLRCQGVPPPDYAHHPVRNQLSSVVSVCVRCPPGGQKMKMKMKDCRRAVQFRIWIKIWIGGDDPDSPPQDQPIKIKIKTFQRWAWAQEADDPVSNPGTATKGKIKIWIFGPDDRDPPVSVLVVVLRVVRRPDNYHHQCVNQVVVQQSRLPVDPGTFKMKMWIWGCPPDPPHRTDTDIDIDTSCVNPPPDD

Organism: NCBI:txid1314785